Protein AF-0000000079010332 (afdb_homodimer)

Radius of gyration: 25.8 Å; Cα contacts (8 Å, |Δi|>4): 655; chains: 2; bounding box: 50×66×119 Å

pLDDT: mean 89.4, std 17.57, range [32.84, 98.88]

Organism: Lymnaea stagnalis (NCBI:txid6523)

Sequence (448 aa):
MRTSLFTALVALVIAVTNAQLSIPTGELGLVYKDGRPCASVKLAAYVDLTCPDSQQAFPTLLQVADSFTGFQVQLRLYIFSLPYHRNSHLISKATRYLSELPANAATNATIFDWIKLIYDNIDSLTTTATANKTEVEVFALLTTLAQRLFPVTADQFKQGAYNADIDAATRLEWKYGCTRGVYGTPLFTVNDVFVEADPSWPASKWIALIKTVLPTGNQMRVGCMRTSLFTALVALVIAVTNAQLSIPTGELGLVYKDGRPCASVKLAAYVDLTCPDSQQAFPTLLQVADSFTGFQVQLRLYIFSLPYHRNSHLISKATRYLSELPANAATNATIFDWIKLIYDNIDSLTTTATANKTEVEVFALLTTLAQRLFPVTADQFKQGAYNADIDAATRLEWKYGCTRGVYGTPLFTVNDVFVEADPSWPASKWIALIKTVLPTGNQMRVGC

Structure (mmCIF, N/CA/C/O backbone):
data_AF-0000000079010332-model_v1
#
loop_
_entity.id
_entity.type
_entity.pdbx_description
1 polymer 'Thioredoxin-like fold domain-containing protein'
#
loop_
_atom_site.group_PDB
_atom_site.id
_atom_site.type_symbol
_atom_site.label_atom_id
_atom_site.label_alt_id
_atom_site.label_comp_id
_atom_site.label_asym_id
_atom_site.label_entity_id
_atom_site.label_seq_id
_atom_site.pdbx_PDB_ins_code
_atom_site.Cartn_x
_atom_site.Cartn_y
_atom_site.Cartn_z
_atom_site.occupancy
_atom_site.B_iso_or_equiv
_atom_site.auth_seq_id
_atom_site.auth_comp_id
_atom_site.auth_asym_id
_atom_site.auth_atom_id
_atom_site.pdbx_PDB_model_num
ATOM 1 N N . MET A 1 1 ? 17.875 -26.25 60.594 1 32.84 1 MET A N 1
ATOM 2 C CA . MET A 1 1 ? 16.938 -26.234 59.469 1 32.84 1 MET A CA 1
ATOM 3 C C . MET A 1 1 ? 17.141 -24.984 58.594 1 32.84 1 MET A C 1
ATOM 5 O O . MET A 1 1 ? 16.828 -23.875 59.031 1 32.84 1 MET A O 1
ATOM 9 N N . ARG A 1 2 ? 18.297 -24.891 57.75 1 41.31 2 ARG A N 1
ATOM 10 C CA . ARG A 1 2 ? 18.734 -23.875 56.781 1 41.31 2 ARG A CA 1
ATOM 11 C C . ARG A 1 2 ? 17.672 -23.641 55.719 1 41.31 2 ARG A C 1
ATOM 13 O O . ARG A 1 2 ? 17.344 -24.547 54.938 1 41.31 2 ARG A O 1
ATOM 20 N N . THR A 1 3 ? 16.641 -22.859 56 1 43.84 3 THR A N 1
ATOM 21 C CA . THR A 1 3 ? 15.625 -22.422 55.031 1 43.84 3 THR A CA 1
ATOM 22 C C . THR A 1 3 ? 16.281 -21.688 53.875 1 43.84 3 THR A C 1
ATOM 24 O O . THR A 1 3 ? 16.906 -20.641 54.062 1 43.84 3 THR A O 1
ATOM 27 N N . SER A 1 4 ? 16.781 -22.422 52.875 1 48.38 4 SER A N 1
ATOM 28 C CA . SER A 1 4 ? 17.281 -21.844 51.625 1 48.38 4 SER A CA 1
ATOM 29 C C . SER A 1 4 ? 16.188 -21.078 50.906 1 48.38 4 SER A C 1
ATOM 31 O O . SER A 1 4 ? 15.141 -21.656 50.562 1 48.38 4 SER A O 1
ATOM 33 N N . LEU A 1 5 ? 16.094 -19.781 51.125 1 43.31 5 LEU A N 1
ATOM 34 C CA . LEU A 1 5 ? 15.25 -18.859 50.344 1 43.31 5 LEU A CA 1
ATOM 35 C C . LEU A 1 5 ? 15.602 -18.906 48.875 1 43.31 5 LEU A C 1
ATOM 37 O O . LEU A 1 5 ? 16.734 -18.609 48.5 1 43.31 5 LEU A O 1
ATOM 41 N N . PHE A 1 6 ? 14.906 -19.781 48.062 1 48.25 6 PHE A N 1
ATOM 42 C CA . PHE A 1 6 ? 15 -19.766 46.625 1 48.25 6 PHE A CA 1
ATOM 43 C C . PHE A 1 6 ? 14.461 -18.453 46.062 1 48.25 6 PHE A C 1
ATOM 45 O O . PHE A 1 6 ? 13.289 -18.125 46.25 1 48.25 6 PHE A O 1
ATOM 52 N N . THR A 1 7 ? 15.32 -17.422 45.844 1 46.97 7 THR A N 1
ATOM 53 C CA . THR A 1 7 ? 14.969 -16.203 45.156 1 46.97 7 THR A CA 1
ATOM 54 C C . THR A 1 7 ? 14.562 -16.484 43.719 1 46.97 7 THR A C 1
ATOM 56 O O . THR A 1 7 ? 15.367 -17 42.938 1 46.97 7 THR A O 1
ATOM 59 N N . ALA A 1 8 ? 13.227 -16.594 43.5 1 44.5 8 ALA A N 1
ATOM 60 C CA . ALA A 1 8 ? 12.688 -16.672 42.125 1 44.5 8 ALA A CA 1
ATOM 61 C C . ALA A 1 8 ? 13.047 -15.422 41.344 1 44.5 8 ALA A C 1
ATOM 63 O O . ALA A 1 8 ? 12.617 -14.312 41.656 1 44.5 8 ALA A O 1
ATOM 64 N N . LEU A 1 9 ? 14.18 -15.469 40.656 1 42.75 9 LEU A N 1
ATOM 65 C CA . LEU A 1 9 ? 14.469 -14.414 39.688 1 42.75 9 LEU A CA 1
ATOM 66 C C . LEU A 1 9 ? 13.453 -14.414 38.562 1 42.75 9 LEU A C 1
ATOM 68 O O . LEU A 1 9 ? 13.391 -15.359 37.75 1 42.75 9 LEU A O 1
ATOM 72 N N . VAL A 1 10 ? 12.336 -13.727 38.719 1 39.62 10 VAL A N 1
ATOM 73 C CA . VAL A 1 10 ? 11.406 -13.523 37.625 1 39.62 10 VAL A CA 1
ATOM 74 C C . VAL A 1 10 ? 12.07 -12.672 36.531 1 39.62 10 VAL A C 1
ATOM 76 O O . VAL A 1 10 ? 12.406 -11.508 36.781 1 39.62 10 VAL A O 1
ATOM 79 N N . ALA A 1 11 ? 12.703 -13.273 35.531 1 38 11 ALA A N 1
ATOM 80 C CA . ALA A 1 11 ? 13.18 -12.555 34.375 1 38 11 ALA A CA 1
ATOM 81 C C . ALA A 1 11 ? 12.031 -11.828 33.656 1 38 11 ALA A C 1
ATOM 83 O O . ALA A 1 11 ? 11.094 -12.461 33.188 1 38 11 ALA A O 1
ATOM 84 N N . LEU A 1 12 ? 11.805 -10.609 34.031 1 35.44 12 LEU A N 1
ATOM 85 C CA . LEU A 1 12 ? 10.898 -9.781 33.25 1 35.44 12 LEU A CA 1
ATOM 86 C C . LEU A 1 12 ? 11.32 -9.734 31.797 1 35.44 12 LEU A C 1
ATOM 88 O O . LEU A 1 12 ? 12.375 -9.188 31.469 1 35.44 12 LEU A O 1
ATOM 92 N N . VAL A 1 13 ? 10.953 -10.695 31.016 1 38.41 13 VAL A N 1
ATOM 93 C CA . VAL A 1 13 ? 11.086 -10.57 29.578 1 38.41 13 VAL A CA 1
ATOM 94 C C . VAL A 1 13 ? 10.477 -9.25 29.109 1 38.41 13 VAL A C 1
ATOM 96 O O . VAL A 1 13 ? 9.266 -9.039 29.25 1 38.41 13 VAL A O 1
ATOM 99 N N . ILE A 1 14 ? 11.188 -8.203 29.125 1 37.16 14 ILE A N 1
ATOM 100 C CA . ILE A 1 14 ? 10.773 -6.969 28.484 1 37.16 14 ILE A CA 1
ATOM 101 C C . ILE A 1 14 ? 10.328 -7.262 27.047 1 37.16 14 ILE A C 1
ATOM 103 O O . ILE A 1 14 ? 11.117 -7.715 26.219 1 37.16 14 ILE A O 1
ATOM 107 N N . ALA A 1 15 ? 9.102 -7.562 26.859 1 36.66 15 ALA A N 1
ATOM 108 C CA . ALA A 1 15 ? 8.555 -7.547 25.5 1 36.66 15 ALA A CA 1
ATOM 109 C C . ALA A 1 15 ? 8.914 -6.254 24.781 1 36.66 15 ALA A C 1
ATOM 111 O O . ALA A 1 15 ? 8.32 -5.203 25.031 1 36.66 15 ALA A O 1
ATOM 112 N N . VAL A 1 16 ? 10.133 -6.125 24.516 1 40.03 16 VAL A N 1
ATOM 113 C CA . VAL A 1 16 ? 10.375 -5.086 23.516 1 40.03 16 VAL A CA 1
ATOM 114 C C . VAL A 1 16 ? 9.484 -5.328 22.297 1 40.03 16 VAL A C 1
ATOM 116 O O . VAL A 1 16 ? 9.672 -6.301 21.562 1 40.03 16 VAL A O 1
ATOM 119 N N . THR A 1 17 ? 8.258 -5.191 22.391 1 44 17 THR A N 1
ATOM 120 C CA . THR A 1 17 ? 7.457 -5.207 21.172 1 44 17 THR A CA 1
ATOM 121 C C . THR A 1 17 ? 8.195 -4.508 20.031 1 44 17 THR A C 1
AT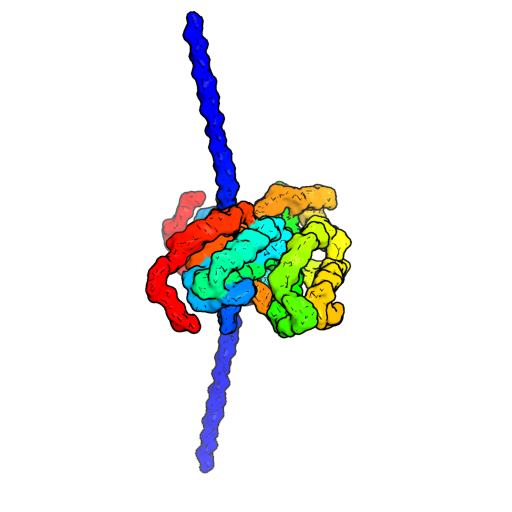OM 123 O O . THR A 1 17 ? 8.211 -3.277 19.953 1 44 17 THR A O 1
ATOM 126 N N . ASN A 1 18 ? 9.453 -4.879 19.859 1 48.22 18 ASN A N 1
ATOM 127 C CA . ASN A 1 18 ? 10.164 -4.379 18.688 1 48.22 18 ASN A CA 1
ATOM 128 C C . ASN A 1 18 ? 9.312 -4.473 17.422 1 48.22 18 ASN A C 1
ATOM 130 O O . ASN A 1 18 ? 8.758 -5.531 17.125 1 48.22 18 ASN A O 1
ATOM 134 N N . ALA A 1 19 ? 8.664 -3.377 17 1 60.03 19 ALA A N 1
ATOM 135 C CA . ALA A 1 19 ? 7.906 -3.066 15.789 1 60.03 19 ALA A CA 1
ATOM 136 C C . ALA A 1 19 ? 8.625 -3.578 14.539 1 60.03 19 ALA A C 1
ATOM 138 O O . ALA A 1 19 ? 8.391 -3.088 13.438 1 60.03 19 ALA A O 1
ATOM 139 N N . GLN A 1 20 ? 9.453 -4.57 14.758 1 71.12 20 GLN A N 1
ATOM 140 C CA . GLN A 1 20 ? 10.172 -5.09 13.602 1 71.12 20 GLN A CA 1
ATOM 141 C C . GLN A 1 20 ? 9.281 -5.984 12.75 1 71.12 20 GLN A C 1
ATOM 143 O O . GLN A 1 20 ? 8.406 -6.684 13.273 1 71.12 20 GLN A O 1
ATOM 148 N N . LEU A 1 21 ? 9.422 -5.828 11.484 1 81.69 21 LEU A N 1
ATOM 149 C CA . LEU A 1 21 ? 8.758 -6.707 10.531 1 81.69 21 LEU A CA 1
ATOM 150 C C . LEU A 1 21 ? 9.141 -8.164 10.773 1 81.69 21 LEU A C 1
ATOM 152 O O . LEU A 1 21 ? 10.312 -8.477 10.984 1 81.69 21 LEU A O 1
ATOM 156 N N . SER A 1 22 ? 8.172 -9.07 10.844 1 84.56 22 SER A N 1
ATOM 157 C CA . SER A 1 22 ? 8.406 -10.492 11.07 1 84.56 22 SER A CA 1
ATOM 158 C C . SER A 1 22 ? 9.156 -11.117 9.898 1 84.56 22 SER A C 1
ATOM 160 O O . SER A 1 22 ? 8.898 -10.781 8.742 1 84.56 22 SER A O 1
ATOM 162 N N . ILE A 1 23 ? 10.055 -12.008 10.227 1 85.56 23 ILE A N 1
ATOM 163 C CA . ILE A 1 23 ? 10.758 -12.781 9.203 1 85.56 23 ILE A CA 1
ATOM 164 C C . ILE A 1 23 ? 9.875 -13.945 8.75 1 85.56 23 ILE A C 1
ATOM 166 O O . ILE A 1 23 ? 9.43 -14.75 9.57 1 85.56 23 ILE A O 1
ATOM 170 N N . PRO A 1 24 ? 9.688 -14.008 7.445 1 87.5 24 PRO A N 1
ATOM 171 C CA . PRO A 1 24 ? 8.828 -15.102 6.984 1 87.5 24 PRO A CA 1
ATOM 172 C C . PRO A 1 24 ? 9.484 -16.469 7.164 1 87.5 24 PRO A C 1
ATOM 174 O O . PRO A 1 24 ? 10.711 -16.578 7.164 1 87.5 24 PRO A O 1
ATOM 177 N N . THR A 1 25 ? 8.672 -17.547 7.355 1 84.81 25 THR A N 1
ATOM 178 C CA . THR A 1 25 ? 9.172 -18.891 7.582 1 84.81 25 THR A CA 1
ATOM 179 C C . THR A 1 25 ? 9.648 -19.531 6.277 1 84.81 25 THR A C 1
ATOM 181 O O . THR A 1 25 ? 10.391 -20.516 6.289 1 84.81 25 THR A O 1
ATOM 184 N N . GLY A 1 26 ? 9.32 -19.047 5.148 1 86.62 26 GLY A N 1
ATOM 185 C CA . GLY A 1 26 ? 9.711 -19.531 3.838 1 86.62 26 GLY A CA 1
ATOM 186 C C . GLY A 1 26 ? 9.617 -18.484 2.75 1 86.62 26 GLY A C 1
ATOM 187 O O . GLY A 1 26 ? 9.258 -17.328 3.021 1 86.62 26 GLY A O 1
ATOM 188 N N . GLU A 1 27 ? 10.031 -18.969 1.592 1 89.06 27 GLU A N 1
ATOM 189 C CA . GLU A 1 27 ? 9.961 -18.062 0.462 1 89.06 27 GLU A CA 1
ATOM 190 C C . GLU A 1 27 ? 8.523 -17.609 0.2 1 89.06 27 GLU A C 1
ATOM 192 O O . GLU A 1 27 ? 7.598 -18.422 0.283 1 89.06 27 GLU A O 1
ATOM 197 N N . LEU A 1 28 ? 8.398 -16.391 0 1 94.75 28 LEU A N 1
ATOM 198 C CA . LEU A 1 28 ? 7.086 -15.828 -0.275 1 94.75 28 LEU A CA 1
ATOM 199 C C . LEU A 1 28 ? 6.77 -15.883 -1.767 1 94.75 28 LEU A C 1
ATOM 201 O O . LEU A 1 28 ? 7.629 -16.25 -2.572 1 94.75 28 LEU A O 1
ATOM 205 N N . GLY A 1 29 ? 5.512 -15.578 -2.09 1 97.06 29 GLY A N 1
ATOM 206 C CA . GLY A 1 29 ? 5.098 -15.508 -3.482 1 97.06 29 GLY A CA 1
ATOM 207 C C . GLY A 1 29 ? 4.523 -16.812 -4.004 1 97.06 29 GLY A C 1
ATOM 208 O O . GLY A 1 29 ? 4.535 -17.828 -3.303 1 97.06 29 GLY A O 1
ATOM 209 N N . LEU A 1 30 ? 3.965 -16.797 -5.172 1 97.5 30 LEU A N 1
ATOM 210 C CA . LEU A 1 30 ? 3.354 -17.922 -5.855 1 97.5 30 LEU A CA 1
ATOM 211 C C . LEU A 1 30 ? 4.219 -18.391 -7.023 1 97.5 30 LEU A C 1
ATOM 213 O O . LEU A 1 30 ? 4.566 -17.594 -7.898 1 97.5 30 LEU A O 1
ATOM 217 N N . VAL A 1 31 ? 4.566 -19.625 -7.035 1 97.69 31 VAL A N 1
ATOM 218 C CA . VAL A 1 31 ? 5.426 -20.172 -8.086 1 97.69 31 VAL A CA 1
ATOM 219 C C . VAL A 1 31 ? 4.57 -20.766 -9.195 1 97.69 31 VAL A C 1
ATOM 221 O O . VAL A 1 31 ? 3.602 -21.484 -8.93 1 97.69 31 VAL A O 1
ATOM 224 N N . TYR A 1 32 ? 4.949 -20.469 -10.391 1 97.94 32 TYR A N 1
ATOM 225 C CA . TYR A 1 32 ? 4.227 -20.953 -11.555 1 97.94 32 TYR A CA 1
ATOM 226 C C . TYR A 1 32 ? 4.723 -22.344 -11.969 1 97.94 32 TYR A C 1
ATOM 228 O O . TYR A 1 32 ? 5.922 -22.547 -12.164 1 97.94 32 TYR A O 1
ATOM 236 N N . LYS A 1 33 ? 3.805 -23.312 -12 1 95.62 33 LYS A N 1
ATOM 237 C CA . LYS A 1 33 ? 4.004 -24.672 -12.5 1 95.62 33 LYS A CA 1
ATOM 238 C C . LYS A 1 33 ? 5.215 -25.328 -11.844 1 95.62 33 LYS A C 1
ATOM 240 O O . LYS A 1 33 ? 5.266 -25.469 -10.617 1 95.62 33 LYS A O 1
ATOM 245 N N . ASP A 1 34 ? 6.203 -25.734 -12.578 1 94.69 34 ASP A N 1
ATOM 246 C CA . ASP A 1 34 ? 7.281 -26.562 -12.047 1 94.69 34 ASP A CA 1
ATOM 247 C C . ASP A 1 34 ? 8.562 -25.75 -11.859 1 94.69 34 ASP A C 1
ATOM 249 O O . ASP A 1 34 ? 9.664 -26.312 -11.883 1 94.69 34 ASP A O 1
ATOM 253 N N . GLY A 1 35 ? 8.398 -24.469 -11.695 1 96.38 35 GLY A N 1
ATOM 254 C CA . GLY A 1 35 ? 9.586 -23.703 -11.398 1 96.38 35 GLY A CA 1
ATOM 255 C C . GLY A 1 35 ? 10.328 -24.188 -10.164 1 96.38 35 GLY A C 1
ATOM 256 O O . GLY A 1 35 ? 9.781 -24.172 -9.062 1 96.38 35 GLY A O 1
ATOM 257 N N . ARG A 1 36 ? 11.547 -24.469 -10.297 1 95.31 36 ARG A N 1
ATOM 258 C CA . ARG A 1 36 ? 12.305 -25.062 -9.195 1 95.31 36 ARG A CA 1
ATOM 259 C C . ARG A 1 36 ? 12.938 -23.969 -8.32 1 95.31 36 ARG A C 1
ATOM 261 O O . ARG A 1 36 ? 13.328 -22.922 -8.82 1 95.31 36 ARG A O 1
ATOM 268 N N . PRO A 1 37 ? 13.109 -24.312 -7.059 1 93.94 37 PRO A N 1
ATOM 269 C CA . PRO A 1 37 ? 13.812 -23.359 -6.188 1 93.94 37 PRO A CA 1
ATOM 270 C C . PRO A 1 37 ? 15.25 -23.109 -6.625 1 93.94 37 PRO A C 1
ATOM 272 O O . PRO A 1 37 ? 15.789 -22.016 -6.395 1 93.94 37 PRO A O 1
ATOM 275 N N . CYS A 1 38 ? 15.867 -24.031 -7.305 1 93.12 38 CYS A N 1
ATOM 276 C CA . CYS A 1 38 ? 17.266 -23.906 -7.707 1 93.12 38 CYS A CA 1
ATOM 277 C C . CYS A 1 38 ? 17.375 -23.484 -9.164 1 93.12 38 CYS A C 1
ATOM 279 O O . CYS A 1 38 ? 18.453 -23.562 -9.75 1 93.12 38 CYS A O 1
ATOM 281 N N . ALA A 1 39 ? 16.266 -23.109 -9.695 1 96.25 39 ALA A N 1
ATOM 282 C CA . ALA A 1 39 ? 16.312 -22.641 -11.078 1 96.25 39 ALA A CA 1
ATOM 283 C C . ALA A 1 39 ? 17.453 -21.641 -11.273 1 96.25 39 ALA A C 1
ATOM 285 O O . ALA A 1 39 ? 17.734 -20.828 -10.391 1 96.25 39 ALA A O 1
ATOM 286 N N . SER A 1 40 ? 18.094 -21.578 -12.422 1 95.88 40 SER A N 1
ATOM 287 C CA . SER A 1 40 ? 19.234 -20.719 -12.734 1 95.88 40 SER A CA 1
ATOM 288 C C . SER A 1 40 ? 18.828 -19.25 -12.727 1 95.88 40 SER A C 1
ATOM 290 O O . SER A 1 40 ? 19.609 -18.391 -12.328 1 95.88 40 SER A O 1
ATOM 292 N N . VAL A 1 41 ? 17.641 -18.984 -13.227 1 97.5 41 VAL A N 1
ATOM 293 C CA . VAL A 1 41 ? 17.141 -17.609 -13.305 1 97.5 41 VAL A CA 1
ATOM 294 C C . VAL A 1 41 ? 15.828 -17.5 -12.531 1 97.5 41 VAL A C 1
ATOM 296 O O . VAL A 1 41 ? 14.914 -18.312 -12.727 1 97.5 41 VAL A O 1
ATOM 299 N N . LYS A 1 42 ? 15.742 -16.578 -11.633 1 98.19 42 LYS A N 1
ATOM 300 C CA . LYS A 1 42 ? 14.516 -16.25 -10.906 1 98.19 42 LYS A CA 1
ATOM 301 C C . LYS A 1 42 ? 13.836 -15.023 -11.508 1 98.19 42 LYS A C 1
ATOM 303 O O . LYS A 1 42 ? 14.336 -13.898 -11.398 1 98.19 42 LYS A O 1
ATOM 308 N N . LEU A 1 43 ? 12.82 -15.242 -12.219 1 98.56 43 LEU A N 1
ATOM 309 C CA . LEU A 1 43 ? 11.938 -14.172 -12.688 1 98.56 43 LEU A CA 1
ATOM 310 C C . LEU A 1 43 ? 10.82 -13.906 -11.688 1 98.56 43 LEU A C 1
ATOM 312 O O . LEU A 1 43 ? 10.086 -14.828 -11.32 1 98.56 43 LEU A O 1
ATOM 316 N N . ALA A 1 44 ? 10.719 -12.703 -11.203 1 98.5 44 ALA A N 1
ATOM 317 C CA . ALA A 1 44 ? 9.656 -12.359 -10.258 1 98.5 44 ALA A CA 1
ATOM 318 C C . ALA A 1 44 ? 8.867 -11.148 -10.734 1 98.5 44 ALA A C 1
ATOM 320 O O . ALA A 1 44 ? 9.414 -10.273 -11.414 1 98.5 44 ALA A O 1
ATOM 321 N N . ALA A 1 45 ? 7.648 -11.133 -10.453 1 98.75 45 ALA A N 1
ATOM 322 C CA . ALA A 1 45 ? 6.781 -9.992 -10.711 1 98.75 45 ALA A CA 1
ATOM 323 C C . ALA A 1 45 ? 5.941 -9.648 -9.484 1 98.75 45 ALA A C 1
ATOM 325 O O . ALA A 1 45 ? 5.402 -10.539 -8.828 1 98.75 45 ALA A O 1
ATOM 326 N N . TYR A 1 46 ? 5.945 -8.406 -9.102 1 98.69 46 TYR A N 1
ATOM 327 C CA . TYR A 1 46 ? 4.988 -7.859 -8.148 1 98.69 46 TYR A CA 1
ATOM 328 C C . TYR A 1 46 ? 3.734 -7.359 -8.867 1 98.69 46 TYR A C 1
ATOM 330 O O . TYR A 1 46 ? 3.811 -6.473 -9.719 1 98.69 46 TYR A O 1
ATOM 338 N N . VAL A 1 47 ? 2.578 -7.945 -8.523 1 98.88 47 VAL A N 1
ATOM 339 C CA . VAL A 1 47 ? 1.374 -7.648 -9.289 1 98.88 47 VAL A CA 1
ATOM 340 C C . VAL A 1 47 ? 0.224 -7.32 -8.336 1 98.88 47 VAL A C 1
ATOM 342 O O . VAL A 1 47 ? 0.213 -7.766 -7.188 1 98.88 47 VAL A O 1
ATOM 345 N N . ASP A 1 48 ? -0.655 -6.527 -8.734 1 98.88 48 ASP A N 1
ATOM 346 C CA . ASP A 1 48 ? -1.948 -6.25 -8.117 1 98.88 48 ASP A CA 1
ATOM 347 C C . ASP A 1 48 ? -3.09 -6.809 -8.961 1 98.88 48 ASP A C 1
ATOM 349 O O . ASP A 1 48 ? -3.156 -6.566 -10.164 1 98.88 48 ASP A O 1
ATOM 353 N N . LEU A 1 49 ? -3.973 -7.508 -8.375 1 98.75 49 LEU A N 1
ATOM 354 C CA . LEU A 1 49 ? -4.949 -8.312 -9.102 1 98.75 49 LEU A CA 1
ATOM 355 C C . LEU A 1 49 ? -6.09 -7.441 -9.625 1 98.75 49 LEU A C 1
ATOM 357 O O . LEU A 1 49 ? -6.938 -7.914 -10.383 1 98.75 49 LEU A O 1
ATOM 361 N N . THR A 1 50 ? -6.043 -6.16 -9.289 1 98.44 50 THR A N 1
ATOM 362 C CA . THR A 1 50 ? -7.016 -5.238 -9.867 1 98.44 50 THR A CA 1
ATOM 363 C C . THR A 1 50 ? -6.312 -4.137 -10.656 1 98.44 50 THR A C 1
ATOM 365 O O . THR A 1 50 ? -6.895 -3.078 -10.898 1 98.44 50 THR A O 1
ATOM 368 N N . CYS A 1 51 ? -5.094 -4.32 -11.008 1 98.62 51 CYS A N 1
ATOM 369 C CA . CYS A 1 51 ? -4.332 -3.35 -11.789 1 98.62 51 CYS A CA 1
ATOM 370 C C . CYS A 1 51 ? -4.316 -3.727 -13.266 1 98.62 51 CYS A C 1
ATOM 372 O O . CYS A 1 51 ? -3.838 -4.805 -13.633 1 98.62 51 CYS A O 1
ATOM 374 N N . PRO A 1 52 ? -4.758 -2.822 -14.102 1 98.12 52 PRO A N 1
ATOM 375 C CA . PRO A 1 52 ? -4.805 -3.127 -15.531 1 98.12 52 PRO A CA 1
ATOM 376 C C . PRO A 1 52 ? -3.424 -3.424 -16.109 1 98.12 52 PRO A C 1
ATOM 378 O O . PRO A 1 52 ? -3.295 -4.262 -17.016 1 98.12 52 PRO A O 1
ATOM 381 N N . ASP A 1 53 ? -2.41 -2.75 -15.656 1 98 53 ASP A N 1
ATOM 382 C CA . ASP A 1 53 ? -1.06 -3.006 -16.156 1 98 53 ASP A CA 1
ATOM 383 C C . ASP A 1 53 ? -0.581 -4.398 -15.75 1 98 53 ASP A C 1
ATOM 385 O O . ASP A 1 53 ? 0.089 -5.078 -16.531 1 98 53 ASP A O 1
ATOM 389 N N . SER A 1 54 ? -0.856 -4.82 -14.508 1 98.75 54 SER A N 1
ATOM 390 C CA . SER A 1 54 ? -0.558 -6.184 -14.078 1 98.75 54 SER A CA 1
ATOM 391 C C . SER A 1 54 ? -1.302 -7.203 -14.93 1 98.75 54 SER A C 1
ATOM 393 O O . SER A 1 54 ? -0.727 -8.211 -15.344 1 98.75 54 SER A O 1
ATOM 395 N N . GLN A 1 55 ? -2.572 -6.891 -15.195 1 98.81 55 GLN A N 1
ATOM 396 C CA . GLN A 1 55 ? -3.365 -7.746 -16.078 1 98.81 55 GLN A CA 1
ATOM 397 C C . GLN A 1 55 ? -2.703 -7.887 -17.438 1 98.81 55 GLN A C 1
ATOM 399 O O . GLN A 1 55 ? -2.633 -8.992 -17.984 1 98.81 55 GLN A O 1
ATOM 404 N N . GLN A 1 56 ? -2.268 -6.82 -17.953 1 98.5 56 GLN A N 1
ATOM 405 C CA . GLN A 1 56 ? -1.667 -6.809 -19.281 1 98.5 56 GLN A CA 1
ATOM 406 C C . GLN A 1 56 ? -0.411 -7.676 -19.328 1 98.5 56 GLN A C 1
ATOM 408 O O . GLN A 1 56 ? -0.181 -8.391 -20.312 1 98.5 56 GLN A O 1
ATOM 413 N N . ALA A 1 57 ? 0.412 -7.66 -18.297 1 98.75 57 ALA A N 1
ATOM 414 C CA . ALA A 1 57 ? 1.706 -8.336 -18.266 1 98.75 57 ALA A CA 1
ATOM 415 C C . ALA A 1 57 ? 1.539 -9.828 -18 1 98.75 57 ALA A C 1
ATOM 417 O O . ALA A 1 57 ? 2.393 -10.633 -18.391 1 98.75 57 ALA A O 1
ATOM 418 N N . PHE A 1 58 ? 0.444 -10.219 -17.406 1 98.81 58 PHE A N 1
ATOM 419 C CA . PHE A 1 58 ? 0.269 -11.531 -16.797 1 98.81 58 PHE A CA 1
ATOM 420 C C . PHE A 1 58 ? 0.401 -12.633 -17.828 1 98.81 58 PHE A C 1
ATOM 422 O O . PHE A 1 58 ? 1.227 -13.539 -17.688 1 98.81 58 PHE A O 1
ATOM 429 N N . PRO A 1 59 ? -0.338 -12.609 -18.984 1 98.81 59 PRO A N 1
ATOM 430 C CA . PRO A 1 59 ? -0.224 -13.703 -19.953 1 98.81 59 PRO A CA 1
ATOM 431 C C . PRO A 1 59 ? 1.177 -13.828 -20.547 1 98.81 59 PRO A C 1
ATOM 433 O O . PRO A 1 59 ? 1.643 -14.93 -20.828 1 98.81 59 PRO A O 1
ATOM 436 N N . THR A 1 60 ? 1.811 -12.727 -20.719 1 98.81 60 THR A N 1
ATOM 437 C CA . THR A 1 60 ? 3.158 -12.734 -21.281 1 98.81 60 THR A CA 1
ATOM 438 C C . THR A 1 60 ? 4.141 -13.391 -20.312 1 98.81 60 THR A C 1
ATOM 440 O O . THR A 1 60 ? 4.996 -14.172 -20.719 1 98.81 60 THR A O 1
ATOM 443 N N . LEU A 1 61 ? 4.062 -13.078 -19.016 1 98.75 61 LEU A N 1
ATOM 444 C CA . LEU A 1 61 ? 4.934 -13.672 -18 1 98.75 61 LEU A CA 1
ATOM 445 C C . LEU A 1 61 ? 4.797 -15.188 -18 1 98.75 61 LEU A C 1
ATOM 447 O O . LEU A 1 61 ? 5.797 -15.906 -17.891 1 98.75 61 LEU A O 1
ATOM 451 N N . LEU A 1 62 ? 3.547 -15.68 -18.141 1 98.75 62 LEU A N 1
ATOM 452 C CA . LEU A 1 62 ? 3.33 -17.125 -18.188 1 98.75 62 LEU A CA 1
ATOM 453 C C . LEU A 1 62 ? 3.959 -17.734 -19.438 1 98.75 62 LEU A C 1
ATOM 455 O O . LEU A 1 62 ? 4.59 -18.781 -19.375 1 98.75 62 LEU A O 1
ATOM 459 N N . GLN A 1 63 ? 3.758 -17.047 -20.547 1 98.75 63 GLN A N 1
ATOM 460 C CA . GLN A 1 63 ? 4.359 -17.484 -21.797 1 98.75 63 GLN A CA 1
ATOM 461 C C . GLN A 1 63 ? 5.879 -17.578 -21.688 1 98.75 63 GLN A C 1
ATOM 463 O O . GLN A 1 63 ? 6.496 -18.516 -22.172 1 98.75 63 GLN A O 1
ATOM 468 N N . VAL A 1 64 ? 6.48 -16.594 -21.047 1 98.75 64 VAL A N 1
ATOM 469 C CA . VAL A 1 64 ? 7.926 -16.562 -20.844 1 98.75 64 VAL A CA 1
ATOM 470 C C . VAL A 1 64 ? 8.367 -17.75 -20.016 1 98.75 64 VAL A C 1
ATOM 472 O O . VAL A 1 64 ? 9.289 -18.484 -20.391 1 98.75 64 VAL A O 1
ATOM 475 N N . ALA A 1 65 ? 7.746 -17.984 -18.906 1 98.62 65 ALA A N 1
ATOM 476 C CA . ALA A 1 65 ? 8.086 -19.109 -18.047 1 98.62 65 ALA A CA 1
ATOM 477 C C . ALA A 1 65 ? 7.949 -20.438 -18.812 1 98.62 65 ALA A C 1
ATOM 479 O O . ALA A 1 65 ? 8.797 -21.312 -18.672 1 98.62 65 ALA A O 1
ATOM 480 N N . ASP A 1 66 ? 6.934 -20.562 -19.641 1 98.5 66 ASP A N 1
ATOM 481 C CA . ASP A 1 66 ? 6.645 -21.781 -20.375 1 98.5 66 ASP A CA 1
ATOM 482 C C . ASP A 1 66 ? 7.695 -22.031 -21.469 1 98.5 66 ASP A C 1
ATOM 484 O O . ASP A 1 66 ? 7.785 -23.125 -22.016 1 98.5 66 ASP A O 1
ATOM 488 N N . SER A 1 67 ? 8.438 -21.031 -21.781 1 98.25 67 SER A N 1
ATOM 489 C CA . SER A 1 67 ? 9.445 -21.141 -22.828 1 98.25 67 SER A CA 1
ATOM 490 C C . SER A 1 67 ? 10.734 -21.75 -22.297 1 98.25 67 SER A C 1
ATOM 492 O O . SER A 1 67 ? 11.672 -22 -23.062 1 98.25 67 SER A O 1
ATOM 494 N N . PHE A 1 68 ? 10.797 -21.969 -21 1 97.5 68 PHE A N 1
ATOM 495 C CA . PHE A 1 68 ? 11.969 -22.547 -20.359 1 97.5 68 PHE A CA 1
ATOM 496 C C . PHE A 1 68 ? 11.578 -23.75 -19.5 1 97.5 68 PHE A C 1
ATOM 498 O O . PHE A 1 68 ? 10.398 -23.938 -19.203 1 97.5 68 PHE A O 1
ATOM 505 N N . THR A 1 69 ? 12.594 -24.578 -19.156 1 96.06 69 THR A N 1
ATOM 506 C CA . THR A 1 69 ? 12.344 -25.625 -18.172 1 96.06 69 THR A CA 1
ATOM 507 C C . THR A 1 69 ? 12.328 -25.047 -16.766 1 96.06 69 THR A C 1
ATOM 509 O O . THR A 1 69 ? 12.867 -23.969 -16.531 1 96.06 69 THR A O 1
ATOM 512 N N . GLY A 1 70 ? 11.734 -25.812 -15.867 1 96.31 70 GLY A N 1
ATOM 513 C CA . GLY A 1 70 ? 11.688 -25.391 -14.477 1 96.31 70 GLY A CA 1
ATOM 514 C C . GLY A 1 70 ? 13.062 -25.297 -13.844 1 96.31 70 GLY A C 1
ATOM 515 O O . GLY A 1 70 ? 13.227 -24.688 -12.789 1 96.31 70 GLY A O 1
ATOM 516 N N . PHE A 1 71 ? 14.062 -25.875 -14.453 1 95.56 71 PHE A N 1
ATOM 517 C CA . PHE A 1 71 ? 15.438 -25.797 -13.984 1 95.56 71 PHE A CA 1
ATOM 518 C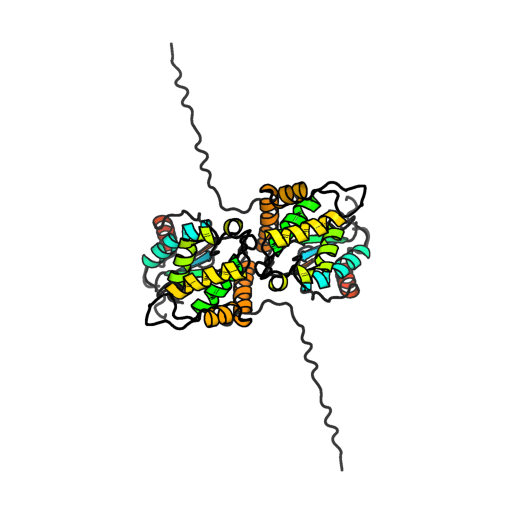 C . PHE A 1 71 ? 16.094 -24.516 -14.477 1 95.56 71 PHE A C 1
ATOM 520 O O . PHE A 1 71 ? 17.047 -24.016 -13.852 1 95.56 71 PHE A O 1
ATOM 527 N N . GLN A 1 72 ? 15.602 -24.016 -15.57 1 96.19 72 GLN A N 1
ATOM 528 C CA . GLN A 1 72 ? 16.188 -22.828 -16.156 1 96.19 72 GLN A CA 1
ATOM 529 C C . GLN A 1 72 ? 15.594 -21.562 -15.547 1 96.19 72 GLN A C 1
ATOM 531 O O . GLN A 1 72 ? 16.328 -20.641 -15.164 1 96.19 72 GLN A O 1
ATOM 536 N N . VAL A 1 73 ? 14.25 -21.516 -15.469 1 97.88 73 VAL A N 1
ATOM 537 C CA . VAL A 1 73 ? 13.586 -20.281 -15.039 1 97.88 73 VAL A CA 1
ATOM 538 C C . VAL A 1 73 ? 12.477 -20.625 -14.047 1 97.88 73 VAL A C 1
ATOM 540 O O . VAL A 1 73 ? 11.68 -21.531 -14.289 1 97.88 73 VAL A O 1
ATOM 543 N N . GLN A 1 74 ? 12.422 -20 -12.914 1 98.38 74 GLN A N 1
ATOM 544 C CA . GLN A 1 74 ? 11.281 -19.969 -12.008 1 98.38 74 GLN A CA 1
ATOM 545 C C . GLN A 1 74 ? 10.555 -18.641 -12.062 1 98.38 74 GLN A C 1
ATOM 547 O O . GLN A 1 74 ? 11.164 -17.578 -11.883 1 98.38 74 GLN A O 1
ATOM 552 N N . LEU A 1 75 ? 9.305 -18.656 -12.414 1 98.81 75 LEU A N 1
ATOM 553 C CA . LEU A 1 75 ? 8.461 -17.484 -12.297 1 98.81 75 LEU A CA 1
ATOM 554 C C . LEU A 1 75 ? 7.754 -17.453 -10.945 1 98.81 75 LEU A C 1
ATOM 556 O O . LEU A 1 75 ? 7.066 -18.406 -10.578 1 98.81 75 LEU A O 1
ATOM 560 N N . ARG A 1 76 ? 7.941 -16.469 -10.234 1 98.5 76 ARG A N 1
ATOM 561 C CA . ARG A 1 76 ? 7.297 -16.234 -8.945 1 98.5 76 ARG A CA 1
ATOM 562 C C . ARG A 1 76 ? 6.496 -14.938 -8.969 1 98.5 76 ARG A C 1
ATOM 564 O O . ARG A 1 76 ? 7.004 -13.898 -9.391 1 98.5 76 ARG A O 1
ATOM 571 N N . LEU A 1 77 ? 5.254 -14.969 -8.57 1 98.75 77 LEU A N 1
ATOM 572 C CA . LEU A 1 77 ? 4.422 -13.773 -8.445 1 98.75 77 LEU A CA 1
ATOM 573 C C . LEU A 1 77 ? 4.273 -13.367 -6.98 1 98.75 77 LEU A C 1
ATOM 575 O O . LEU A 1 77 ? 3.975 -14.211 -6.129 1 98.75 77 LEU A O 1
ATOM 579 N N . TYR A 1 78 ? 4.562 -12.188 -6.68 1 98.5 78 TYR A N 1
ATOM 580 C CA . TYR A 1 78 ? 4.23 -11.562 -5.406 1 98.5 78 TYR A CA 1
ATOM 581 C C . TYR A 1 78 ? 2.99 -10.688 -5.539 1 98.5 78 TYR A C 1
ATOM 583 O O . TYR A 1 78 ? 2.969 -9.742 -6.332 1 98.5 78 TYR A O 1
ATOM 591 N N . ILE A 1 79 ? 1.939 -11.008 -4.77 1 98.69 79 ILE A N 1
ATOM 592 C CA . ILE A 1 79 ? 0.75 -10.164 -4.789 1 98.69 79 ILE A CA 1
ATOM 593 C C . ILE A 1 79 ? 0.996 -8.906 -3.955 1 98.69 79 ILE A C 1
ATOM 595 O O . ILE A 1 79 ? 1.337 -9 -2.773 1 98.69 79 ILE A O 1
ATOM 599 N N . PHE A 1 80 ? 0.925 -7.758 -4.559 1 98.88 80 PHE A N 1
ATOM 600 C CA . PHE A 1 80 ? 1.226 -6.469 -3.949 1 98.88 80 PHE A CA 1
ATOM 601 C C . PHE A 1 80 ? 0.059 -5.5 -4.121 1 98.88 80 PHE A C 1
ATOM 603 O O . PHE A 1 80 ? -0.06 -4.84 -5.152 1 98.88 80 PHE A O 1
ATOM 610 N N . SER A 1 81 ? -0.696 -5.352 -3.082 1 98.88 81 SER A N 1
ATOM 611 C CA . SER A 1 81 ? -1.896 -4.523 -3.129 1 98.88 81 SER A CA 1
ATOM 612 C C . SER A 1 81 ? -1.54 -3.039 -3.193 1 98.88 81 SER A C 1
ATOM 614 O O . SER A 1 81 ? -0.754 -2.547 -2.383 1 98.88 81 SER A O 1
ATOM 616 N N . LEU A 1 82 ? -2.082 -2.383 -4.172 1 98.75 82 LEU A N 1
ATOM 617 C CA . LEU A 1 82 ? -1.982 -0.928 -4.23 1 98.75 82 LEU A CA 1
ATOM 618 C C . LEU A 1 82 ? -3.121 -0.274 -3.455 1 98.75 82 LEU A C 1
ATOM 620 O O . LEU A 1 82 ? -4.285 -0.64 -3.627 1 98.75 82 LEU A O 1
ATOM 624 N N . PRO A 1 83 ? -2.824 0.686 -2.604 1 98.56 83 PRO A N 1
ATOM 625 C CA . PRO A 1 83 ? -3.875 1.243 -1.749 1 98.56 83 PRO A CA 1
ATOM 626 C C . PRO A 1 83 ? -4.926 2.021 -2.537 1 98.56 83 PRO A C 1
ATOM 628 O O . PRO A 1 83 ? -6.016 2.291 -2.021 1 98.56 83 PRO A O 1
ATOM 631 N N . TYR A 1 84 ? -4.574 2.414 -3.783 1 98.44 84 TYR A N 1
ATOM 632 C CA . TYR A 1 84 ? -5.531 3.16 -4.594 1 98.44 84 TYR A CA 1
ATOM 633 C C . TYR A 1 84 ? -6.383 2.219 -5.434 1 98.44 84 TYR A C 1
ATOM 635 O O . TYR A 1 84 ? -7.223 2.666 -6.219 1 98.44 84 TYR A O 1
ATOM 643 N N . HIS A 1 85 ? -6.203 0.934 -5.355 1 98.56 85 HIS A N 1
ATOM 644 C CA . HIS A 1 85 ? -7.129 -0.097 -5.816 1 98.56 85 HIS A CA 1
ATOM 645 C C . HIS A 1 85 ? -7.934 -0.673 -4.652 1 98.56 85 HIS A C 1
ATOM 647 O O . HIS A 1 85 ? -7.469 -1.582 -3.961 1 98.56 85 HIS A O 1
ATOM 653 N N . ARG A 1 86 ? -9.125 -0.211 -4.559 1 98.06 86 ARG A N 1
ATOM 654 C CA . ARG A 1 86 ? -9.93 -0.323 -3.346 1 98.06 86 ARG A CA 1
ATOM 655 C C . ARG A 1 86 ? -10.109 -1.782 -2.939 1 98.06 86 ARG A C 1
ATOM 657 O O . ARG A 1 86 ? -10.148 -2.1 -1.75 1 98.06 86 ARG A O 1
ATOM 664 N N . ASN A 1 87 ? -10.156 -2.691 -3.914 1 98.56 87 ASN A N 1
ATOM 665 C CA . ASN A 1 87 ? -10.5 -4.078 -3.613 1 98.56 87 ASN A CA 1
ATOM 666 C C . ASN A 1 87 ? -9.258 -4.973 -3.611 1 98.56 87 ASN A C 1
ATOM 668 O O . ASN A 1 87 ? -9.367 -6.188 -3.453 1 98.56 87 ASN A O 1
ATOM 672 N N . SER A 1 88 ? -8.133 -4.336 -3.785 1 98.75 88 SER A N 1
ATOM 673 C CA . SER A 1 88 ? -6.906 -5.094 -4.008 1 98.75 88 SER A CA 1
ATOM 674 C C . SER A 1 88 ? -6.594 -6 -2.824 1 98.75 88 SER A C 1
ATOM 676 O O . SER A 1 88 ? -6.32 -7.191 -3 1 98.75 88 SER A O 1
ATOM 678 N N . HIS A 1 89 ? -6.637 -5.465 -1.567 1 98.75 89 HIS A N 1
ATOM 679 C CA . HIS A 1 89 ? -6.266 -6.27 -0.409 1 98.75 89 HIS A CA 1
ATOM 680 C C . HIS A 1 89 ? -7.27 -7.391 -0.174 1 98.75 89 HIS A C 1
ATOM 682 O O . HIS A 1 89 ? -6.887 -8.508 0.172 1 98.75 89 HIS A O 1
ATOM 688 N N . LEU A 1 90 ? -8.562 -7.078 -0.342 1 98.69 90 LEU A N 1
ATOM 689 C CA . LEU A 1 90 ? -9.602 -8.094 -0.209 1 98.69 90 LEU A CA 1
ATOM 690 C C . LEU A 1 90 ? -9.344 -9.258 -1.157 1 98.69 90 LEU A C 1
ATOM 692 O O . LEU A 1 90 ? -9.414 -10.422 -0.751 1 98.69 90 LEU A O 1
ATOM 696 N N . ILE A 1 91 ? -9.016 -8.969 -2.359 1 98.88 91 ILE A N 1
ATOM 697 C CA . ILE A 1 91 ? -8.758 -9.977 -3.383 1 98.88 91 ILE A CA 1
ATOM 698 C C . ILE A 1 91 ? -7.457 -10.703 -3.076 1 98.88 91 ILE A C 1
ATOM 700 O O . ILE A 1 91 ? -7.352 -11.914 -3.299 1 98.88 91 ILE A O 1
ATOM 704 N N . SER A 1 92 ? -6.477 -9.984 -2.547 1 98.88 92 SER A N 1
ATOM 705 C CA . SER A 1 92 ? -5.211 -10.594 -2.146 1 98.88 92 SER A CA 1
ATOM 706 C C . SER A 1 92 ? -5.418 -11.617 -1.035 1 98.88 92 SER A C 1
ATOM 708 O O . SER A 1 92 ? -4.809 -12.688 -1.046 1 98.88 92 SER A O 1
ATOM 710 N N . LYS A 1 93 ? -6.293 -11.305 -0.061 1 98.75 93 LYS A N 1
ATOM 711 C CA . LYS A 1 93 ? -6.605 -12.242 1.014 1 98.75 93 LYS A CA 1
ATOM 712 C C . LYS A 1 93 ? -7.27 -13.5 0.467 1 98.75 93 LYS A C 1
ATOM 714 O O . LYS A 1 93 ? -6.906 -14.617 0.845 1 98.75 93 LYS A O 1
ATOM 719 N N . ALA A 1 94 ? -8.242 -13.305 -0.414 1 98.75 94 ALA A N 1
ATOM 720 C CA . ALA A 1 94 ? -8.906 -14.438 -1.059 1 98.75 94 ALA A CA 1
ATOM 721 C C . ALA A 1 94 ? -7.895 -15.312 -1.799 1 98.75 94 ALA A C 1
ATOM 723 O O . ALA A 1 94 ? -7.941 -16.547 -1.701 1 98.75 94 ALA A O 1
ATOM 724 N N . THR A 1 95 ? -7.02 -14.68 -2.512 1 98.44 95 THR A N 1
ATOM 725 C CA . THR A 1 95 ? -5.992 -15.375 -3.275 1 98.44 95 THR A CA 1
ATOM 726 C C . THR A 1 95 ? -5.09 -16.188 -2.354 1 98.44 95 THR A C 1
ATOM 728 O O . THR A 1 95 ? -4.785 -17.359 -2.643 1 98.44 95 THR A O 1
ATOM 731 N N . ARG A 1 96 ? -4.652 -15.602 -1.248 1 97.69 96 ARG A N 1
ATOM 732 C CA . ARG A 1 96 ? -3.812 -16.297 -0.279 1 97.69 96 ARG A CA 1
ATOM 733 C C . ARG A 1 96 ? -4.523 -17.531 0.272 1 97.69 96 ARG A C 1
ATOM 735 O O . ARG A 1 96 ? -3.936 -18.609 0.336 1 97.69 96 ARG A O 1
ATOM 742 N N . TYR A 1 97 ? -5.773 -17.406 0.644 1 97.81 97 TYR A N 1
ATOM 743 C CA . TYR A 1 97 ? -6.547 -18.531 1.165 1 97.81 97 TYR A CA 1
ATOM 744 C C . TYR A 1 97 ? -6.621 -19.656 0.145 1 97.81 97 TYR A C 1
ATOM 746 O O . TYR A 1 97 ? -6.301 -20.812 0.457 1 97.81 97 TYR A O 1
ATOM 754 N N . LEU A 1 98 ? -6.973 -19.281 -1.062 1 96.5 98 LEU A N 1
ATOM 755 C CA . LEU A 1 98 ? -7.133 -20.297 -2.107 1 96.5 98 LEU A CA 1
ATOM 756 C C . LEU A 1 98 ? -5.801 -20.969 -2.416 1 96.5 98 LEU A C 1
ATOM 758 O O . LEU A 1 98 ? -5.766 -22.172 -2.734 1 96.5 98 LEU A O 1
ATOM 762 N N . SER A 1 99 ? -4.719 -20.219 -2.346 1 95.5 99 SER A N 1
ATOM 763 C CA . SER A 1 99 ? -3.4 -20.766 -2.646 1 95.5 99 SER A CA 1
ATOM 764 C C . SER A 1 99 ? -2.992 -21.812 -1.62 1 95.5 99 SER A C 1
ATOM 766 O O . SER A 1 99 ? -2.117 -22.641 -1.885 1 95.5 99 SER A O 1
ATOM 768 N N . GLU A 1 100 ? -3.574 -21.812 -0.453 1 92.5 100 GLU A N 1
ATOM 769 C CA . GLU A 1 100 ? -3.203 -22.719 0.631 1 92.5 100 GLU A CA 1
ATOM 770 C C . GLU A 1 100 ? -4.078 -23.969 0.629 1 92.5 100 GLU A C 1
ATOM 772 O O . GLU A 1 100 ? -3.838 -24.906 1.396 1 92.5 100 GLU A O 1
ATOM 777 N N . LEU A 1 101 ? -5.133 -23.922 -0.221 1 90.12 101 LEU A N 1
ATOM 778 C CA . LEU A 1 101 ? -5.977 -25.109 -0.338 1 90.12 101 LEU A CA 1
ATOM 779 C C . LEU A 1 101 ? -5.234 -26.234 -1.054 1 90.12 101 LEU A C 1
ATOM 781 O O . LEU A 1 101 ? -4.414 -25.969 -1.938 1 90.12 101 LEU A O 1
ATOM 785 N N . PRO A 1 102 ? -5.516 -27.391 -0.588 1 80.25 102 PRO A N 1
ATOM 786 C CA . PRO A 1 102 ? -4.918 -28.516 -1.294 1 80.25 102 PRO A CA 1
ATOM 787 C C . PRO A 1 102 ? -5.371 -28.625 -2.748 1 80.25 102 PRO A C 1
ATOM 789 O O . PRO A 1 102 ? -6.43 -28.094 -3.105 1 80.25 102 PRO A O 1
ATOM 792 N N . ALA A 1 103 ? -4.402 -29.109 -3.5 1 68.56 103 ALA A N 1
ATOM 793 C CA . ALA A 1 103 ? -4.75 -29.328 -4.902 1 68.56 103 ALA A CA 1
ATOM 794 C C . ALA A 1 103 ? -6.055 -30.125 -5.023 1 68.56 103 ALA A C 1
ATOM 796 O O . ALA A 1 103 ? -6.305 -31.047 -4.242 1 68.56 103 ALA A O 1
ATOM 797 N N . ASN A 1 104 ? -7.02 -29.344 -5.574 1 64.38 104 ASN A N 1
ATOM 798 C CA . ASN A 1 104 ? -8.289 -30.047 -5.762 1 64.38 104 ASN A CA 1
ATOM 799 C C . ASN A 1 104 ? -8.273 -30.906 -7.02 1 64.38 104 ASN A C 1
ATOM 801 O O . ASN A 1 104 ? -8.031 -30.406 -8.117 1 64.38 104 ASN A O 1
ATOM 805 N N . ALA A 1 105 ? -8.312 -32.125 -6.77 1 59.12 105 ALA A N 1
ATOM 806 C CA . ALA A 1 105 ? -8.258 -33.156 -7.809 1 59.12 105 ALA A CA 1
ATOM 807 C C . ALA A 1 105 ? -9.391 -32.969 -8.82 1 59.12 105 ALA A C 1
ATOM 809 O O . ALA A 1 105 ? -9.25 -33.312 -9.992 1 59.12 105 ALA A O 1
ATOM 810 N N . ALA A 1 106 ? -10.477 -32.469 -8.336 1 59.22 106 ALA A N 1
ATOM 811 C CA . ALA A 1 106 ? -11.617 -32.438 -9.25 1 59.22 106 ALA A CA 1
ATOM 812 C C . ALA A 1 106 ? -11.422 -31.391 -10.328 1 59.22 106 ALA A C 1
ATOM 814 O O . ALA A 1 106 ? -11.766 -31.609 -11.5 1 59.22 106 ALA A O 1
ATOM 815 N N . THR A 1 107 ? -10.82 -30.297 -10.062 1 67.94 107 THR A N 1
ATOM 816 C CA . THR A 1 107 ? -10.742 -29.219 -11.047 1 67.94 107 THR A CA 1
ATOM 817 C C . THR A 1 107 ? -9.289 -28.984 -11.469 1 67.94 107 THR A C 1
ATOM 819 O O . THR A 1 107 ? -9.031 -28.344 -12.492 1 67.94 107 THR A O 1
ATOM 822 N N . ASN A 1 108 ? -8.422 -29.578 -10.852 1 78.94 108 ASN A N 1
ATOM 823 C CA . ASN A 1 108 ? -7.008 -29.344 -11.102 1 78.94 108 ASN A CA 1
ATOM 824 C C . ASN A 1 108 ? -6.695 -27.859 -11.258 1 78.94 108 ASN A C 1
ATOM 826 O O . ASN A 1 108 ? -5.797 -27.484 -12.016 1 78.94 108 ASN A O 1
ATOM 830 N N . ALA A 1 109 ? -7.582 -27.047 -10.719 1 88.69 109 ALA A N 1
ATOM 831 C CA . ALA A 1 109 ? -7.355 -25.609 -10.852 1 88.69 109 ALA A CA 1
ATOM 832 C C . ALA A 1 109 ? -6.195 -25.156 -9.969 1 88.69 109 ALA A C 1
ATOM 834 O O . ALA A 1 109 ? -6.051 -25.625 -8.836 1 88.69 109 ALA A O 1
ATOM 835 N N . THR A 1 110 ? -5.367 -24.312 -10.547 1 92.81 110 THR A N 1
ATOM 836 C CA . THR A 1 110 ? -4.246 -23.734 -9.812 1 92.81 110 THR A CA 1
ATOM 837 C C . THR A 1 110 ? -4.566 -22.297 -9.375 1 92.81 110 THR A C 1
ATOM 839 O O . THR A 1 110 ? -5.578 -21.734 -9.797 1 92.81 110 THR A O 1
ATOM 842 N N . ILE A 1 111 ? -3.727 -21.781 -8.531 1 96.31 111 ILE A N 1
ATOM 843 C CA . ILE A 1 111 ? -3.904 -20.406 -8.086 1 96.31 111 ILE A CA 1
ATOM 844 C C . ILE A 1 111 ? -3.699 -19.453 -9.266 1 96.31 111 ILE A C 1
ATOM 846 O O . ILE A 1 111 ? -4.262 -18.359 -9.297 1 96.31 111 ILE A O 1
ATOM 850 N N . PHE A 1 112 ? -2.939 -19.859 -10.289 1 97.12 112 PHE A N 1
ATOM 851 C CA . PHE A 1 112 ? -2.738 -19.031 -11.469 1 97.12 112 PHE A CA 1
ATOM 852 C C . PHE A 1 112 ? -3.996 -19 -12.328 1 97.12 112 PHE A C 1
ATOM 854 O O . PHE A 1 112 ? -4.266 -18.016 -13.008 1 97.12 112 PHE A O 1
ATOM 861 N N . ASP A 1 113 ? -4.809 -20.062 -12.281 1 96.44 113 ASP A N 1
ATOM 862 C CA . ASP A 1 113 ? -6.125 -20.031 -12.914 1 96.44 113 ASP A CA 1
ATOM 863 C C . ASP A 1 113 ? -7.035 -19 -12.234 1 96.44 113 ASP A C 1
ATOM 865 O O . ASP A 1 113 ? -7.816 -18.328 -12.898 1 96.44 113 ASP A O 1
ATOM 869 N N . TRP A 1 114 ? -6.957 -18.969 -10.914 1 97.12 114 TRP A N 1
ATOM 870 C CA . TRP A 1 114 ? -7.699 -17.984 -10.148 1 97.12 114 TRP A CA 1
ATOM 871 C C . TRP A 1 114 ? -7.273 -16.562 -10.539 1 97.12 114 TRP A C 1
ATOM 873 O O . TRP A 1 114 ? -8.117 -15.703 -10.797 1 97.12 114 TRP A O 1
ATOM 883 N N . ILE A 1 115 ? -5.945 -16.328 -10.625 1 98.5 115 ILE A N 1
ATOM 884 C CA . ILE A 1 115 ? -5.426 -15.008 -10.992 1 98.5 115 ILE A CA 1
ATOM 885 C C . ILE A 1 115 ? -5.93 -14.625 -12.383 1 98.5 115 ILE A C 1
ATOM 887 O O . ILE A 1 115 ? -6.387 -13.5 -12.602 1 98.5 115 ILE A O 1
ATOM 891 N N . LYS A 1 116 ? -5.895 -15.562 -13.297 1 98.5 116 LYS A N 1
ATOM 892 C CA . LYS A 1 116 ? -6.418 -15.328 -14.633 1 98.5 116 LYS A CA 1
ATOM 893 C C . LYS A 1 116 ? -7.898 -14.969 -14.594 1 98.5 116 LYS A C 1
ATOM 895 O O . LYS A 1 116 ? -8.344 -14.047 -15.273 1 98.5 116 LYS A O 1
ATOM 900 N N . LEU A 1 117 ? -8.625 -15.719 -13.844 1 98.31 117 LEU A N 1
ATOM 901 C CA . LEU A 1 117 ? -10.062 -15.484 -13.742 1 98.31 117 LEU A CA 1
ATOM 902 C C . LEU A 1 117 ? -10.352 -14.094 -13.188 1 98.31 117 LEU A C 1
ATOM 904 O O . LEU A 1 117 ? -11.273 -13.414 -13.656 1 98.31 117 LEU A O 1
ATOM 908 N N . ILE A 1 118 ? -9.641 -13.648 -12.156 1 98.81 118 ILE A N 1
ATOM 909 C CA . ILE A 1 118 ? -9.797 -12.305 -11.602 1 98.81 118 ILE A CA 1
ATOM 910 C C . ILE A 1 118 ? -9.508 -11.258 -12.672 1 98.81 118 ILE A C 1
ATOM 912 O O . ILE A 1 118 ? -10.289 -10.336 -12.875 1 98.81 118 ILE A O 1
ATOM 916 N N . TYR A 1 119 ? -8.375 -11.453 -13.406 1 98.88 119 TYR A N 1
ATOM 917 C CA . TYR A 1 119 ? -8.023 -10.508 -14.461 1 98.88 119 TYR A CA 1
ATOM 918 C C . TYR A 1 119 ? -9.094 -10.492 -15.547 1 98.88 119 TYR A C 1
ATOM 920 O O . TYR A 1 119 ? -9.406 -9.43 -16.094 1 98.88 119 TYR A O 1
ATOM 928 N N . ASP A 1 120 ? -9.672 -11.656 -15.859 1 98.62 120 ASP A N 1
ATOM 929 C CA . ASP A 1 120 ? -10.727 -11.742 -16.859 1 98.62 120 ASP A CA 1
ATOM 930 C C . ASP A 1 120 ? -11.969 -10.977 -16.422 1 98.62 120 ASP A C 1
ATOM 932 O O . ASP A 1 120 ? -12.82 -10.641 -17.234 1 98.62 120 ASP A O 1
ATOM 936 N N . ASN A 1 121 ? -12.117 -10.719 -15.148 1 98.56 121 ASN A N 1
ATOM 937 C CA . ASN A 1 121 ? -13.297 -10.047 -14.609 1 98.56 121 ASN A CA 1
ATOM 938 C C . ASN A 1 121 ? -12.93 -8.719 -13.953 1 98.56 121 ASN A C 1
ATOM 940 O O . ASN A 1 121 ? -13.695 -8.188 -13.148 1 98.56 121 ASN A O 1
ATOM 944 N N . ILE A 1 122 ? -11.789 -8.164 -14.258 1 98.25 122 ILE A N 1
ATOM 945 C CA . ILE A 1 122 ? -11.227 -7.008 -13.562 1 98.25 122 ILE A CA 1
ATOM 946 C C . ILE A 1 122 ? -12.188 -5.828 -13.68 1 98.25 122 ILE A C 1
ATOM 948 O O . ILE A 1 122 ? -12.312 -5.027 -12.742 1 98.25 122 ILE A O 1
ATOM 952 N N . ASP A 1 123 ? -12.969 -5.707 -14.719 1 97.69 123 ASP A N 1
ATOM 953 C CA . ASP A 1 123 ? -13.852 -4.57 -14.984 1 97.69 123 ASP A CA 1
ATOM 954 C C . ASP A 1 123 ? -14.93 -4.461 -13.914 1 97.69 123 ASP A C 1
ATOM 956 O O . ASP A 1 123 ? -15.438 -3.365 -13.641 1 97.69 123 ASP A O 1
ATOM 960 N N . SER A 1 124 ? -15.273 -5.547 -13.328 1 97.94 124 SER A N 1
ATOM 961 C CA . SER A 1 124 ? -16.328 -5.555 -12.305 1 97.94 124 SER A CA 1
ATOM 962 C C . SER A 1 124 ? -15.734 -5.387 -10.906 1 97.94 124 SER A C 1
ATOM 964 O O . SER A 1 124 ? -16.469 -5.312 -9.922 1 97.94 124 SER A O 1
ATOM 966 N N . LEU A 1 125 ? -14.406 -5.301 -10.836 1 98.25 125 LEU A N 1
ATOM 967 C CA . LEU A 1 125 ? -13.766 -5.371 -9.523 1 98.25 125 LEU A CA 1
ATOM 968 C C . LEU A 1 125 ? -12.992 -4.086 -9.227 1 98.25 125 LEU A C 1
ATOM 970 O O . LEU A 1 125 ? -12.469 -3.914 -8.133 1 98.25 125 LEU A O 1
ATOM 974 N N . THR A 1 126 ? -12.969 -3.162 -10.188 1 97.44 126 THR A N 1
ATOM 975 C CA . THR A 1 126 ? -12.203 -1.929 -10.031 1 97.44 126 THR A CA 1
ATOM 976 C C . THR A 1 126 ? -12.852 -1.021 -8.992 1 97.44 126 THR A C 1
ATOM 978 O O . THR A 1 126 ? -14.016 -1.207 -8.633 1 97.44 126 THR A O 1
ATOM 981 N N . THR A 1 127 ? -12.078 -0.024 -8.547 1 96.88 127 THR A N 1
ATOM 982 C CA . THR A 1 127 ? -12.57 0.974 -7.602 1 96.88 127 THR A CA 1
ATOM 983 C C . THR A 1 127 ? -13.812 1.664 -8.148 1 96.88 127 THR A C 1
ATOM 985 O O . THR A 1 127 ? -14.836 1.749 -7.461 1 96.88 127 THR A O 1
ATOM 988 N N . THR A 1 128 ? -13.742 2.09 -9.406 1 95.75 128 THR A N 1
ATOM 989 C CA . THR A 1 128 ? -14.844 2.83 -10.016 1 95.75 128 THR A CA 1
ATOM 990 C C . THR A 1 128 ? -16.062 1.935 -10.188 1 95.75 128 THR A C 1
ATOM 992 O O . THR A 1 128 ? -17.188 2.328 -9.844 1 95.75 128 THR A O 1
ATOM 995 N N . ALA A 1 129 ? -15.891 0.725 -10.648 1 97.38 129 ALA A N 1
ATOM 996 C CA . ALA A 1 129 ? -17 -0.19 -10.922 1 97.38 129 ALA A CA 1
ATOM 997 C C . ALA A 1 129 ? -17.703 -0.601 -9.641 1 97.38 129 ALA A C 1
ATOM 999 O O . ALA A 1 129 ? -18.875 -0.974 -9.664 1 97.38 129 ALA A O 1
ATOM 1000 N N . THR A 1 130 ? -16.984 -0.479 -8.484 1 98.12 130 THR A N 1
ATOM 1001 C CA . THR A 1 130 ? -17.547 -0.975 -7.234 1 98.12 130 THR A CA 1
ATOM 1002 C C . THR A 1 130 ? -17.859 0.178 -6.281 1 98.12 130 THR A C 1
ATOM 1004 O O . THR A 1 130 ? -18.078 -0.038 -5.086 1 98.12 130 THR A O 1
ATOM 1007 N N . ALA A 1 131 ? -17.828 1.391 -6.746 1 96.44 131 ALA A N 1
ATOM 1008 C CA . ALA A 1 131 ? -18.016 2.568 -5.902 1 96.44 131 ALA A CA 1
ATOM 1009 C C . ALA A 1 131 ? -19.344 2.502 -5.145 1 96.44 131 ALA A C 1
ATOM 1011 O O . ALA A 1 131 ? -19.453 3.035 -4.039 1 96.44 131 ALA A O 1
ATOM 1012 N N . ASN A 1 132 ? -20.391 1.853 -5.746 1 97.81 132 ASN A N 1
ATOM 1013 C CA . ASN A 1 132 ? -21.703 1.741 -5.129 1 97.81 132 ASN A CA 1
ATOM 1014 C C . ASN A 1 132 ? -21.953 0.338 -4.582 1 97.81 132 ASN A C 1
ATOM 1016 O O . ASN A 1 132 ? -23.094 -0.053 -4.355 1 97.81 132 ASN A O 1
ATOM 1020 N N . LYS A 1 133 ? -20.906 -0.438 -4.434 1 98.38 133 LYS A N 1
ATOM 1021 C CA . LYS A 1 133 ? -20.984 -1.76 -3.82 1 98.38 133 LYS A CA 1
ATOM 1022 C C . LYS A 1 133 ? -20.281 -1.786 -2.467 1 98.38 133 LYS A C 1
ATOM 1024 O O . LYS A 1 133 ? -19.25 -1.136 -2.285 1 98.38 133 LYS A O 1
ATOM 1029 N N . THR A 1 134 ? -20.891 -2.488 -1.55 1 98.38 134 THR A N 1
ATOM 1030 C CA . THR A 1 134 ? -20.25 -2.723 -0.261 1 98.38 134 THR A CA 1
ATOM 1031 C C . THR A 1 134 ? -19.156 -3.779 -0.387 1 98.38 134 THR A C 1
ATOM 1033 O O . THR A 1 134 ? -19.078 -4.488 -1.393 1 98.38 134 THR A O 1
ATOM 1036 N N . GLU A 1 135 ? -18.266 -3.775 0.605 1 98.19 135 GLU A N 1
ATOM 1037 C CA . GLU A 1 135 ? -17.281 -4.844 0.626 1 98.19 135 GLU A CA 1
ATOM 1038 C C . GLU A 1 135 ? -17.938 -6.219 0.582 1 98.19 135 GLU A C 1
ATOM 1040 O O . GLU A 1 135 ? -17.453 -7.125 -0.102 1 98.19 135 GLU A O 1
ATOM 1045 N N . VAL A 1 136 ? -19.078 -6.375 1.284 1 97.75 136 VAL A N 1
ATOM 1046 C CA . VAL A 1 136 ? -19.812 -7.633 1.354 1 97.75 136 VAL A CA 1
ATOM 1047 C C . VAL A 1 136 ? -20.281 -8.031 -0.041 1 97.75 136 VAL A C 1
ATOM 1049 O O . VAL A 1 136 ? -20.172 -9.195 -0.432 1 97.75 136 VAL A O 1
ATOM 1052 N N . GLU A 1 137 ? -20.734 -7.074 -0.77 1 98.19 137 GLU A N 1
ATOM 1053 C CA . GLU A 1 137 ? -21.219 -7.348 -2.121 1 98.19 137 GLU A CA 1
ATOM 1054 C C . GLU A 1 137 ? -20.062 -7.719 -3.053 1 98.19 137 GLU A C 1
ATOM 1056 O O . GLU A 1 137 ? -20.203 -8.602 -3.904 1 98.19 137 GLU A O 1
ATOM 1061 N N . VAL A 1 138 ? -18.938 -7.035 -2.969 1 98.5 138 VAL A N 1
ATOM 1062 C CA . VAL A 1 138 ? -17.766 -7.367 -3.766 1 98.5 138 VAL A CA 1
ATOM 1063 C C . VAL A 1 138 ? -17.297 -8.781 -3.426 1 98.5 138 VAL A C 1
ATOM 1065 O O . VAL A 1 138 ? -16.969 -9.562 -4.316 1 98.5 138 VAL A O 1
ATOM 1068 N N . PHE A 1 139 ? -17.344 -9.102 -2.145 1 98.56 139 PHE A N 1
ATOM 1069 C CA . PHE A 1 139 ? -16.891 -10.422 -1.726 1 98.56 139 PHE A CA 1
ATOM 1070 C C . PHE A 1 139 ? -17.828 -11.5 -2.266 1 98.56 139 PHE A C 1
ATOM 1072 O O . PHE A 1 139 ? -17.391 -12.602 -2.604 1 98.56 139 PHE A O 1
ATOM 1079 N N . ALA A 1 140 ? -19.125 -11.219 -2.363 1 98.5 140 ALA A N 1
ATOM 1080 C CA . ALA A 1 140 ? -20.062 -12.164 -2.959 1 98.5 140 ALA A CA 1
ATOM 1081 C C . ALA A 1 140 ? -19.703 -12.469 -4.41 1 98.5 140 ALA A C 1
ATOM 1083 O O . ALA A 1 140 ? -19.812 -13.609 -4.859 1 98.5 140 ALA A O 1
ATOM 1084 N N . LEU A 1 141 ? -19.25 -11.445 -5.125 1 98.44 141 LEU A N 1
ATOM 1085 C CA . LEU A 1 141 ? -18.766 -11.648 -6.484 1 98.44 141 LEU A CA 1
ATOM 1086 C C . LEU A 1 141 ? -17.547 -12.562 -6.496 1 98.44 141 LEU A C 1
ATOM 1088 O O . LEU A 1 141 ? -17.453 -13.492 -7.309 1 98.44 141 LEU A O 1
ATOM 1092 N N . LEU A 1 142 ? -16.625 -12.336 -5.578 1 98.75 142 LEU A N 1
ATOM 1093 C CA . LEU A 1 142 ? -15.43 -13.172 -5.469 1 98.75 142 LEU A CA 1
ATOM 1094 C C . LEU A 1 142 ? -15.797 -14.609 -5.141 1 98.75 142 LEU A C 1
ATOM 1096 O O . LEU A 1 142 ? -15.172 -15.547 -5.637 1 98.75 142 LEU A O 1
ATOM 1100 N N . THR A 1 143 ? -16.844 -14.75 -4.316 1 98.62 143 THR A N 1
ATOM 1101 C CA . THR A 1 143 ? -17.312 -16.078 -3.938 1 98.62 143 THR A CA 1
ATOM 1102 C C . THR A 1 143 ? -17.812 -16.844 -5.16 1 98.62 143 THR A C 1
ATOM 1104 O O . THR A 1 143 ? -17.453 -18 -5.359 1 98.62 143 THR A O 1
ATOM 1107 N N . THR A 1 144 ? -18.578 -16.156 -5.938 1 98.31 144 THR A N 1
ATOM 1108 C CA . THR A 1 144 ? -19.078 -16.766 -7.164 1 98.31 144 THR A CA 1
ATOM 1109 C C . THR A 1 144 ? -17.938 -17.188 -8.078 1 98.31 144 THR A C 1
ATOM 1111 O O . THR A 1 144 ? -17.953 -18.281 -8.633 1 98.31 144 THR A O 1
ATOM 1114 N N . LEU A 1 145 ? -16.938 -16.359 -8.234 1 97.88 145 LEU A N 1
ATOM 1115 C CA . LEU A 1 145 ? -15.789 -16.656 -9.07 1 97.88 145 LEU A CA 1
ATOM 1116 C C . LEU A 1 145 ? -14.992 -17.828 -8.484 1 97.88 145 LEU A C 1
ATOM 1118 O O . LEU A 1 145 ? -14.578 -18.734 -9.219 1 97.88 145 LEU A O 1
ATOM 1122 N N . ALA A 1 146 ? -14.766 -17.828 -7.184 1 96.88 146 ALA A N 1
ATOM 1123 C CA . ALA A 1 146 ? -13.984 -18.875 -6.531 1 96.88 146 ALA A CA 1
ATOM 1124 C C . ALA A 1 146 ? -14.633 -20.25 -6.73 1 96.88 146 ALA A C 1
ATOM 1126 O O . ALA A 1 146 ? -13.938 -21.234 -6.965 1 96.88 146 ALA A O 1
ATOM 1127 N N . GLN A 1 147 ? -15.914 -20.266 -6.707 1 95.25 147 GLN A N 1
ATOM 1128 C CA . GLN A 1 147 ? -16.656 -21.516 -6.781 1 95.25 147 GLN A CA 1
ATOM 1129 C C . GLN A 1 147 ? -16.625 -22.094 -8.195 1 95.25 147 GLN A C 1
ATOM 1131 O O . GLN A 1 147 ? -16.953 -23.266 -8.398 1 95.25 147 GLN A O 1
ATOM 1136 N N . ARG A 1 148 ? -16.234 -21.344 -9.109 1 94.12 148 ARG A N 1
ATOM 1137 C CA . ARG A 1 148 ? -16.047 -21.844 -10.469 1 94.12 148 ARG A CA 1
ATOM 1138 C C . ARG A 1 148 ? -14.812 -22.734 -10.562 1 94.12 148 ARG A C 1
ATOM 1140 O O . ARG A 1 148 ? -14.719 -23.578 -11.445 1 94.12 148 ARG A O 1
ATOM 1147 N N . LEU A 1 149 ? -13.891 -22.531 -9.672 1 93.69 149 LEU A N 1
ATOM 1148 C CA . LEU A 1 149 ? -12.594 -23.172 -9.836 1 93.69 149 LEU A CA 1
ATOM 1149 C C . LEU A 1 149 ? -12.297 -24.109 -8.664 1 93.69 149 LEU A C 1
ATOM 1151 O O . LEU A 1 149 ? -11.594 -25.109 -8.828 1 93.69 149 LEU A O 1
ATOM 1155 N N . PHE A 1 150 ? -12.781 -23.734 -7.488 1 93.12 150 PHE A N 1
ATOM 1156 C CA . PHE A 1 150 ? -12.398 -24.453 -6.277 1 93.12 150 PHE A CA 1
ATOM 1157 C C . PHE A 1 150 ? -13.625 -25.031 -5.594 1 93.12 150 PHE A C 1
ATOM 1159 O O . PHE A 1 150 ? -14.711 -24.453 -5.629 1 93.12 150 PHE A O 1
ATOM 1166 N N . PRO A 1 151 ? -13.438 -26.188 -4.977 1 90.94 151 PRO A N 1
ATOM 1167 C CA . PRO A 1 151 ? -14.539 -26.797 -4.234 1 90.94 151 PRO A CA 1
ATOM 1168 C C . PRO A 1 151 ? -14.711 -26.203 -2.838 1 90.94 151 PRO A C 1
ATOM 1170 O O . PRO A 1 151 ? -14.539 -26.906 -1.838 1 90.94 151 PRO A O 1
ATOM 1173 N N . VAL A 1 152 ? -15.086 -25 -2.756 1 93.12 152 VAL A N 1
ATOM 1174 C CA . VAL A 1 152 ? -15.305 -24.312 -1.485 1 93.12 152 VAL A CA 1
ATOM 1175 C C . VAL A 1 152 ? -16.75 -23.828 -1.399 1 93.12 152 VAL A C 1
ATOM 1177 O O . VAL A 1 152 ? -17.312 -23.359 -2.391 1 93.12 152 VAL A O 1
ATOM 1180 N N . THR A 1 153 ? -17.312 -24.047 -0.255 1 95.88 153 THR A N 1
ATOM 1181 C CA . THR A 1 153 ? -18.609 -23.422 -0.021 1 95.88 153 THR A CA 1
ATOM 1182 C C . THR A 1 153 ? -18.453 -21.922 0.212 1 95.88 153 THR A C 1
ATOM 1184 O O . THR A 1 153 ? -17.359 -21.438 0.468 1 95.88 153 THR A O 1
ATOM 1187 N N . ALA A 1 154 ? -19.578 -21.234 0.094 1 97.75 154 ALA A N 1
ATOM 1188 C CA . ALA A 1 154 ? -19.562 -19.797 0.355 1 97.75 154 ALA A CA 1
ATOM 1189 C C . ALA A 1 154 ? -19.078 -19.516 1.771 1 97.75 154 ALA A C 1
ATOM 1191 O O . ALA A 1 154 ? -18.281 -18.594 1.982 1 97.75 154 ALA A O 1
ATOM 1192 N N . ASP A 1 155 ? -19.484 -20.312 2.727 1 98 155 ASP A N 1
ATOM 1193 C CA . ASP A 1 155 ? -19.109 -20.109 4.125 1 98 155 ASP A CA 1
ATOM 1194 C C . ASP A 1 155 ? -17.625 -20.391 4.344 1 98 155 ASP A C 1
ATOM 1196 O O . ASP A 1 155 ? -16.953 -19.656 5.055 1 98 155 ASP A O 1
ATOM 1200 N N . GLN A 1 156 ? -17.156 -21.438 3.734 1 96.38 156 GLN A N 1
ATOM 1201 C CA . GLN A 1 156 ? -15.75 -21.781 3.834 1 96.38 156 GLN A CA 1
ATOM 1202 C C . GLN A 1 156 ? -14.875 -20.672 3.248 1 96.38 156 GLN A C 1
ATOM 1204 O O . GLN A 1 156 ? -13.859 -20.297 3.84 1 96.38 156 GLN A O 1
ATOM 1209 N N . PHE A 1 157 ? -15.289 -20.234 2.109 1 98 157 PHE A N 1
ATOM 1210 C CA . PHE A 1 157 ? -14.539 -19.188 1.442 1 98 157 PHE A CA 1
ATOM 1211 C C . PHE A 1 157 ? -14.508 -17.922 2.295 1 98 157 PHE A C 1
ATOM 1213 O O . PHE A 1 157 ? -13.453 -17.297 2.463 1 98 157 PHE A O 1
ATOM 1220 N N . LYS A 1 158 ? -15.609 -17.531 2.803 1 98.06 158 LYS A N 1
ATOM 1221 C CA . LYS A 1 158 ? -15.703 -16.344 3.648 1 98.06 158 LYS A CA 1
ATOM 1222 C C . LYS A 1 158 ? -14.844 -16.484 4.902 1 98.06 158 LYS A C 1
ATOM 1224 O O . LYS A 1 158 ? -14.039 -15.609 5.219 1 98.06 158 LYS A O 1
ATOM 1229 N N . GLN A 1 159 ? -14.969 -17.609 5.605 1 97.88 159 GLN A N 1
ATOM 1230 C CA . GLN A 1 159 ? -14.195 -17.859 6.82 1 97.88 159 GLN A CA 1
ATOM 1231 C C . GLN A 1 159 ? -12.695 -17.859 6.523 1 97.88 159 GLN A C 1
ATOM 1233 O O . GLN A 1 159 ? -11.898 -17.344 7.309 1 97.88 159 GLN A O 1
ATOM 1238 N N . GLY A 1 160 ? -12.391 -18.469 5.434 1 97.62 160 GLY A N 1
ATOM 1239 C CA . GLY A 1 160 ? -10.984 -18.547 5.047 1 97.62 160 GLY A CA 1
ATOM 1240 C C . GLY A 1 160 ? -10.391 -17.188 4.699 1 97.62 160 GLY A C 1
ATOM 1241 O O . GLY A 1 160 ? -9.352 -16.812 5.238 1 97.62 160 GLY A O 1
ATOM 1242 N N . ALA A 1 161 ? -11.055 -16.469 3.854 1 97.62 161 ALA A N 1
ATOM 1243 C CA . ALA A 1 161 ? -10.531 -15.203 3.357 1 97.62 161 ALA A CA 1
ATOM 1244 C C . ALA A 1 161 ? -10.516 -14.148 4.461 1 97.62 161 ALA A C 1
ATOM 1246 O O . ALA A 1 161 ? -9.68 -13.242 4.453 1 97.62 161 ALA A O 1
ATOM 1247 N N . TYR A 1 162 ? -11.391 -14.266 5.426 1 97.44 162 TYR A N 1
ATOM 1248 C CA . TYR A 1 162 ? -11.469 -13.273 6.492 1 97.44 162 TYR A CA 1
ATOM 1249 C C . TYR A 1 162 ? -10.727 -13.742 7.73 1 97.44 162 TYR A C 1
ATOM 1251 O O . TYR A 1 162 ? -10.766 -13.086 8.773 1 97.44 162 TYR A O 1
ATOM 1259 N N . ASN A 1 163 ? -10.102 -14.93 7.594 1 97.94 163 ASN A N 1
ATOM 1260 C CA . ASN A 1 163 ? -9.289 -15.445 8.695 1 97.94 163 ASN A CA 1
ATOM 1261 C C . ASN A 1 163 ? -8.164 -14.484 9.055 1 97.94 163 ASN A C 1
ATOM 1263 O O . ASN A 1 163 ? -7.508 -13.93 8.172 1 97.94 163 ASN A O 1
ATOM 1267 N N . ALA A 1 164 ? -7.91 -14.328 10.336 1 97.25 164 ALA A N 1
ATOM 1268 C CA . ALA A 1 164 ? -6.906 -13.383 10.828 1 97.25 164 ALA A CA 1
ATOM 1269 C C . ALA A 1 164 ? -5.504 -13.797 10.383 1 97.25 164 ALA A C 1
ATOM 1271 O O . ALA A 1 164 ? -4.66 -12.945 10.102 1 97.25 164 ALA A O 1
ATOM 1272 N N . ASP A 1 165 ? -5.195 -15.047 10.375 1 96.38 165 ASP A N 1
ATOM 1273 C CA . ASP A 1 165 ? -3.885 -15.523 9.945 1 96.38 165 ASP A CA 1
ATOM 1274 C C . ASP A 1 165 ? -3.65 -15.234 8.461 1 96.38 165 ASP A C 1
ATOM 1276 O O . ASP A 1 165 ? -2.533 -14.914 8.055 1 96.38 165 ASP A O 1
ATOM 1280 N N . ILE A 1 166 ? -4.703 -15.375 7.664 1 97.88 166 ILE A N 1
ATOM 1281 C CA . ILE A 1 166 ? -4.621 -15.07 6.242 1 97.88 166 ILE A CA 1
ATOM 1282 C C . ILE A 1 166 ? -4.359 -13.578 6.055 1 97.88 166 ILE A C 1
ATOM 1284 O O . ILE A 1 166 ? -3.514 -13.18 5.246 1 97.88 166 ILE A O 1
ATOM 1288 N N . ASP A 1 167 ? -5.074 -12.781 6.797 1 97.94 167 ASP A N 1
ATOM 1289 C CA . ASP A 1 167 ? -4.844 -11.344 6.738 1 97.94 167 ASP A CA 1
ATOM 1290 C C . ASP A 1 167 ? -3.402 -11 7.113 1 97.94 167 ASP A C 1
ATOM 1292 O O . ASP A 1 167 ? -2.732 -10.242 6.41 1 97.94 167 ASP A O 1
ATOM 1296 N N . ALA A 1 168 ? -2.908 -11.578 8.18 1 96.38 168 ALA A N 1
ATOM 1297 C CA . ALA A 1 168 ? -1.55 -11.32 8.648 1 96.38 168 ALA A CA 1
ATOM 1298 C C . ALA A 1 168 ? -0.521 -11.734 7.598 1 96.38 168 ALA A C 1
ATOM 1300 O O . ALA A 1 168 ? 0.433 -11 7.332 1 96.38 168 ALA A O 1
ATOM 1301 N N . ALA A 1 169 ? -0.694 -12.891 7.039 1 96.12 169 ALA A N 1
ATOM 1302 C CA . ALA A 1 169 ? 0.228 -13.383 6.02 1 96.12 169 ALA A CA 1
ATOM 1303 C C . ALA A 1 169 ? 0.207 -12.484 4.781 1 96.12 169 ALA A C 1
ATOM 1305 O O . ALA A 1 169 ? 1.252 -12.211 4.188 1 96.12 169 ALA A O 1
ATOM 1306 N N . THR A 1 170 ? -0.998 -12.062 4.395 1 97.88 170 THR A N 1
ATOM 1307 C CA . THR A 1 170 ? -1.146 -11.188 3.24 1 97.88 170 THR A CA 1
ATOM 1308 C C . THR A 1 170 ? -0.462 -9.844 3.49 1 97.88 170 THR A C 1
ATOM 1310 O O . THR A 1 170 ? 0.25 -9.336 2.623 1 97.88 170 THR A O 1
ATOM 1313 N N . ARG A 1 171 ? -0.647 -9.305 4.656 1 97.69 171 ARG A N 1
ATOM 1314 C CA . ARG A 1 171 ? 0.011 -8.055 5.031 1 97.69 171 ARG A CA 1
ATOM 1315 C C . ARG A 1 171 ? 1.528 -8.211 5.016 1 97.69 171 ARG A C 1
ATOM 1317 O O . ARG A 1 171 ? 2.242 -7.332 4.535 1 97.69 171 ARG A O 1
ATOM 1324 N N . LEU A 1 172 ? 1.99 -9.305 5.547 1 96.31 172 LEU A N 1
ATOM 1325 C CA . LEU A 1 172 ? 3.428 -9.555 5.613 1 96.31 172 LEU A CA 1
ATOM 1326 C C . LEU A 1 172 ? 4.043 -9.562 4.219 1 96.31 172 LEU A C 1
ATOM 1328 O O . LEU A 1 172 ? 5.098 -8.961 3.998 1 96.31 172 LEU A O 1
ATOM 1332 N N . GLU A 1 173 ? 3.391 -10.234 3.354 1 96.31 173 GLU A N 1
ATOM 1333 C CA . GLU A 1 173 ? 3.9 -10.281 1.986 1 96.31 173 GLU A CA 1
ATOM 1334 C C . GLU A 1 173 ? 3.959 -8.891 1.368 1 96.31 173 GLU A C 1
ATOM 1336 O O . GLU A 1 173 ? 4.926 -8.547 0.685 1 96.31 173 GLU A O 1
ATOM 1341 N N . TRP A 1 174 ? 2.959 -8.141 1.569 1 98.06 174 TRP A N 1
ATOM 1342 C CA . TRP A 1 174 ? 2.943 -6.766 1.068 1 98.06 174 TRP A CA 1
ATOM 1343 C C . TRP A 1 174 ? 4.078 -5.949 1.678 1 98.06 174 TRP A C 1
ATOM 1345 O O . TRP A 1 174 ? 4.793 -5.246 0.965 1 98.06 174 TRP A O 1
ATOM 1355 N N . LYS A 1 175 ? 4.238 -6.047 2.979 1 97.12 175 LYS A N 1
ATOM 1356 C CA . LYS A 1 175 ? 5.289 -5.32 3.688 1 97.12 175 LYS A CA 1
ATOM 1357 C C . LYS A 1 175 ? 6.668 -5.684 3.152 1 97.12 175 LYS A C 1
ATOM 1359 O O . LYS A 1 175 ? 7.531 -4.816 3.008 1 97.12 175 LYS A O 1
ATOM 1364 N N . TYR A 1 176 ? 6.812 -6.93 2.893 1 94.06 176 TYR A N 1
ATOM 1365 C CA . TYR A 1 176 ? 8.078 -7.383 2.33 1 94.06 176 TYR A CA 1
ATOM 1366 C C . TYR A 1 176 ? 8.359 -6.695 1.001 1 94.06 176 TYR A C 1
ATOM 1368 O O . TYR A 1 176 ? 9.484 -6.254 0.752 1 94.06 176 TYR A O 1
ATOM 1376 N N . GLY A 1 177 ? 7.336 -6.621 0.154 1 96.31 177 GLY A N 1
ATOM 1377 C CA . GLY A 1 177 ? 7.5 -5.875 -1.084 1 96.31 177 GLY A CA 1
ATOM 1378 C C . GLY A 1 177 ? 7.941 -4.441 -0.863 1 96.31 177 GLY A C 1
ATOM 1379 O O . GLY A 1 177 ? 8.82 -3.941 -1.567 1 96.31 177 GLY A O 1
ATOM 1380 N N . CYS A 1 178 ? 7.363 -3.826 0.096 1 96.38 178 CYS A N 1
ATOM 1381 C CA . CYS A 1 178 ? 7.711 -2.445 0.411 1 96.38 178 CYS A CA 1
ATOM 1382 C C . CYS A 1 178 ? 9.18 -2.328 0.802 1 96.38 178 CYS A C 1
ATOM 1384 O O . CYS A 1 178 ? 9.875 -1.413 0.356 1 96.38 178 CYS A O 1
ATOM 1386 N N . THR A 1 179 ? 9.68 -3.209 1.628 1 93.12 179 THR A N 1
ATOM 1387 C CA . THR A 1 179 ? 11.062 -3.146 2.096 1 93.12 179 THR A CA 1
ATOM 1388 C C . THR A 1 179 ? 12.039 -3.32 0.934 1 93.12 179 THR A C 1
ATOM 1390 O O . THR A 1 179 ? 13.211 -2.977 1.047 1 93.12 179 THR A O 1
ATOM 1393 N N . ARG A 1 180 ? 11.547 -3.818 -0.172 1 93.12 180 ARG A N 1
ATOM 1394 C CA . ARG A 1 180 ? 12.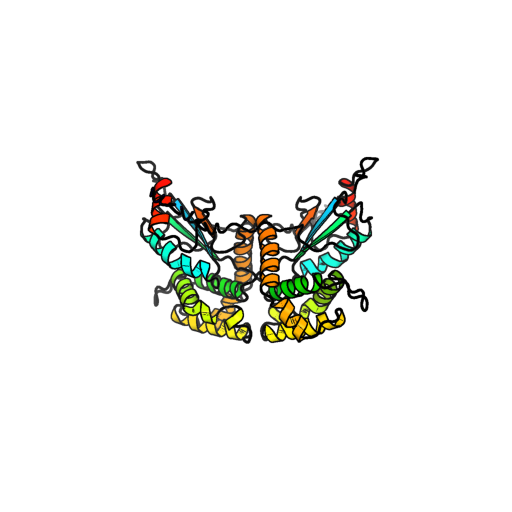383 -4.012 -1.354 1 93.12 180 ARG A CA 1
ATOM 1395 C C . ARG A 1 180 ? 12.266 -2.826 -2.305 1 93.12 180 ARG A C 1
ATOM 1397 O O . ARG A 1 180 ? 12.859 -2.834 -3.389 1 93.12 180 ARG A O 1
ATOM 1404 N N . GLY A 1 181 ? 11.469 -1.91 -1.921 1 93.56 181 GLY A N 1
ATOM 1405 C CA . GLY A 1 181 ? 11.352 -0.705 -2.727 1 93.56 181 GLY A CA 1
ATOM 1406 C C . GLY A 1 181 ? 10.242 -0.781 -3.754 1 93.56 181 GLY A C 1
ATOM 1407 O O . GLY A 1 181 ? 10.172 0.051 -4.66 1 93.56 181 GLY A O 1
ATOM 1408 N N . VAL A 1 182 ? 9.414 -1.789 -3.709 1 97.44 182 VAL A N 1
ATOM 1409 C CA . VAL A 1 182 ? 8.273 -1.891 -4.609 1 97.44 182 VAL A CA 1
ATOM 1410 C C . VAL A 1 182 ? 7.293 -0.75 -4.336 1 97.44 182 VAL A C 1
ATOM 1412 O O . VAL A 1 182 ? 6.875 -0.544 -3.195 1 97.44 182 VAL A O 1
ATOM 1415 N N . TYR A 1 183 ? 6.902 -0.015 -5.371 1 96.75 183 TYR A N 1
ATOM 1416 C CA . TYR A 1 183 ? 6.07 1.166 -5.176 1 96.75 183 TYR A CA 1
ATOM 1417 C C . TYR A 1 183 ? 4.914 1.185 -6.168 1 96.75 183 TYR A C 1
ATOM 1419 O O . TYR A 1 183 ? 4.109 2.123 -6.18 1 96.75 183 TYR A O 1
ATOM 1427 N N . GLY A 1 184 ? 4.828 0.199 -6.945 1 97.06 184 GLY A N 1
ATOM 1428 C CA . GLY A 1 184 ? 3.82 0.081 -7.988 1 97.06 184 GLY A CA 1
ATOM 1429 C C . GLY A 1 184 ? 3.756 -1.304 -8.602 1 97.06 184 GLY A C 1
ATOM 1430 O O . GLY A 1 184 ? 4.523 -2.191 -8.227 1 97.06 184 GLY A O 1
ATOM 1431 N N . THR A 1 185 ? 2.771 -1.514 -9.461 1 98.12 185 THR A N 1
ATOM 1432 C CA . THR A 1 185 ? 2.637 -2.799 -10.141 1 98.12 185 THR A CA 1
ATOM 1433 C C . THR A 1 185 ? 2.305 -2.602 -11.617 1 98.12 185 THR A C 1
ATOM 1435 O O . THR A 1 185 ? 1.688 -1.603 -11.992 1 98.12 185 THR A O 1
ATOM 1438 N N . PRO A 1 186 ? 2.756 -3.457 -12.453 1 98.31 186 PRO A N 1
ATOM 1439 C CA . PRO A 1 186 ? 3.711 -4.52 -12.133 1 98.31 186 PRO A CA 1
ATOM 1440 C C . PRO A 1 186 ? 5.148 -4.012 -12.047 1 98.31 186 PRO A C 1
ATOM 1442 O O . PRO A 1 186 ? 5.512 -3.053 -12.734 1 98.31 186 PRO A O 1
ATOM 1445 N N . LEU A 1 187 ? 5.875 -4.496 -11.141 1 97.94 187 LEU A N 1
ATOM 1446 C CA . LEU A 1 187 ? 7.328 -4.383 -11.133 1 97.94 187 LEU A CA 1
ATOM 1447 C C . LEU A 1 187 ? 7.984 -5.75 -11.266 1 97.94 187 LEU A C 1
ATOM 1449 O O . LEU A 1 187 ? 7.406 -6.766 -10.867 1 97.94 187 LEU A O 1
ATOM 1453 N N . PHE A 1 188 ? 9.156 -5.797 -11.852 1 98.38 188 PHE A N 1
ATOM 1454 C CA . PHE A 1 188 ? 9.781 -7.066 -12.211 1 98.38 188 PHE A CA 1
ATOM 1455 C C . PHE A 1 188 ? 11.219 -7.117 -11.703 1 98.38 188 PHE A C 1
ATOM 1457 O O . PHE A 1 188 ? 11.938 -6.113 -11.75 1 98.38 188 PHE A O 1
ATOM 1464 N N . THR A 1 189 ? 11.617 -8.273 -11.266 1 98 189 THR A N 1
ATOM 1465 C CA . THR A 1 189 ? 13.031 -8.508 -11.008 1 98 189 THR A CA 1
ATOM 1466 C C . THR A 1 189 ? 13.516 -9.766 -11.727 1 98 189 THR A C 1
ATOM 1468 O O . THR A 1 189 ? 12.742 -10.703 -11.93 1 98 189 THR A O 1
ATOM 1471 N N . VAL A 1 190 ? 14.672 -9.734 -12.18 1 98.06 190 VAL A N 1
ATOM 1472 C CA . VAL A 1 190 ? 15.422 -10.906 -12.633 1 98.06 190 VAL A CA 1
ATOM 1473 C C . VAL A 1 190 ? 16.641 -11.109 -11.734 1 98.06 190 VAL A C 1
ATOM 1475 O O . VAL A 1 190 ? 17.5 -10.234 -11.617 1 98.06 190 VAL A O 1
ATOM 1478 N N . ASN A 1 191 ? 16.609 -12.297 -11.109 1 96.88 191 ASN A N 1
ATOM 1479 C CA . ASN A 1 191 ? 17.656 -12.57 -10.125 1 96.88 191 ASN A CA 1
ATOM 1480 C C . ASN A 1 191 ? 17.797 -11.422 -9.125 1 96.88 191 ASN A C 1
ATOM 1482 O O . ASN A 1 191 ? 18.906 -10.945 -8.875 1 96.88 191 ASN A O 1
ATOM 1486 N N . ASP A 1 192 ? 16.688 -10.836 -8.734 1 94.94 192 ASP A N 1
ATOM 1487 C CA . ASP A 1 192 ? 16.547 -9.891 -7.633 1 94.94 192 ASP A CA 1
ATOM 1488 C C . ASP A 1 192 ? 16.953 -8.484 -8.07 1 94.94 192 ASP A C 1
ATOM 1490 O O . ASP A 1 192 ? 17.031 -7.57 -7.238 1 94.94 192 ASP A O 1
ATOM 1494 N N . VAL A 1 193 ? 17.25 -8.297 -9.328 1 95.88 193 VAL A N 1
ATOM 1495 C CA . VAL A 1 193 ? 17.531 -6.965 -9.852 1 95.88 193 VAL A CA 1
ATOM 1496 C C . VAL A 1 193 ? 16.312 -6.418 -10.578 1 95.88 193 VAL A C 1
ATOM 1498 O O . VAL A 1 193 ? 15.758 -7.082 -11.461 1 95.88 193 VAL A O 1
ATOM 1501 N N . PHE A 1 194 ? 15.914 -5.273 -10.219 1 96.25 194 PHE A N 1
ATOM 1502 C CA . PHE A 1 194 ? 14.75 -4.676 -10.859 1 96.25 194 PHE A CA 1
ATOM 1503 C C . PHE A 1 194 ? 15.016 -4.418 -12.344 1 96.25 194 PHE A C 1
ATOM 1505 O O . PHE A 1 194 ? 16.094 -3.938 -12.703 1 96.25 194 PHE A O 1
ATOM 1512 N N . VAL A 1 195 ? 14.055 -4.805 -13.125 1 95.81 195 VAL A N 1
ATOM 1513 C CA . VAL A 1 195 ? 14.062 -4.562 -14.562 1 95.81 195 VAL A CA 1
ATOM 1514 C C . VAL A 1 195 ? 13.023 -3.5 -14.914 1 95.81 195 VAL A C 1
ATOM 1516 O O . VAL A 1 195 ? 11.852 -3.623 -14.547 1 95.81 195 VAL A O 1
ATOM 1519 N N . GLU A 1 196 ? 13.477 -2.492 -15.555 1 91.75 196 GLU A N 1
ATOM 1520 C CA . GLU A 1 196 ? 12.547 -1.461 -16 1 91.75 196 GLU A CA 1
ATOM 1521 C C . GLU A 1 196 ? 11.781 -1.913 -17.234 1 91.75 196 GLU A C 1
ATOM 1523 O O . GLU A 1 196 ? 11.93 -1.336 -18.312 1 91.75 196 GLU A O 1
ATOM 1528 N N . ALA A 1 197 ? 10.898 -2.795 -17.031 1 94.25 197 ALA A N 1
ATOM 1529 C CA . ALA A 1 197 ? 10.109 -3.354 -18.141 1 94.25 197 ALA A CA 1
ATOM 1530 C C . ALA A 1 197 ? 8.734 -2.701 -18.203 1 94.25 197 ALA A C 1
ATOM 1532 O O . ALA A 1 197 ? 8.109 -2.426 -17.172 1 94.25 197 ALA A O 1
ATOM 1533 N N . ASP A 1 198 ? 8.312 -2.484 -19.406 1 93.38 198 ASP A N 1
ATOM 1534 C CA . ASP A 1 198 ? 6.938 -2.074 -19.656 1 93.38 198 ASP A CA 1
ATOM 1535 C C . ASP A 1 198 ? 5.988 -3.266 -19.578 1 93.38 198 ASP A C 1
ATOM 1537 O O . ASP A 1 198 ? 6.332 -4.371 -20 1 93.38 198 ASP A O 1
ATOM 1541 N N . PRO A 1 199 ? 4.777 -3.01 -19.062 1 96 199 PRO A N 1
ATOM 1542 C CA . PRO A 1 199 ? 3.822 -4.117 -18.969 1 96 199 PRO A CA 1
ATOM 1543 C C . PRO A 1 199 ? 3.521 -4.742 -20.328 1 96 199 PRO A C 1
ATOM 1545 O O . PRO A 1 199 ? 3.059 -5.883 -20.406 1 96 199 PRO A O 1
ATOM 1548 N N . SER A 1 200 ? 3.836 -4.051 -21.391 1 97 200 SER A N 1
ATOM 1549 C CA . SER A 1 200 ? 3.494 -4.508 -22.734 1 97 200 SER A CA 1
ATOM 1550 C C . SER A 1 200 ? 4.668 -5.223 -23.391 1 97 200 SER A C 1
ATOM 1552 O O . SER A 1 200 ? 4.598 -5.594 -24.562 1 97 200 SER A O 1
ATOM 1554 N N . TRP A 1 201 ? 5.805 -5.352 -22.641 1 97.56 201 TRP A N 1
ATOM 1555 C CA . TRP A 1 201 ? 6.918 -6.086 -23.234 1 97.56 201 TRP A CA 1
ATOM 1556 C C . TRP A 1 201 ? 6.445 -7.426 -23.797 1 97.56 201 TRP A C 1
ATOM 1558 O O . TRP A 1 201 ? 5.707 -8.156 -23.141 1 97.56 201 TRP A O 1
ATOM 1568 N N . PRO A 1 202 ? 6.832 -7.699 -25.078 1 98.19 202 PRO A N 1
ATOM 1569 C CA . PRO A 1 202 ? 6.512 -9.023 -25.609 1 98.19 202 PRO A CA 1
ATOM 1570 C C . PRO A 1 202 ? 7.383 -10.125 -25.016 1 98.19 202 PRO A C 1
ATOM 1572 O O . PRO A 1 202 ? 8.438 -9.844 -24.453 1 98.19 202 PRO A O 1
ATOM 1575 N N . ALA A 1 203 ? 6.938 -11.383 -25.172 1 98.5 203 ALA A N 1
ATOM 1576 C CA . ALA A 1 203 ? 7.668 -12.531 -24.641 1 98.5 203 ALA A CA 1
ATOM 1577 C C . ALA A 1 203 ? 9.078 -12.594 -25.219 1 98.5 203 ALA A C 1
ATOM 1579 O O . ALA A 1 203 ? 10.023 -12.969 -24.516 1 98.5 203 ALA A O 1
ATOM 1580 N N . SER A 1 204 ? 9.227 -12.211 -26.438 1 98.56 204 SER A N 1
ATOM 1581 C CA . SER A 1 204 ? 10.531 -12.297 -27.094 1 98.56 204 SER A CA 1
ATOM 1582 C C . SER A 1 204 ? 11.562 -11.414 -26.406 1 98.56 204 SER A C 1
ATOM 1584 O O . SER A 1 204 ? 12.727 -11.781 -26.297 1 98.56 204 SER A O 1
ATOM 1586 N N . LYS A 1 205 ? 11.109 -10.25 -25.953 1 98.25 205 LYS A N 1
ATOM 1587 C CA . LYS A 1 205 ? 12.023 -9.344 -25.266 1 98.25 205 LYS A CA 1
ATOM 1588 C C . LYS A 1 205 ? 12.453 -9.914 -23.922 1 98.25 205 LYS A C 1
ATOM 1590 O O . LYS A 1 205 ? 13.633 -9.852 -23.562 1 98.25 205 LYS A O 1
ATOM 1595 N N . TRP A 1 206 ? 11.602 -10.523 -23.156 1 98.31 206 TRP A N 1
ATOM 1596 C CA . TRP A 1 206 ? 11.914 -11.188 -21.891 1 98.31 206 TRP A CA 1
ATOM 1597 C C . TRP A 1 206 ? 12.867 -12.359 -22.109 1 98.31 206 TRP A C 1
ATOM 1599 O O . TRP A 1 206 ? 13.852 -12.508 -21.375 1 98.31 206 TRP A O 1
ATOM 1609 N N . ILE A 1 207 ? 12.516 -13.156 -23.078 1 98.25 207 ILE A N 1
ATOM 1610 C CA . ILE A 1 207 ? 13.305 -14.352 -23.359 1 98.25 207 ILE A CA 1
ATOM 1611 C C . ILE A 1 207 ? 14.734 -13.953 -23.734 1 98.25 207 ILE A C 1
ATOM 1613 O O . ILE A 1 207 ? 15.695 -14.562 -23.25 1 98.25 207 ILE A O 1
ATOM 1617 N N . ALA A 1 208 ? 14.836 -12.922 -24.547 1 98 208 ALA A N 1
ATOM 1618 C CA . ALA A 1 208 ? 16.172 -12.422 -24.906 1 98 208 ALA A CA 1
ATOM 1619 C C . ALA A 1 208 ? 16.938 -11.977 -23.672 1 98 208 ALA A C 1
ATOM 1621 O O . ALA A 1 208 ? 18.109 -12.305 -23.516 1 98 208 ALA A O 1
ATOM 1622 N N . LEU A 1 209 ? 16.312 -11.258 -22.812 1 97.69 209 LEU A N 1
ATOM 1623 C CA . LEU A 1 209 ? 16.938 -10.789 -21.594 1 97.69 209 LEU A CA 1
ATOM 1624 C C . LEU A 1 209 ? 17.375 -11.961 -20.719 1 97.69 209 LEU A C 1
ATOM 1626 O O . LEU A 1 209 ? 18.516 -12 -20.234 1 97.69 209 LEU A O 1
ATOM 1630 N N . ILE A 1 210 ? 16.516 -12.938 -20.531 1 97.69 210 ILE A N 1
ATOM 1631 C CA . ILE A 1 210 ? 16.766 -14.078 -19.656 1 97.69 210 ILE A CA 1
ATOM 1632 C C . ILE A 1 210 ? 17.938 -14.891 -20.219 1 97.69 210 ILE A C 1
ATOM 1634 O O . ILE A 1 210 ? 18.797 -15.344 -19.453 1 97.69 210 ILE A O 1
ATOM 1638 N N . LYS A 1 211 ? 18 -15.055 -21.484 1 96.38 211 LYS A N 1
ATOM 1639 C CA . LYS A 1 211 ? 19.062 -15.82 -22.125 1 96.38 211 LYS A CA 1
ATOM 1640 C C . LYS A 1 211 ? 20.422 -15.172 -21.891 1 96.38 211 LYS A C 1
ATOM 1642 O O . LYS A 1 211 ? 21.453 -15.859 -21.875 1 96.38 211 LYS A O 1
ATOM 1647 N N . THR A 1 212 ? 20.438 -13.875 -21.656 1 96.25 212 THR A N 1
ATOM 1648 C CA . THR A 1 212 ? 21.703 -13.195 -21.406 1 96.25 212 THR A CA 1
ATOM 1649 C C . THR A 1 212 ? 22.25 -13.562 -20.031 1 96.25 212 THR A C 1
ATOM 1651 O O . THR A 1 212 ? 23.453 -13.414 -19.781 1 96.25 212 THR A O 1
ATOM 1654 N N . VAL A 1 213 ? 21.406 -14.039 -19.125 1 95.75 213 VAL A N 1
ATOM 1655 C CA . VAL A 1 213 ? 21.875 -14.312 -17.766 1 95.75 213 VAL A CA 1
ATOM 1656 C C . VAL A 1 213 ? 21.781 -15.805 -17.484 1 95.75 213 VAL A C 1
ATOM 1658 O O . VAL A 1 213 ? 22.109 -16.25 -16.375 1 95.75 213 VAL A O 1
ATOM 1661 N N . LEU A 1 214 ? 21.297 -16.594 -18.453 1 93.88 214 LEU A N 1
ATOM 1662 C CA . LEU A 1 214 ? 21.281 -18.047 -18.312 1 93.88 214 LEU A CA 1
ATOM 1663 C C . LEU A 1 214 ? 22.688 -18.625 -18.453 1 93.88 214 LEU A C 1
ATOM 1665 O O . LEU A 1 214 ? 23.422 -18.25 -19.359 1 93.88 214 LEU A O 1
ATOM 1669 N N . PRO A 1 215 ? 23.016 -19.344 -17.516 1 86 215 PRO A N 1
ATOM 1670 C CA . PRO A 1 215 ? 24.359 -19.953 -17.672 1 86 215 PRO A CA 1
ATOM 1671 C C . PRO A 1 215 ? 24.484 -20.781 -18.938 1 86 215 PRO A C 1
ATOM 1673 O O . PRO A 1 215 ? 23.531 -21.438 -19.344 1 86 215 PRO A O 1
ATOM 1676 N N . THR A 1 216 ? 25.266 -20.547 -19.844 1 72.38 216 THR A N 1
ATOM 1677 C CA . THR A 1 216 ? 25.5 -21.312 -21.062 1 72.38 216 THR A CA 1
ATOM 1678 C C . THR A 1 216 ? 25.859 -22.766 -20.719 1 72.38 216 THR A C 1
ATOM 1680 O O . THR A 1 216 ? 25.297 -23.703 -21.297 1 72.38 216 THR A O 1
ATOM 1683 N N . GLY A 1 217 ? 26.969 -23.266 -20.531 1 57.44 217 GLY A N 1
ATOM 1684 C CA . GLY A 1 217 ? 27.609 -24.562 -20.469 1 57.44 217 GLY A CA 1
ATOM 1685 C C . GLY A 1 217 ? 27.219 -25.359 -19.234 1 57.44 217 GLY A C 1
ATOM 1686 O O . GLY A 1 217 ? 26.219 -25.031 -18.562 1 57.44 217 GLY A O 1
ATOM 1687 N N . ASN A 1 218 ? 28.172 -26.344 -18.594 1 51.72 218 ASN A N 1
ATOM 1688 C CA . ASN A 1 218 ? 28.266 -27.328 -17.531 1 51.72 218 ASN A CA 1
ATOM 1689 C C . ASN A 1 218 ? 27.891 -26.734 -16.172 1 51.72 218 ASN A C 1
ATOM 1691 O O . ASN A 1 218 ? 28.078 -27.375 -15.141 1 51.72 218 ASN A O 1
ATOM 1695 N N . GLN A 1 219 ? 27.688 -25.484 -16.156 1 53 219 GLN A N 1
ATOM 1696 C CA . GLN A 1 219 ? 27.547 -24.938 -14.812 1 53 219 GLN A CA 1
ATOM 1697 C C . GLN A 1 219 ? 26.094 -25.031 -14.336 1 53 219 GLN A C 1
ATOM 1699 O O . GLN A 1 219 ? 25.672 -24.266 -13.469 1 53 219 GLN A O 1
ATOM 1704 N N . MET A 1 220 ? 25.328 -25.641 -15.109 1 53.88 220 MET A N 1
ATOM 1705 C CA . MET A 1 220 ? 24 -25.844 -14.547 1 53.88 220 MET A CA 1
ATOM 1706 C C . MET A 1 220 ? 24.078 -26.469 -13.164 1 53.88 220 MET A C 1
ATOM 1708 O O . MET A 1 220 ? 24.859 -27.391 -12.945 1 53.88 220 MET A O 1
ATOM 1712 N N . ARG A 1 221 ? 23.766 -25.734 -12.125 1 52.03 221 ARG A N 1
ATOM 1713 C CA . ARG A 1 221 ? 23.781 -26.281 -10.773 1 52.03 221 ARG A CA 1
ATOM 1714 C C . ARG A 1 221 ? 23.031 -27.594 -10.695 1 52.03 221 ARG A C 1
ATOM 1716 O O . ARG A 1 221 ? 21.844 -27.672 -11.039 1 52.03 221 ARG A O 1
ATOM 1723 N N . VAL A 1 222 ? 23.734 -28.703 -11.047 1 50.56 222 VAL A N 1
ATOM 1724 C CA . VAL A 1 222 ? 23.188 -30.062 -10.945 1 50.56 222 VAL A CA 1
ATOM 1725 C C . VAL A 1 222 ? 22.266 -30.156 -9.742 1 50.56 222 VAL A C 1
ATOM 1727 O O . VAL A 1 222 ? 21.328 -30.953 -9.734 1 50.56 222 VAL A O 1
ATOM 1730 N N . GLY A 1 223 ? 22.812 -29.797 -8.508 1 48.53 223 GLY A N 1
ATOM 1731 C CA . GLY A 1 223 ? 22.219 -30.328 -7.285 1 48.53 223 GLY A CA 1
ATOM 1732 C C . GLY A 1 223 ? 20.906 -29.672 -6.922 1 48.53 223 GLY A C 1
ATOM 1733 O O . GLY A 1 223 ? 20.766 -29.078 -5.848 1 48.53 223 GLY A O 1
ATOM 1734 N N . CYS A 1 224 ? 20.172 -29.344 -7.879 1 52.41 224 CYS A N 1
ATOM 1735 C CA . CYS A 1 224 ? 18.875 -29.156 -7.25 1 52.41 224 CYS A CA 1
ATOM 1736 C C . CYS A 1 224 ? 18.297 -30.484 -6.785 1 52.41 224 CYS A C 1
ATOM 1738 O O . CYS A 1 224 ? 18.297 -31.453 -7.535 1 52.41 224 CYS A O 1
ATOM 1740 N N . MET B 1 1 ? 15.984 27.594 -60.625 1 33.78 1 MET B N 1
ATOM 1741 C CA . MET B 1 1 ? 15.047 27.516 -59.5 1 33.78 1 MET B CA 1
ATOM 1742 C C . MET B 1 1 ? 15.297 26.266 -58.656 1 33.78 1 MET B C 1
ATOM 1744 O O . MET B 1 1 ? 15.016 25.156 -59.094 1 33.78 1 MET B O 1
ATOM 1748 N N . ARG B 1 2 ? 16.469 26.219 -57.812 1 41.16 2 ARG B N 1
ATOM 1749 C CA . ARG B 1 2 ? 16.938 25.219 -56.875 1 41.16 2 ARG B CA 1
ATOM 1750 C C . ARG B 1 2 ? 15.891 24.953 -55.781 1 41.16 2 ARG B C 1
ATOM 1752 O O . ARG B 1 2 ? 15.531 25.844 -55.031 1 41.16 2 ARG B O 1
ATOM 1759 N N . THR B 1 3 ? 14.891 24.109 -56.062 1 44.44 3 THR B N 1
ATOM 1760 C CA . THR B 1 3 ? 13.914 23.594 -55.094 1 44.44 3 THR B CA 1
ATOM 1761 C C . THR B 1 3 ? 14.617 22.938 -53.906 1 44.44 3 THR B C 1
ATOM 1763 O O . THR B 1 3 ? 15.305 21.922 -54.094 1 44.44 3 THR B O 1
ATOM 1766 N N . SER B 1 4 ? 15.07 23.719 -52.906 1 48.66 4 SER B N 1
ATOM 1767 C CA . SER B 1 4 ? 15.609 23.188 -51.656 1 48.66 4 SER B CA 1
ATOM 1768 C C . SER B 1 4 ? 14.562 22.359 -50.938 1 48.66 4 SER B C 1
ATOM 1770 O O . SER B 1 4 ? 13.484 22.844 -50.594 1 48.66 4 SER B O 1
ATOM 1772 N N . LEU B 1 5 ? 14.562 21.031 -51.156 1 43.38 5 LEU B N 1
ATOM 1773 C CA . LEU B 1 5 ? 13.781 20.062 -50.406 1 43.38 5 LEU B CA 1
ATOM 1774 C C . LEU B 1 5 ? 14.148 20.109 -48.906 1 43.38 5 LEU B C 1
ATOM 1776 O O . LEU B 1 5 ? 15.305 19.859 -48.562 1 43.38 5 LEU B O 1
ATOM 1780 N N . PHE B 1 6 ? 13.438 20.953 -48.125 1 49.5 6 PHE B N 1
ATOM 1781 C CA . PHE B 1 6 ? 13.547 20.922 -46.656 1 49.5 6 PHE B CA 1
ATOM 1782 C C . PHE B 1 6 ? 13.062 19.594 -46.125 1 49.5 6 PHE B C 1
ATOM 1784 O O . PHE B 1 6 ? 11.906 19.219 -46.281 1 49.5 6 PHE B O 1
ATOM 1791 N N . THR B 1 7 ? 13.969 18.609 -45.969 1 46 7 THR B N 1
ATOM 1792 C CA . THR B 1 7 ? 13.664 17.359 -45.281 1 46 7 THR B CA 1
ATOM 1793 C C . THR B 1 7 ? 13.32 17.625 -43.812 1 46 7 THR B C 1
ATOM 1795 O O . THR B 1 7 ? 14.141 18.141 -43.062 1 46 7 THR B O 1
ATOM 1798 N N . ALA B 1 8 ? 12 17.703 -43.469 1 44.16 8 ALA B N 1
ATOM 1799 C CA . ALA B 1 8 ? 11.508 17.766 -42.094 1 44.16 8 ALA B CA 1
ATOM 1800 C C . ALA B 1 8 ? 11.93 16.516 -41.312 1 44.16 8 ALA B C 1
ATOM 1802 O O . ALA B 1 8 ? 11.531 15.406 -41.656 1 44.16 8 ALA B O 1
ATOM 1803 N N . LEU B 1 9 ? 13.031 16.578 -40.688 1 42.72 9 LEU B N 1
ATOM 1804 C CA . LEU B 1 9 ? 13.391 15.523 -39.75 1 42.72 9 LEU B CA 1
ATOM 1805 C C . LEU B 1 9 ? 12.391 15.477 -38.594 1 42.72 9 LEU B C 1
ATOM 1807 O O . LEU B 1 9 ? 12.328 16.406 -37.781 1 42.72 9 LEU B O 1
ATOM 1811 N N . VAL B 1 10 ? 11.289 14.75 -38.719 1 37.56 10 VAL B N 1
ATOM 1812 C CA . VAL B 1 10 ? 10.398 14.5 -37.562 1 37.56 10 VAL B CA 1
ATOM 1813 C C . VAL B 1 10 ? 11.109 13.625 -36.531 1 37.56 10 VAL B C 1
ATOM 1815 O O . VAL B 1 10 ? 11.438 12.469 -36.812 1 37.56 10 VAL B O 1
ATOM 1818 N N . ALA B 1 11 ? 11.727 14.211 -35.531 1 38.38 11 ALA B N 1
ATOM 1819 C CA . ALA B 1 11 ? 12.242 13.461 -34.375 1 38.38 11 ALA B CA 1
ATOM 1820 C C . ALA B 1 11 ? 11.125 12.695 -33.688 1 38.38 11 ALA B C 1
ATOM 1822 O O . ALA B 1 11 ? 10.195 13.305 -33.125 1 38.38 11 ALA B O 1
ATOM 1823 N N . LEU B 1 12 ? 10.93 11.508 -34.094 1 35.19 12 LEU B N 1
ATOM 1824 C CA . LEU B 1 12 ? 10.055 10.648 -33.281 1 35.19 12 LEU B CA 1
ATOM 1825 C C . LEU B 1 12 ? 10.523 10.57 -31.844 1 35.19 12 LEU B C 1
ATOM 1827 O O . LEU B 1 12 ? 11.594 10.031 -31.562 1 35.19 12 LEU B O 1
ATOM 1831 N N . VAL B 1 13 ? 10.188 11.531 -31.062 1 39.12 13 VAL B N 1
ATOM 1832 C CA . VAL B 1 13 ? 10.367 11.383 -29.625 1 39.12 13 VAL B CA 1
ATOM 1833 C C . VAL B 1 13 ? 9.781 10.039 -29.172 1 39.12 13 VAL B C 1
ATOM 1835 O O . VAL B 1 13 ? 8.578 9.812 -29.281 1 39.12 13 VAL B O 1
ATOM 1838 N N . ILE B 1 14 ? 10.523 8.992 -29.234 1 36.84 14 ILE B N 1
ATOM 1839 C CA . ILE B 1 14 ? 10.148 7.73 -28.625 1 36.84 14 ILE B CA 1
ATOM 1840 C C . ILE B 1 14 ? 9.742 7.973 -27.172 1 36.84 14 ILE B C 1
ATOM 1842 O O . ILE B 1 14 ? 10.555 8.43 -26.359 1 36.84 14 ILE B O 1
ATOM 1846 N N . ALA B 1 15 ? 8.484 8.203 -26.938 1 36.84 15 ALA B N 1
ATOM 1847 C CA . ALA B 1 15 ? 7.973 8.141 -25.562 1 36.84 15 ALA B CA 1
ATOM 1848 C C . ALA B 1 15 ? 8.422 6.863 -24.875 1 36.84 15 ALA B C 1
ATOM 1850 O O . ALA B 1 15 ? 7.879 5.785 -25.125 1 36.84 15 ALA B O 1
ATOM 1851 N N . VAL B 1 16 ? 9.641 6.809 -24.625 1 40.31 16 VAL B N 1
ATOM 1852 C CA . VAL B 1 16 ? 9.945 5.77 -23.656 1 40.31 16 VAL B CA 1
ATOM 1853 C C . VAL B 1 16 ? 9.07 5.949 -22.406 1 40.31 16 VAL B C 1
ATOM 1855 O O . VAL B 1 16 ? 9.234 6.914 -21.656 1 40.31 16 VAL B O 1
ATOM 1858 N N . THR B 1 17 ? 7.848 5.773 -22.453 1 44.22 17 THR B N 1
ATOM 1859 C CA . THR B 1 17 ? 7.066 5.742 -21.219 1 44.22 17 THR B CA 1
ATOM 1860 C C . THR B 1 17 ? 7.852 5.074 -20.094 1 44.22 17 THR B C 1
ATOM 1862 O O . THR B 1 17 ? 7.91 3.846 -20.031 1 44.22 17 THR B O 1
ATOM 1865 N N . ASN B 1 18 ? 9.102 5.48 -19.953 1 48.12 18 ASN B N 1
ATOM 1866 C CA . ASN B 1 18 ? 9.867 5.008 -18.797 1 48.12 18 ASN B CA 1
ATOM 1867 C C . ASN B 1 18 ? 9.039 5.078 -17.516 1 48.12 18 ASN B C 1
ATOM 1869 O O . ASN B 1 18 ? 8.438 6.109 -17.219 1 48.12 18 ASN B O 1
ATOM 1873 N N . ALA B 1 19 ? 8.461 3.951 -17.062 1 59.16 19 ALA B N 1
ATOM 1874 C CA . ALA B 1 19 ? 7.75 3.609 -15.836 1 59.16 19 ALA B CA 1
ATOM 1875 C C . ALA B 1 19 ? 8.461 4.18 -14.609 1 59.16 19 ALA B C 1
ATOM 1877 O O . ALA B 1 19 ? 8.273 3.691 -13.492 1 59.16 19 ALA B O 1
ATOM 1878 N N . GLN B 1 20 ? 9.25 5.211 -14.852 1 70.56 20 GLN B N 1
ATOM 1879 C CA . GLN B 1 20 ? 9.953 5.777 -13.711 1 70.56 20 GLN B CA 1
ATOM 1880 C C . GLN B 1 20 ? 9.023 6.637 -12.859 1 70.56 20 GLN B C 1
ATOM 1882 O O . GLN B 1 20 ? 8.125 7.293 -13.383 1 70.56 20 GLN B O 1
ATOM 1887 N N . LEU B 1 21 ? 9.188 6.496 -11.594 1 81.62 21 LEU B N 1
ATOM 1888 C CA . LEU B 1 21 ? 8.484 7.344 -10.641 1 81.62 21 LEU B CA 1
ATOM 1889 C C . LEU B 1 21 ? 8.789 8.82 -10.891 1 81.62 21 LEU B C 1
ATOM 1891 O O . LEU B 1 21 ? 9.945 9.188 -11.086 1 81.62 21 LEU B O 1
ATOM 1895 N N . SER B 1 22 ? 7.785 9.68 -10.969 1 84.25 22 SER B N 1
ATOM 1896 C CA . SER B 1 22 ? 7.953 11.109 -11.195 1 84.25 22 SER B CA 1
ATOM 1897 C C . SER B 1 22 ? 8.648 11.781 -10.016 1 84.25 22 SER B C 1
ATOM 1899 O O . SER B 1 22 ? 8.398 11.422 -8.859 1 84.25 22 SER B O 1
ATOM 1901 N N . ILE B 1 23 ? 9.5 12.719 -10.312 1 85.25 23 ILE B N 1
ATOM 1902 C CA . ILE B 1 23 ? 10.141 13.531 -9.289 1 85.25 23 ILE B CA 1
ATOM 1903 C C . ILE B 1 23 ? 9.195 14.648 -8.844 1 85.25 23 ILE B C 1
ATOM 1905 O O . ILE B 1 23 ? 8.711 15.422 -9.664 1 85.25 23 ILE B O 1
ATOM 1909 N N . PRO B 1 24 ? 8.984 14.703 -7.551 1 87.25 24 PRO B N 1
ATOM 1910 C CA . PRO B 1 24 ? 8.062 15.75 -7.102 1 87.25 24 PRO B CA 1
ATOM 1911 C C . PRO B 1 24 ? 8.641 17.156 -7.277 1 87.25 24 PRO B C 1
ATOM 1913 O O . PRO B 1 24 ? 9.859 17.328 -7.262 1 87.25 24 PRO B O 1
ATOM 1916 N N . THR B 1 25 ? 7.785 18.172 -7.477 1 84.5 25 THR B N 1
ATOM 1917 C CA . THR B 1 25 ? 8.211 19.547 -7.699 1 84.5 25 THR B CA 1
ATOM 1918 C C . THR B 1 25 ? 8.633 20.203 -6.387 1 84.5 25 THR B C 1
ATOM 1920 O O . THR B 1 25 ? 9.328 21.219 -6.387 1 84.5 25 THR B O 1
ATOM 1923 N N . GLY B 1 26 ? 8.32 19.688 -5.262 1 86.5 26 GLY B N 1
ATOM 1924 C CA . GLY B 1 26 ? 8.672 20.203 -3.947 1 86.5 26 GLY B CA 1
ATOM 1925 C C . GLY B 1 26 ? 8.633 19.141 -2.865 1 86.5 26 GLY B C 1
ATOM 1926 O O . GLY B 1 26 ? 8.344 17.969 -3.143 1 86.5 26 GLY B O 1
ATOM 1927 N N . GLU B 1 27 ? 9.016 19.656 -1.698 1 89 27 GLU B N 1
ATOM 1928 C CA . GLU B 1 27 ? 8.984 18.734 -0.572 1 89 27 GLU B CA 1
ATOM 1929 C C . GLU B 1 27 ? 7.574 18.203 -0.318 1 89 27 GLU B C 1
ATOM 1931 O O . GLU B 1 27 ? 6.605 18.969 -0.403 1 89 27 GLU B O 1
ATOM 1936 N N . LEU B 1 28 ? 7.523 16.984 -0.131 1 94.69 28 LEU B N 1
ATOM 1937 C CA . LEU B 1 28 ? 6.238 16.344 0.136 1 94.69 28 LEU B CA 1
ATOM 1938 C C . LEU B 1 28 ? 5.91 16.391 1.624 1 94.69 28 LEU B C 1
ATOM 1940 O O . LEU B 1 28 ? 6.742 16.797 2.438 1 94.69 28 LEU B O 1
ATOM 1944 N N . GLY B 1 29 ? 4.664 16.016 1.94 1 96.94 29 GLY B N 1
ATOM 1945 C CA . GLY B 1 29 ? 4.246 15.922 3.328 1 96.94 29 GLY B CA 1
ATOM 1946 C C . GLY B 1 29 ? 3.602 17.188 3.848 1 96.94 29 GLY B C 1
ATOM 1947 O O . GLY B 1 29 ? 3.576 18.203 3.152 1 96.94 29 GLY B O 1
ATOM 1948 N N . LEU B 1 30 ? 3.035 17.141 5.016 1 97.44 30 LEU B N 1
ATOM 1949 C CA . LEU B 1 30 ? 2.361 18.25 5.695 1 97.44 30 LEU B CA 1
ATOM 1950 C C . LEU B 1 30 ? 3.193 18.75 6.867 1 97.44 30 LEU B C 1
ATOM 1952 O O . LEU B 1 30 ? 3.57 17.984 7.75 1 97.44 30 LEU B O 1
ATOM 1956 N N . VAL B 1 31 ? 3.475 20.016 6.879 1 97.62 31 VAL B N 1
ATOM 1957 C C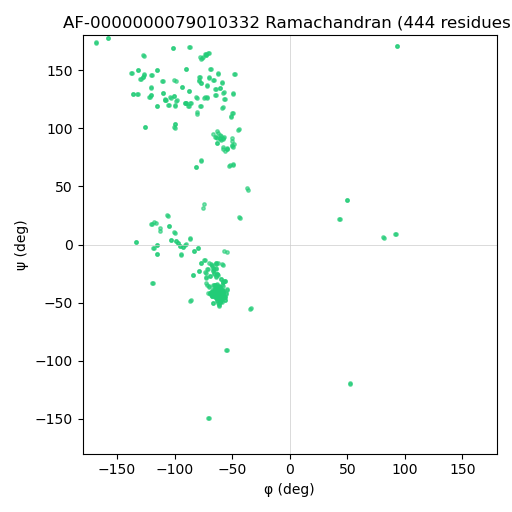A . VAL B 1 31 ? 4.297 20.594 7.934 1 97.62 31 VAL B CA 1
ATOM 1958 C C . VAL B 1 31 ? 3.404 21.141 9.039 1 97.62 31 VAL B C 1
ATOM 1960 O O . VAL B 1 31 ? 2.4 21.812 8.758 1 97.62 31 VAL B O 1
ATOM 1963 N N . TYR B 1 32 ? 3.791 20.859 10.219 1 97.94 32 TYR B N 1
ATOM 1964 C CA . TYR B 1 32 ? 3.033 21.312 11.383 1 97.94 32 TYR B CA 1
ATOM 1965 C C . TYR B 1 32 ? 3.451 22.719 11.797 1 97.94 32 TYR B C 1
ATOM 1967 O O . TYR B 1 32 ? 4.637 22.984 12.008 1 97.94 32 TYR B O 1
ATOM 1975 N N . LYS B 1 33 ? 2.482 23.641 11.82 1 95.69 33 LYS B N 1
ATOM 1976 C CA . LYS B 1 33 ? 2.611 25.016 12.32 1 95.69 33 LYS B CA 1
ATOM 1977 C C . LYS B 1 33 ? 3.791 25.734 11.672 1 95.69 33 LYS B C 1
ATOM 1979 O O . LYS B 1 33 ? 3.842 25.859 10.453 1 95.69 33 LYS B O 1
ATOM 1984 N N . ASP B 1 34 ? 4.762 26.172 12.422 1 94.75 34 ASP B N 1
ATOM 1985 C CA . ASP B 1 34 ? 5.797 27.062 11.898 1 94.75 34 ASP B CA 1
ATOM 1986 C C . ASP B 1 34 ? 7.121 26.328 11.727 1 94.75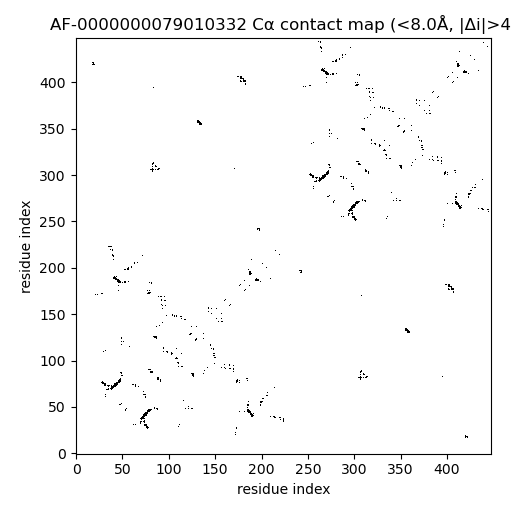 34 ASP B C 1
ATOM 1988 O O . ASP B 1 34 ? 8.188 26.938 11.766 1 94.75 34 ASP B O 1
ATOM 1992 N N . GLY B 1 35 ? 7.016 25.031 11.562 1 96.31 35 GLY B N 1
ATOM 1993 C CA . GLY B 1 35 ? 8.25 24.312 11.273 1 96.31 35 GLY B CA 1
ATOM 1994 C C . GLY B 1 35 ? 8.977 24.844 10.055 1 96.31 35 GLY B C 1
ATOM 1995 O O . GLY B 1 35 ? 8.438 24.797 8.938 1 96.31 35 GLY B O 1
ATOM 1996 N N . ARG B 1 36 ? 10.172 25.188 10.188 1 95.38 36 ARG B N 1
ATOM 1997 C CA . ARG B 1 36 ? 10.906 25.812 9.094 1 95.38 36 ARG B CA 1
ATOM 1998 C C . ARG B 1 36 ? 11.602 24.766 8.227 1 95.38 36 ARG B C 1
ATOM 2000 O O . ARG B 1 36 ? 12.039 23.734 8.734 1 95.38 36 ARG B O 1
ATOM 2007 N N . PRO B 1 37 ? 11.773 25.109 6.965 1 93.88 37 PRO B N 1
ATOM 2008 C CA . PRO B 1 37 ? 12.523 24.188 6.102 1 93.88 37 PRO B CA 1
ATOM 2009 C C . PRO B 1 37 ? 13.969 24.016 6.551 1 93.88 37 PRO B C 1
ATOM 2011 O O . PRO B 1 37 ? 14.57 22.969 6.316 1 93.88 37 PRO B O 1
ATOM 2014 N N . CYS B 1 38 ? 14.531 24.984 7.242 1 93.06 38 CYS B N 1
ATOM 2015 C CA . CYS B 1 38 ? 15.93 24.938 7.656 1 93.06 38 CYS B CA 1
ATOM 2016 C C . CYS B 1 38 ? 16.047 24.5 9.109 1 93.06 38 CYS B C 1
ATOM 2018 O O . CYS B 1 38 ? 17.125 24.641 9.719 1 93.06 38 CYS B O 1
ATOM 2020 N N . ALA B 1 39 ? 14.953 24.062 9.641 1 96.25 39 ALA B N 1
ATOM 2021 C CA . ALA B 1 39 ? 15.016 23.609 11.023 1 96.25 39 ALA B CA 1
ATOM 2022 C C . ALA B 1 39 ? 16.203 22.656 11.227 1 96.25 39 ALA B C 1
ATOM 2024 O O . ALA B 1 39 ? 16.531 21.859 10.344 1 96.25 39 ALA B O 1
ATOM 2025 N N . SER B 1 40 ? 16.844 22.641 12.383 1 95.88 40 SER B N 1
ATOM 2026 C CA . SER B 1 40 ? 18.016 21.844 12.703 1 95.88 40 SER B CA 1
ATOM 2027 C C . SER B 1 40 ? 17.688 20.344 12.688 1 95.88 40 SER B C 1
ATOM 2029 O O . SER B 1 40 ? 18.516 19.531 12.305 1 95.88 40 SER B O 1
ATOM 2031 N N . VAL B 1 41 ? 16.5 20.016 13.18 1 97.5 41 VAL B N 1
ATOM 2032 C CA . VAL B 1 41 ? 16.078 18.625 13.258 1 97.5 41 VAL B CA 1
ATOM 2033 C C . VAL B 1 41 ? 14.773 18.453 12.477 1 97.5 41 VAL B C 1
ATOM 2035 O O . VAL B 1 41 ? 13.82 19.203 12.656 1 97.5 41 VAL B O 1
ATOM 2038 N N . LYS B 1 42 ? 14.75 17.516 11.57 1 98.19 42 LYS B N 1
ATOM 2039 C CA . LYS B 1 42 ? 13.555 17.125 10.836 1 98.19 42 LYS B CA 1
ATOM 2040 C C . LYS B 1 42 ? 12.93 15.867 11.43 1 98.19 42 LYS B C 1
ATOM 2042 O O . LYS B 1 42 ? 13.492 14.773 11.328 1 98.19 42 LYS B O 1
ATOM 2047 N N . LEU B 1 43 ? 11.891 16.031 12.133 1 98.56 43 LEU B N 1
ATOM 2048 C CA . LEU B 1 43 ? 11.062 14.922 12.586 1 98.56 43 LEU B CA 1
ATOM 2049 C C . LEU B 1 43 ? 9.969 14.602 11.578 1 98.56 43 LEU B C 1
ATOM 2051 O O . LEU B 1 43 ? 9.188 15.484 11.203 1 98.56 43 LEU B O 1
ATOM 2055 N N . ALA B 1 44 ? 9.93 13.406 11.094 1 98.5 44 ALA B N 1
ATOM 2056 C CA . ALA B 1 44 ? 8.898 13 10.133 1 98.5 44 ALA B CA 1
ATOM 2057 C C . ALA B 1 44 ? 8.172 11.75 10.609 1 98.5 44 ALA B C 1
ATOM 2059 O O . ALA B 1 44 ? 8.758 10.906 11.297 1 98.5 44 ALA B O 1
ATOM 2060 N N . ALA B 1 45 ? 6.961 11.68 10.312 1 98.75 45 ALA B N 1
ATOM 2061 C CA . ALA B 1 45 ? 6.152 10.484 10.562 1 98.75 45 ALA B CA 1
ATOM 2062 C C . ALA B 1 45 ? 5.34 10.102 9.336 1 98.75 45 ALA B C 1
ATOM 2064 O O . ALA B 1 45 ? 4.754 10.961 8.672 1 98.75 45 ALA B O 1
ATOM 2065 N N . TYR B 1 46 ? 5.418 8.867 8.945 1 98.69 46 TYR B N 1
ATOM 2066 C CA . TYR B 1 46 ? 4.496 8.273 7.988 1 98.69 46 TYR B CA 1
ATOM 2067 C C . TYR B 1 46 ? 3.264 7.711 8.688 1 98.69 46 TYR B C 1
ATOM 2069 O O . TYR B 1 46 ? 3.379 6.828 9.547 1 98.69 46 TYR B O 1
ATOM 2077 N N . VAL B 1 47 ? 2.082 8.234 8.336 1 98.88 47 VAL B N 1
ATOM 2078 C CA . VAL B 1 47 ? 0.887 7.879 9.094 1 98.88 47 VAL B CA 1
ATOM 2079 C C . VAL B 1 47 ? -0.235 7.488 8.133 1 98.88 47 VAL B C 1
ATOM 2081 O O . VAL B 1 47 ? -0.259 7.938 6.988 1 98.88 47 VAL B O 1
ATOM 2084 N N . ASP B 1 48 ? -1.075 6.652 8.523 1 98.88 48 ASP B N 1
ATOM 2085 C CA . ASP B 1 48 ? -2.348 6.305 7.895 1 98.88 48 ASP B CA 1
ATOM 2086 C C . ASP B 1 48 ? -3.525 6.809 8.727 1 98.88 48 ASP B C 1
ATOM 2088 O O . ASP B 1 48 ? -3.584 6.566 9.938 1 98.88 48 ASP B O 1
ATOM 2092 N N . LEU B 1 49 ? -4.438 7.457 8.141 1 98.75 49 LEU B N 1
ATOM 2093 C CA . LEU B 1 49 ? -5.465 8.211 8.859 1 98.75 49 LEU B CA 1
ATOM 2094 C C . LEU B 1 49 ? -6.562 7.281 9.367 1 98.75 49 LEU B C 1
ATOM 2096 O O . LEU B 1 49 ? -7.445 7.707 10.109 1 98.75 49 LEU B O 1
ATOM 2100 N N . THR B 1 50 ? -6.438 5.992 9.023 1 98.44 50 THR B N 1
ATOM 2101 C CA . THR B 1 50 ? -7.367 5.02 9.594 1 98.44 50 THR B CA 1
ATOM 2102 C C . THR B 1 50 ? -6.613 3.959 10.391 1 98.44 50 THR B C 1
ATOM 2104 O O . THR B 1 50 ? -7.141 2.873 10.641 1 98.44 50 THR B O 1
ATOM 2107 N N . CYS B 1 51 ? -5.414 4.207 10.75 1 98.62 51 CYS B N 1
ATOM 2108 C CA . CYS B 1 51 ? -4.605 3.281 11.539 1 98.62 51 CYS B CA 1
ATOM 2109 C C . CYS B 1 51 ? -4.629 3.654 13.016 1 98.62 51 CYS B C 1
ATOM 2111 O O . CYS B 1 51 ? -4.215 4.754 13.391 1 98.62 51 CYS B O 1
ATOM 2113 N N . PRO B 1 52 ? -5.02 2.734 13.844 1 98.19 52 PRO B N 1
ATOM 2114 C CA . PRO B 1 52 ? -5.098 3.033 15.273 1 98.19 52 PRO B CA 1
ATOM 2115 C C . PRO B 1 52 ? -3.742 3.404 15.875 1 98.19 52 PRO B C 1
ATOM 2117 O O . PRO B 1 52 ? -3.672 4.25 16.766 1 98.19 52 PRO B O 1
ATOM 2120 N N . ASP B 1 53 ? -2.691 2.793 15.43 1 98 53 ASP B N 1
ATOM 2121 C CA . ASP B 1 53 ? -1.362 3.117 15.938 1 98 53 ASP B CA 1
ATOM 2122 C C . ASP B 1 53 ? -0.953 4.535 15.539 1 98 53 ASP B C 1
ATOM 2124 O O . ASP B 1 53 ? -0.329 5.25 16.328 1 98 53 ASP B O 1
ATOM 2128 N N . SER B 1 54 ? -1.237 4.934 14.297 1 98.75 54 SER B N 1
ATOM 2129 C CA . SER B 1 54 ? -1.009 6.309 13.875 1 98.75 54 SER B CA 1
ATOM 2130 C C . SER B 1 54 ? -1.813 7.289 14.719 1 98.75 54 SER B C 1
ATOM 2132 O O . SER B 1 54 ? -1.298 8.328 15.133 1 98.75 54 SER B O 1
ATOM 2134 N N . GLN B 1 55 ? -3.07 6.91 14.969 1 98.81 55 GLN B N 1
ATOM 2135 C CA . GLN B 1 55 ? -3.914 7.719 15.844 1 98.81 55 GLN B CA 1
ATOM 2136 C C . GLN B 1 55 ? -3.275 7.898 17.219 1 98.81 55 GLN B C 1
ATOM 2138 O O . GLN B 1 55 ? -3.268 9 17.766 1 98.81 55 GLN B O 1
ATOM 2143 N N . GLN B 1 56 ? -2.785 6.863 17.734 1 98.5 56 GLN B N 1
ATOM 2144 C CA . GLN B 1 56 ? -2.197 6.883 19.062 1 98.5 56 GLN B CA 1
ATOM 2145 C C . GLN B 1 56 ? -0.987 7.809 19.125 1 98.5 56 GLN B C 1
ATOM 2147 O O . GLN B 1 56 ? -0.803 8.539 20.094 1 98.5 56 GLN B O 1
ATOM 2152 N N . ALA B 1 57 ? -0.155 7.832 18.094 1 98.75 57 ALA B N 1
ATOM 2153 C CA . ALA B 1 57 ? 1.104 8.578 18.078 1 98.75 57 ALA B CA 1
ATOM 2154 C C . ALA B 1 57 ? 0.862 10.055 17.812 1 98.75 57 ALA B C 1
ATOM 2156 O O . ALA B 1 57 ? 1.67 10.906 18.203 1 98.75 57 ALA B O 1
ATOM 2157 N N . PHE B 1 58 ? -0.251 10.398 17.203 1 98.81 58 PHE B N 1
ATOM 2158 C CA . PHE B 1 58 ? -0.49 11.695 16.594 1 98.81 58 PHE B CA 1
ATOM 2159 C C . PHE B 1 58 ? -0.426 12.805 17.641 1 98.81 58 PHE B C 1
ATOM 2161 O O . PHE B 1 58 ? 0.353 13.75 17.5 1 98.81 58 PHE B O 1
ATOM 2168 N N . PRO B 1 59 ? -1.174 12.742 18.781 1 98.81 59 PRO B N 1
ATOM 2169 C CA . PRO B 1 59 ? -1.124 13.844 19.75 1 98.81 59 PRO B CA 1
ATOM 2170 C C . PRO B 1 59 ? 0.264 14.031 20.359 1 98.81 59 PRO B C 1
ATOM 2172 O O . PRO B 1 59 ? 0.67 15.164 20.641 1 98.81 59 PRO B O 1
ATOM 2175 N N . THR B 1 60 ? 0.956 12.969 20.531 1 98.81 60 THR B N 1
ATOM 2176 C CA . THR B 1 60 ? 2.295 13.047 21.094 1 98.81 60 THR B CA 1
ATOM 2177 C C . THR B 1 60 ? 3.252 13.75 20.141 1 98.81 60 THR B C 1
ATOM 2179 O O . THR B 1 60 ? 4.062 14.578 20.562 1 98.81 60 THR B O 1
ATOM 2182 N N . LEU B 1 61 ? 3.203 13.43 18.859 1 98.75 61 LEU B N 1
ATOM 2183 C CA . LEU B 1 61 ? 4.055 14.07 17.859 1 98.75 61 LEU B CA 1
ATOM 2184 C C . LEU B 1 61 ? 3.838 15.578 17.844 1 98.75 61 LEU B C 1
ATOM 2186 O O . LEU B 1 61 ? 4.797 16.344 17.734 1 98.75 61 LEU B O 1
ATOM 2190 N N . LEU B 1 62 ? 2.564 16.016 17.984 1 98.75 62 LEU B N 1
ATOM 2191 C CA . LEU B 1 62 ? 2.271 17.438 18.016 1 98.75 62 LEU B CA 1
ATOM 2192 C C . LEU B 1 62 ? 2.857 18.078 19.281 1 98.75 62 LEU B C 1
ATOM 2194 O O . LEU B 1 62 ? 3.434 19.172 19.219 1 98.75 62 LEU B O 1
ATOM 2198 N N . GLN B 1 63 ? 2.678 17.375 20.375 1 98.75 63 GLN B N 1
ATOM 2199 C CA . GLN B 1 63 ? 3.242 17.859 21.641 1 98.75 63 GLN B CA 1
ATOM 2200 C C . GLN B 1 63 ? 4.758 18.016 21.531 1 98.75 63 GLN B C 1
ATOM 2202 O O . GLN B 1 63 ? 5.316 19 22.031 1 98.75 63 GLN B O 1
ATOM 2207 N N . VAL B 1 64 ? 5.418 17.062 20.906 1 98.75 64 VAL B N 1
ATOM 2208 C CA . VAL B 1 64 ? 6.867 17.094 20.719 1 98.75 64 VAL B CA 1
ATOM 2209 C C . VAL B 1 64 ? 7.25 18.328 19.875 1 98.75 64 VAL B C 1
ATOM 2211 O O . VAL B 1 64 ? 8.133 19.094 20.266 1 98.75 64 VAL B O 1
ATOM 2214 N N . ALA B 1 65 ? 6.633 18.516 18.781 1 98.62 65 ALA B N 1
ATOM 2215 C CA . ALA B 1 65 ? 6.926 19.656 17.922 1 98.62 65 ALA B CA 1
ATOM 2216 C C . ALA B 1 65 ? 6.715 20.969 18.672 1 98.62 65 ALA B C 1
ATOM 2218 O O . ALA B 1 65 ? 7.516 21.906 18.547 1 98.62 65 ALA B O 1
ATOM 2219 N N . ASP B 1 66 ? 5.684 21.047 19.484 1 98.5 66 ASP B N 1
ATOM 2220 C CA . ASP B 1 66 ? 5.324 22.25 20.234 1 98.5 66 ASP B CA 1
ATOM 2221 C C . ASP B 1 66 ? 6.352 22.547 21.312 1 98.5 66 ASP B C 1
ATOM 2223 O O . ASP B 1 66 ? 6.379 23.656 21.859 1 98.5 66 ASP B O 1
ATOM 2227 N N . SER B 1 67 ? 7.141 21.609 21.641 1 98.25 67 SER B N 1
ATOM 2228 C CA . SER B 1 67 ? 8.125 21.766 22.703 1 98.25 67 SER B CA 1
ATOM 2229 C C . SER B 1 67 ? 9.391 22.438 22.188 1 98.25 67 SER B C 1
ATOM 2231 O O . SER B 1 67 ? 10.305 22.734 22.953 1 98.25 67 SER B O 1
ATOM 2233 N N . PHE B 1 68 ? 9.453 22.656 20.891 1 97.5 68 PHE B N 1
ATOM 2234 C CA . PHE B 1 68 ? 10.602 23.281 20.25 1 97.5 68 PHE B CA 1
ATOM 2235 C C . PHE B 1 68 ? 10.156 24.469 19.406 1 97.5 68 PHE B C 1
ATOM 2237 O O . PHE B 1 68 ? 8.977 24.609 19.078 1 97.5 68 PHE B O 1
ATOM 2244 N N . THR B 1 69 ? 11.133 25.359 19.062 1 96.06 69 THR B N 1
ATOM 2245 C CA . THR B 1 69 ? 10.844 26.391 18.078 1 96.06 69 THR B CA 1
ATOM 2246 C C . THR B 1 69 ? 10.859 25.812 16.672 1 96.06 69 THR B C 1
ATOM 2248 O O . THR B 1 69 ? 11.461 24.75 16.438 1 96.06 69 THR B O 1
ATOM 2251 N N . GLY B 1 70 ? 10.219 26.531 15.773 1 96.38 70 GLY B N 1
ATOM 2252 C CA . GLY B 1 70 ? 10.211 26.125 14.375 1 96.38 70 GLY B CA 1
ATOM 2253 C C . GLY B 1 70 ? 11.594 26.109 13.75 1 96.38 70 GLY B C 1
ATOM 2254 O O . GLY B 1 70 ? 11.789 25.5 12.695 1 96.38 70 GLY B O 1
ATOM 2255 N N . PHE B 1 71 ? 12.547 26.734 14.383 1 95.62 71 PHE B N 1
ATOM 2256 C CA . PHE B 1 71 ? 13.938 26.719 13.922 1 95.62 71 PHE B CA 1
ATOM 2257 C C . PHE B 1 71 ? 14.656 25.469 14.414 1 95.62 71 PHE B C 1
ATOM 2259 O O . PHE B 1 71 ? 15.625 25.031 13.797 1 95.62 71 PHE B O 1
ATOM 2266 N N . GLN B 1 72 ? 14.188 24.953 15.508 1 96.19 72 GLN B N 1
ATOM 2267 C CA . GLN B 1 72 ? 14.836 23.797 16.094 1 96.19 72 GLN B CA 1
ATOM 2268 C C . GLN B 1 72 ? 14.32 22.5 15.484 1 96.19 72 GLN B C 1
ATOM 2270 O O . GLN B 1 72 ? 15.102 21.625 15.102 1 96.19 72 GLN B O 1
ATOM 2275 N N . VAL B 1 73 ? 12.969 22.375 15.391 1 97.94 73 VAL B N 1
ATOM 2276 C CA . VAL B 1 73 ? 12.375 21.125 14.953 1 97.94 73 VAL B CA 1
ATOM 2277 C C . VAL B 1 73 ? 11.258 21.406 13.953 1 97.94 73 VAL B C 1
ATOM 2279 O O . VAL B 1 73 ? 10.406 22.266 14.188 1 97.94 73 VAL B O 1
ATOM 2282 N N . GLN B 1 74 ? 11.25 20.766 12.82 1 98.38 74 GLN B N 1
ATOM 2283 C CA . GLN B 1 74 ? 10.125 20.688 11.898 1 98.38 74 GLN B CA 1
ATOM 2284 C C . GLN B 1 74 ? 9.461 19.312 11.953 1 98.38 74 GLN B C 1
ATOM 2286 O O . GLN B 1 74 ? 10.133 18.297 11.773 1 98.38 74 GLN B O 1
ATOM 2291 N N . LEU B 1 75 ? 8.211 19.266 12.297 1 98.81 75 LEU B N 1
ATOM 2292 C CA . LEU B 1 75 ? 7.426 18.047 12.172 1 98.81 75 LEU B CA 1
ATOM 2293 C C . LEU B 1 75 ? 6.738 17.984 10.812 1 98.81 75 LEU B C 1
ATOM 2295 O O . LEU B 1 75 ? 6.004 18.891 10.438 1 98.81 75 LEU B O 1
ATOM 2299 N N . ARG B 1 76 ? 6.98 17.016 10.102 1 98.5 76 ARG B N 1
ATOM 2300 C CA . ARG B 1 76 ? 6.359 16.75 8.812 1 98.5 76 ARG B CA 1
ATOM 2301 C C . ARG B 1 76 ? 5.625 15.414 8.828 1 98.5 76 ARG B C 1
ATOM 2303 O O . ARG B 1 76 ? 6.18 14.398 9.25 1 98.5 76 ARG B O 1
ATOM 2310 N N . LEU B 1 77 ? 4.383 15.375 8.422 1 98.75 77 LEU B N 1
ATOM 2311 C CA . LEU B 1 77 ? 3.613 14.141 8.289 1 98.75 77 LEU B CA 1
ATOM 2312 C C . LEU B 1 77 ? 3.502 13.727 6.824 1 98.75 77 LEU B C 1
ATOM 2314 O O . LEU B 1 77 ? 3.166 14.555 5.965 1 98.75 77 LEU B O 1
ATOM 2318 N N . TYR B 1 78 ? 3.859 12.57 6.52 1 98.5 78 TYR B N 1
ATOM 2319 C CA . TYR B 1 78 ? 3.572 11.93 5.238 1 98.5 78 TYR B CA 1
ATOM 2320 C C . TYR B 1 78 ? 2.379 10.992 5.355 1 98.5 78 TYR B C 1
ATOM 2322 O O . TYR B 1 78 ? 2.4 10.047 6.148 1 98.5 78 TYR B O 1
ATOM 2330 N N . ILE B 1 79 ? 1.322 11.266 4.582 1 98.69 79 ILE B N 1
ATOM 2331 C CA . ILE B 1 79 ? 0.176 10.359 4.59 1 98.69 79 ILE B CA 1
ATOM 2332 C C . ILE B 1 79 ? 0.49 9.117 3.76 1 98.69 79 ILE B C 1
ATOM 2334 O O . ILE B 1 79 ? 0.837 9.227 2.582 1 98.69 79 ILE B O 1
ATOM 2338 N N . PHE B 1 80 ? 0.471 7.965 4.367 1 98.88 80 PHE B N 1
ATOM 2339 C CA . PHE B 1 80 ? 0.843 6.691 3.76 1 98.88 80 PHE B CA 1
ATOM 2340 C C . PHE B 1 80 ? -0.274 5.668 3.92 1 98.88 80 PHE B C 1
ATOM 2342 O O . PHE B 1 80 ? -0.366 4.996 4.953 1 98.88 80 PHE B O 1
ATOM 2349 N N . SER B 1 81 ? -1.015 5.48 2.875 1 98.88 81 SER B N 1
ATOM 2350 C CA . SER B 1 81 ? -2.168 4.586 2.91 1 98.88 81 SER B CA 1
ATOM 2351 C C . SER B 1 81 ? -1.735 3.127 2.979 1 98.88 81 SER B C 1
ATOM 2353 O O . SER B 1 81 ? -0.917 2.678 2.172 1 98.88 81 SER B O 1
ATOM 2355 N N . LEU B 1 82 ? -2.25 2.438 3.951 1 98.75 82 LEU B N 1
ATOM 2356 C CA . LEU B 1 82 ? -2.074 0.991 4.008 1 98.75 82 LEU B CA 1
ATOM 2357 C C . LEU B 1 82 ? -3.168 0.278 3.223 1 98.75 82 LEU B C 1
ATOM 2359 O O . LEU B 1 82 ? -4.352 0.583 3.383 1 98.75 82 LEU B O 1
ATOM 2363 N N . PRO B 1 83 ? -2.812 -0.669 2.371 1 98.56 83 PRO B N 1
ATOM 2364 C CA . PRO B 1 83 ? -3.822 -1.282 1.506 1 98.56 83 PRO B CA 1
ATOM 2365 C C . PRO B 1 83 ? -4.84 -2.113 2.283 1 98.56 83 PRO B C 1
ATOM 2367 O O . PRO B 1 83 ? -5.906 -2.443 1.757 1 98.56 83 PRO B O 1
ATOM 2370 N N . TYR B 1 84 ? -4.484 -2.482 3.535 1 98.44 84 TYR B N 1
ATOM 2371 C CA . TYR B 1 84 ? -5.41 -3.279 4.336 1 98.44 84 TYR B CA 1
ATOM 2372 C C . TYR B 1 84 ? -6.32 -2.383 5.164 1 98.44 84 TYR B C 1
ATOM 2374 O O . TYR B 1 84 ? -7.145 -2.875 5.945 1 98.44 84 TYR B O 1
ATOM 2382 N N . HIS B 1 85 ? -6.203 -1.091 5.094 1 98.56 85 HIS B N 1
ATOM 2383 C CA . HIS B 1 85 ? -7.184 -0.11 5.543 1 98.56 85 HIS B CA 1
ATOM 2384 C C . HIS B 1 85 ? -8 0.426 4.375 1 98.56 85 HIS B C 1
ATOM 2386 O O . HIS B 1 85 ? -7.582 1.363 3.693 1 98.56 85 HIS B O 1
ATOM 2392 N N . ARG B 1 86 ? -9.164 -0.104 4.258 1 98 86 ARG B N 1
ATOM 2393 C CA . ARG B 1 86 ? -9.961 -0.029 3.037 1 98 86 ARG B CA 1
ATOM 2394 C C . ARG B 1 86 ? -10.211 1.421 2.635 1 98 86 ARG B C 1
ATOM 2396 O O . ARG B 1 86 ? -10.258 1.742 1.445 1 98 86 ARG B O 1
ATOM 2403 N N . ASN B 1 87 ? -10.312 2.326 3.613 1 98.56 87 ASN B N 1
ATOM 2404 C CA . ASN B 1 87 ? -10.719 3.693 3.314 1 98.56 87 ASN B CA 1
ATOM 2405 C C . ASN B 1 87 ? -9.531 4.652 3.322 1 98.56 87 ASN B C 1
ATOM 2407 O O . ASN B 1 87 ? -9.703 5.859 3.164 1 98.56 87 ASN B O 1
ATOM 2411 N N . SER B 1 88 ? -8.375 4.078 3.502 1 98.75 88 SER B N 1
ATOM 2412 C CA . SER B 1 88 ? -7.195 4.898 3.738 1 98.75 88 SER B CA 1
ATOM 2413 C C . SER B 1 88 ? -6.918 5.82 2.559 1 98.75 88 SER B C 1
ATOM 2415 O O . SER B 1 88 ? -6.707 7.023 2.738 1 98.75 88 SER B O 1
ATOM 2417 N N . HIS B 1 89 ? -6.93 5.281 1.3 1 98.75 89 HIS B N 1
ATOM 2418 C CA . HIS B 1 89 ? -6.594 6.105 0.145 1 98.75 89 HIS B CA 1
ATOM 2419 C C . HIS B 1 89 ? -7.652 7.176 -0.096 1 98.75 89 HIS B C 1
ATOM 2421 O O . HIS B 1 89 ? -7.324 8.312 -0.439 1 98.75 89 HIS B O 1
ATOM 2427 N N . LEU B 1 90 ? -8.922 6.797 0.07 1 98.69 90 LEU B N 1
ATOM 2428 C CA . LEU B 1 90 ? -10.016 7.758 -0.071 1 98.69 90 LEU B CA 1
ATOM 2429 C C . LEU B 1 90 ? -9.828 8.938 0.879 1 98.69 90 LEU B C 1
ATOM 2431 O O . LEU B 1 90 ? -9.953 10.094 0.472 1 98.69 90 LEU B O 1
ATOM 2435 N N . ILE B 1 91 ? -9.492 8.656 2.08 1 98.88 91 ILE B N 1
ATOM 2436 C CA . ILE B 1 91 ? -9.297 9.672 3.105 1 98.88 91 ILE B CA 1
ATOM 2437 C C . ILE B 1 91 ? -8.031 10.477 2.807 1 98.88 91 ILE B C 1
ATOM 2439 O O . ILE B 1 91 ? -7.992 11.688 3.031 1 98.88 91 ILE B O 1
ATOM 2443 N N . SER B 1 92 ? -7.012 9.797 2.283 1 98.88 92 SER B N 1
ATOM 2444 C CA . SER B 1 92 ? -5.777 10.477 1.893 1 98.88 92 SER B CA 1
ATOM 2445 C C . SER B 1 92 ? -6.031 11.484 0.778 1 98.88 92 SER B C 1
ATOM 2447 O O . SER B 1 92 ? -5.473 12.586 0.794 1 98.88 92 SER B O 1
ATOM 2449 N N . LYS B 1 93 ? -6.875 11.133 -0.194 1 98.69 93 LYS B N 1
ATOM 2450 C CA . LYS B 1 93 ? -7.227 12.055 -1.272 1 98.69 93 LYS B CA 1
ATOM 2451 C C . LYS B 1 93 ? -7.961 13.273 -0.733 1 98.69 93 LYS B C 1
ATOM 2453 O O . LYS B 1 93 ? -7.652 14.406 -1.111 1 98.69 93 LYS B O 1
ATOM 2458 N N . ALA B 1 94 ? -8.93 13.031 0.139 1 98.69 94 ALA B N 1
ATOM 2459 C CA . ALA B 1 94 ? -9.656 14.125 0.777 1 98.69 94 ALA B CA 1
ATOM 2460 C C . ALA B 1 94 ? -8.703 15.047 1.528 1 98.69 94 ALA B C 1
ATOM 2462 O O . ALA B 1 94 ? -8.812 16.281 1.431 1 98.69 94 ALA B O 1
ATOM 2463 N N . THR B 1 95 ? -7.805 14.461 2.244 1 98.44 95 THR B N 1
ATOM 2464 C CA . THR B 1 95 ? -6.82 15.211 3.02 1 98.44 95 THR B CA 1
ATOM 2465 C C . THR B 1 95 ? -5.953 16.078 2.107 1 98.44 95 THR B C 1
ATOM 2467 O O . THR B 1 95 ? -5.711 17.25 2.398 1 98.44 95 THR B O 1
ATOM 2470 N N . ARG B 1 96 ? -5.477 15.508 1.005 1 97.62 96 ARG B N 1
ATOM 2471 C CA . ARG B 1 96 ? -4.668 16.25 0.044 1 97.62 96 ARG B CA 1
ATOM 2472 C C . ARG B 1 96 ? -5.434 17.438 -0.512 1 97.62 96 ARG B C 1
ATOM 2474 O O . ARG B 1 96 ? -4.906 18.562 -0.574 1 97.62 96 ARG B O 1
ATOM 2481 N N . TYR B 1 97 ? -6.672 17.25 -0.893 1 97.81 97 TYR B N 1
ATOM 2482 C CA . TYR B 1 97 ? -7.5 18.328 -1.421 1 97.81 97 TYR B CA 1
ATOM 2483 C C . TYR B 1 97 ? -7.645 19.453 -0.401 1 97.81 97 TYR B C 1
ATOM 2485 O O . TYR B 1 97 ? -7.387 20.625 -0.71 1 97.81 97 TYR B O 1
ATOM 2493 N N . LEU B 1 98 ? -7.98 19.062 0.802 1 96.5 98 LEU B N 1
ATOM 2494 C CA . LEU B 1 98 ? -8.203 20.062 1.845 1 96.5 98 LEU B CA 1
ATOM 2495 C C . LEU B 1 98 ? -6.914 20.812 2.168 1 96.5 98 LEU B C 1
ATOM 2497 O O . LEU B 1 98 ? -6.945 22 2.488 1 96.5 98 LEU B O 1
ATOM 2501 N N . SER B 1 99 ? -5.789 20.109 2.104 1 95.44 99 SER B N 1
ATOM 2502 C CA . SER B 1 99 ? -4.504 20.734 2.418 1 95.44 99 SER B CA 1
ATOM 2503 C C . SER B 1 99 ? -4.141 21.797 1.396 1 95.44 99 SER B C 1
ATOM 2505 O O . SER B 1 99 ? -3.312 22.672 1.669 1 95.44 99 SER B O 1
ATOM 2507 N N . GLU B 1 100 ? -4.711 21.766 0.224 1 92.44 100 GLU B N 1
ATOM 2508 C CA . GLU B 1 100 ? -4.379 22.703 -0.855 1 92.44 100 GLU B CA 1
ATOM 2509 C C . GLU B 1 100 ? -5.32 23.891 -0.861 1 92.44 100 GLU B C 1
ATOM 2511 O O . GLU B 1 100 ? -5.121 24.844 -1.623 1 92.44 100 GLU B O 1
ATOM 2516 N N . LEU B 1 101 ? -6.379 23.797 -0.018 1 90.12 101 LEU B N 1
ATOM 2517 C CA . LEU B 1 101 ? -7.285 24.938 0.092 1 90.12 101 LEU B CA 1
ATOM 2518 C C . LEU B 1 101 ? -6.609 26.094 0.813 1 90.12 101 LEU B C 1
ATOM 2520 O O . LEU B 1 101 ? -5.781 25.875 1.7 1 90.12 101 LEU B O 1
ATOM 2524 N N . PRO B 1 102 ? -6.949 27.234 0.339 1 80.06 102 PRO B N 1
ATOM 2525 C CA . PRO B 1 102 ? -6.418 28.391 1.052 1 80.06 102 PRO B CA 1
ATOM 2526 C C . PRO B 1 102 ? -6.891 28.469 2.502 1 80.06 102 PRO B C 1
ATOM 2528 O O . PRO B 1 102 ? -7.918 27.891 2.85 1 80.06 102 PRO B O 1
ATOM 2531 N N . ALA B 1 103 ? -5.961 29 3.279 1 68.12 103 ALA B N 1
ATOM 2532 C CA . ALA B 1 103 ? -6.336 29.203 4.676 1 68.12 103 ALA B CA 1
ATOM 2533 C C . ALA B 1 103 ? -7.684 29.906 4.789 1 68.12 103 ALA B C 1
ATOM 2535 O O . ALA B 1 103 ? -7.98 30.812 4.016 1 68.12 103 ALA B O 1
ATOM 2536 N N . ASN B 1 104 ? -8.602 29.094 5.324 1 64 104 ASN B N 1
ATOM 2537 C CA . ASN B 1 104 ? -9.906 29.719 5.492 1 64 104 ASN B CA 1
ATOM 2538 C C . ASN B 1 104 ? -9.953 30.578 6.75 1 64 104 ASN B C 1
ATOM 2540 O O . ASN B 1 104 ? -9.656 30.109 7.848 1 64 104 ASN B O 1
ATOM 2544 N N . ALA B 1 105 ? -10.086 31.781 6.473 1 58.22 105 ALA B N 1
ATOM 2545 C CA . ALA B 1 105 ? -10.102 32.812 7.508 1 58.22 105 ALA B CA 1
ATOM 2546 C C . ALA B 1 105 ? -11.219 32.562 8.516 1 58.22 105 ALA B C 1
ATOM 2548 O O . ALA B 1 105 ? -11.109 32.938 9.688 1 58.22 105 ALA B O 1
ATOM 2549 N N . ALA B 1 106 ? -12.281 32 8.031 1 58.72 106 ALA B N 1
ATOM 2550 C CA . ALA B 1 106 ? -13.414 31.922 8.945 1 58.72 106 ALA B CA 1
ATOM 2551 C C . ALA B 1 106 ? -13.172 30.875 10.031 1 58.72 106 ALA B C 1
ATOM 2553 O O . ALA B 1 106 ? -13.523 31.078 11.195 1 58.72 106 ALA B O 1
ATOM 2554 N N . THR B 1 107 ? -12.5 29.828 9.758 1 67.69 107 THR B N 1
ATOM 2555 C CA . THR B 1 107 ? -12.359 28.766 10.75 1 67.69 107 THR B CA 1
ATOM 2556 C C . THR B 1 107 ? -10.906 28.609 11.18 1 67.69 107 THR B C 1
ATOM 2558 O O . THR B 1 107 ? -10.617 28 12.211 1 67.69 107 THR B O 1
ATOM 2561 N N . ASN B 1 108 ? -10.078 29.234 10.57 1 78.88 108 ASN B N 1
ATOM 2562 C CA . ASN B 1 108 ? -8.648 29.094 10.828 1 78.88 108 ASN B CA 1
ATOM 2563 C C . ASN B 1 108 ? -8.25 27.625 10.992 1 78.88 108 ASN B C 1
ATOM 2565 O O . ASN B 1 108 ? -7.352 27.297 11.766 1 78.88 108 ASN B O 1
ATOM 2569 N N . ALA B 1 109 ? -9.094 26.766 10.438 1 88.56 109 ALA B N 1
ATOM 2570 C CA . ALA B 1 109 ? -8.789 25.344 10.57 1 88.56 109 ALA B CA 1
ATOM 2571 C C . ALA B 1 109 ? -7.598 24.953 9.703 1 88.56 109 ALA B C 1
ATOM 2573 O O . ALA B 1 109 ? -7.469 25.422 8.57 1 88.56 109 ALA B O 1
ATOM 2574 N N . THR B 1 110 ? -6.73 24.156 10.289 1 92.75 110 THR B N 1
ATOM 2575 C CA . THR B 1 110 ? -5.574 23.641 9.57 1 92.75 110 THR B CA 1
ATOM 2576 C C . THR B 1 110 ? -5.816 22.188 9.133 1 92.75 110 THR B C 1
ATOM 2578 O O . THR B 1 110 ? -6.797 21.578 9.547 1 92.75 110 THR B O 1
ATOM 2581 N N . ILE B 1 111 ? -4.941 21.734 8.297 1 96.25 111 ILE B N 1
ATOM 2582 C CA . ILE B 1 111 ? -5.047 20.344 7.855 1 96.25 111 ILE B CA 1
ATOM 2583 C C . ILE B 1 111 ? -4.801 19.406 9.031 1 96.25 111 ILE B C 1
ATOM 2585 O O . ILE B 1 111 ? -5.305 18.281 9.055 1 96.25 111 ILE B O 1
ATOM 2589 N N . PHE B 1 112 ? -4.074 19.844 10.062 1 97.12 112 PHE B N 1
ATOM 2590 C CA . PHE B 1 112 ? -3.84 19.031 11.242 1 97.12 112 PHE B CA 1
ATOM 2591 C C . PHE B 1 112 ? -5.102 18.922 12.094 1 97.12 112 PHE B C 1
ATOM 2593 O O . PHE B 1 112 ? -5.324 17.922 12.773 1 97.12 112 PHE B O 1
ATOM 2600 N N . ASP B 1 113 ? -5.965 19.953 12.039 1 96.44 113 ASP B N 1
ATOM 2601 C CA . ASP B 1 113 ? -7.281 19.844 12.656 1 96.44 113 ASP B CA 1
ATOM 2602 C C . ASP B 1 113 ? -8.133 18.781 11.969 1 96.44 113 ASP B C 1
ATOM 2604 O O . ASP B 1 113 ? -8.875 18.047 12.625 1 96.44 113 ASP B O 1
ATOM 2608 N N . TRP B 1 114 ? -8.039 18.75 10.648 1 97.06 114 TRP B N 1
ATOM 2609 C CA . TRP B 1 114 ? -8.727 17.719 9.875 1 97.06 114 TRP B CA 1
ATOM 2610 C C . TRP B 1 114 ? -8.227 16.328 10.273 1 97.06 114 TRP B C 1
ATOM 2612 O O . TRP B 1 114 ? -9.031 15.422 10.523 1 97.06 114 TRP B O 1
ATOM 2622 N N . ILE B 1 115 ? -6.891 16.156 10.367 1 98.5 115 ILE B N 1
ATOM 2623 C CA . ILE B 1 115 ? -6.309 14.867 10.742 1 98.5 115 ILE B CA 1
ATOM 2624 C C . ILE B 1 115 ? -6.805 14.461 12.133 1 98.5 115 ILE B C 1
ATOM 2626 O O . ILE B 1 115 ? -7.203 13.312 12.344 1 98.5 115 ILE B O 1
ATOM 2630 N N . LYS B 1 116 ? -6.82 15.406 13.047 1 98.44 116 LYS B N 1
ATOM 2631 C CA . LYS B 1 116 ? -7.344 15.133 14.383 1 98.44 116 LYS B CA 1
ATOM 2632 C C . LYS B 1 116 ? -8.805 14.703 14.328 1 98.44 116 LYS B C 1
ATOM 2634 O O . LYS B 1 116 ? -9.203 13.75 15.008 1 98.44 116 LYS B O 1
ATOM 2639 N N . LEU B 1 117 ? -9.57 15.406 13.57 1 98.31 117 LEU B N 1
ATOM 2640 C CA . LEU B 1 117 ? -10.992 15.102 13.461 1 98.31 117 LEU B CA 1
ATOM 2641 C C . LEU B 1 117 ? -11.203 13.695 12.906 1 98.31 117 LEU B C 1
ATOM 2643 O O . LEU B 1 117 ? -12.086 12.969 13.359 1 98.31 117 LEU B O 1
ATOM 2647 N N . ILE B 1 118 ? -10.445 13.281 11.875 1 98.81 118 ILE B N 1
ATOM 2648 C CA . ILE B 1 118 ? -10.531 11.938 11.312 1 98.81 118 ILE B CA 1
ATOM 2649 C C . ILE B 1 118 ? -10.195 10.906 12.391 1 98.81 118 ILE B C 1
ATOM 2651 O O . ILE B 1 118 ? -10.93 9.938 12.578 1 98.81 118 ILE B O 1
ATOM 2655 N N . TYR B 1 119 ? -9.086 11.164 13.125 1 98.88 119 TYR B N 1
ATOM 2656 C CA . TYR B 1 119 ? -8.695 10.234 14.188 1 98.88 119 TYR B CA 1
ATOM 2657 C C . TYR B 1 119 ? -9.773 10.156 15.266 1 98.88 119 TYR B C 1
ATOM 2659 O O . TYR B 1 119 ? -10.031 9.086 15.812 1 98.88 119 TYR B O 1
ATOM 2667 N N . ASP B 1 120 ? -10.406 11.297 15.578 1 98.62 120 ASP B N 1
ATOM 2668 C CA . ASP B 1 120 ? -11.469 11.32 16.578 1 98.62 120 ASP B CA 1
ATOM 2669 C C . ASP B 1 120 ? -12.664 10.484 16.109 1 98.62 120 ASP B C 1
ATOM 2671 O O . ASP B 1 120 ? -13.508 10.102 16.938 1 98.62 120 ASP B O 1
ATOM 2675 N N . ASN B 1 121 ? -12.805 10.234 14.852 1 98.56 121 ASN B N 1
ATOM 2676 C CA . ASN B 1 121 ? -13.938 9.5 14.297 1 98.56 121 ASN B CA 1
ATOM 2677 C C . ASN B 1 121 ? -13.492 8.188 13.648 1 98.56 121 ASN B C 1
ATOM 2679 O O . ASN B 1 121 ? -14.227 7.613 12.844 1 98.56 121 ASN B O 1
ATOM 2683 N N . ILE B 1 122 ? -12.328 7.695 13.961 1 98.25 122 ILE B N 1
ATOM 2684 C CA . ILE B 1 122 ? -11.695 6.574 13.273 1 98.25 122 ILE B CA 1
ATOM 2685 C C . ILE B 1 122 ? -12.594 5.34 13.375 1 98.25 122 ILE B C 1
ATOM 2687 O O . ILE B 1 122 ? -12.664 4.539 12.438 1 98.25 122 ILE B O 1
ATOM 2691 N N . ASP B 1 123 ? -13.375 5.172 14.406 1 97.69 123 ASP B N 1
ATOM 2692 C CA . ASP B 1 123 ? -14.195 3.988 14.656 1 97.69 123 ASP B CA 1
ATOM 2693 C C . ASP B 1 123 ? -15.258 3.82 13.578 1 97.69 123 ASP B C 1
ATOM 2695 O O . ASP B 1 123 ? -15.695 2.701 13.289 1 97.69 123 ASP B O 1
ATOM 2699 N N . SER B 1 124 ? -15.656 4.891 12.992 1 97.88 124 SER B N 1
ATOM 2700 C CA . SER B 1 124 ? -16.688 4.84 11.961 1 97.88 124 SER B CA 1
ATOM 2701 C C . SER B 1 124 ? -16.078 4.711 10.57 1 97.88 124 SER B C 1
ATOM 2703 O O . SER B 1 124 ? -16.797 4.59 9.578 1 97.88 124 SER B O 1
ATOM 2705 N N . LEU B 1 125 ? -14.758 4.703 10.5 1 98.25 125 LEU B N 1
ATOM 2706 C CA . LEU B 1 125 ? -14.109 4.809 9.203 1 98.25 125 LEU B CA 1
ATOM 2707 C C . LEU B 1 125 ? -13.273 3.568 8.906 1 98.25 125 LEU B C 1
ATOM 2709 O O . LEU B 1 125 ? -12.727 3.43 7.812 1 98.25 125 LEU B O 1
ATOM 2713 N N . THR B 1 126 ? -13.211 2.639 9.852 1 97.44 126 THR B N 1
ATOM 2714 C CA . THR B 1 126 ? -12.383 1.446 9.703 1 97.44 126 THR B CA 1
ATOM 2715 C C . THR B 1 126 ? -12.969 0.507 8.656 1 97.44 126 THR B C 1
ATOM 2717 O O . THR B 1 126 ? -14.141 0.626 8.297 1 97.44 126 THR B O 1
ATOM 2720 N N . THR B 1 127 ? -12.141 -0.446 8.211 1 96.81 127 THR B N 1
ATOM 2721 C CA . THR B 1 127 ? -12.57 -1.468 7.266 1 96.81 127 THR B CA 1
ATOM 2722 C C . THR B 1 127 ? -13.781 -2.229 7.801 1 96.81 127 THR B C 1
ATOM 2724 O O . THR B 1 127 ? -14.789 -2.371 7.105 1 96.81 127 THR B O 1
ATOM 2727 N N . THR B 1 128 ? -13.695 -2.645 9.062 1 95.62 128 THR B N 1
ATOM 2728 C CA . THR B 1 128 ? -14.766 -3.443 9.664 1 95.62 128 THR B CA 1
ATOM 2729 C C . THR B 1 128 ? -16.031 -2.615 9.828 1 95.62 128 THR B C 1
ATOM 2731 O O . THR B 1 128 ? -17.125 -3.066 9.477 1 95.62 128 THR B O 1
ATOM 2734 N N . ALA B 1 129 ? -15.922 -1.402 10.289 1 97.31 129 ALA B N 1
ATOM 2735 C CA . ALA B 1 129 ? -17.078 -0.548 10.562 1 97.31 129 ALA B CA 1
ATOM 2736 C C . ALA B 1 129 ? -17.797 -0.174 9.273 1 97.31 129 ALA B C 1
ATOM 2738 O O . ALA B 1 129 ? -19 0.131 9.289 1 97.31 129 ALA B O 1
ATOM 2739 N N . THR B 1 130 ? -17.062 -0.247 8.125 1 98.12 130 THR B N 1
ATOM 2740 C CA . THR B 1 130 ? -17.656 0.217 6.875 1 98.12 130 THR B CA 1
ATOM 2741 C C . THR B 1 130 ? -17.875 -0.95 5.918 1 98.12 130 THR B C 1
ATOM 2743 O O . THR B 1 130 ? -18.094 -0.746 4.723 1 98.12 130 THR B O 1
ATOM 2746 N N . ALA B 1 131 ? -17.797 -2.158 6.383 1 96.31 131 ALA B N 1
ATOM 2747 C CA . ALA B 1 131 ? -17.922 -3.346 5.535 1 96.31 131 ALA B CA 1
ATOM 2748 C C . ALA B 1 131 ? -19.234 -3.348 4.766 1 96.31 131 ALA B C 1
ATOM 2750 O O . ALA B 1 131 ? -19.312 -3.887 3.66 1 96.31 131 ALA B O 1
ATOM 2751 N N . ASN B 1 132 ? -20.312 -2.752 5.355 1 97.75 132 ASN B N 1
ATOM 2752 C CA . ASN B 1 132 ? -21.625 -2.707 4.727 1 97.75 132 ASN B CA 1
ATOM 2753 C C . ASN B 1 132 ? -21.938 -1.318 4.18 1 97.75 132 ASN B C 1
ATOM 2755 O O . ASN B 1 132 ? -23.109 -0.986 3.941 1 97.75 132 ASN B O 1
ATOM 2759 N N . LYS B 1 133 ? -20.953 -0.496 4.047 1 98.38 133 LYS B N 1
ATOM 2760 C CA . LYS B 1 133 ? -21.094 0.82 3.432 1 98.38 133 LYS B CA 1
ATOM 2761 C C . LYS B 1 133 ? -20.391 0.884 2.084 1 98.38 133 LYS B C 1
ATOM 2763 O O . LYS B 1 133 ? -19.328 0.286 1.911 1 98.38 133 LYS B O 1
ATOM 2768 N N . THR B 1 134 ? -21.016 1.556 1.156 1 98.44 134 THR B N 1
ATOM 2769 C CA . THR B 1 134 ? -20.375 1.824 -0.127 1 98.44 134 THR B CA 1
ATOM 2770 C C . THR B 1 134 ? -19.328 2.936 0.009 1 98.44 134 THR B C 1
ATOM 2772 O O . THR B 1 134 ? -19.312 3.645 1.017 1 98.44 134 THR B O 1
ATOM 2775 N N . GLU B 1 135 ? -18.453 2.979 -0.979 1 98.19 135 GLU B N 1
ATOM 2776 C CA . GLU B 1 135 ? -17.516 4.098 -0.992 1 98.19 135 GLU B CA 1
ATOM 2777 C C . GLU B 1 135 ? -18.25 5.434 -0.951 1 98.19 135 GLU B C 1
ATOM 2779 O O . GLU B 1 135 ? -17.812 6.363 -0.262 1 98.19 135 GLU B O 1
ATOM 2784 N N . VAL B 1 136 ? -19.375 5.531 -1.661 1 97.81 136 VAL B N 1
ATOM 2785 C CA . VAL B 1 136 ? -20.172 6.75 -1.738 1 97.81 136 VAL B CA 1
ATOM 2786 C C . VAL B 1 136 ? -20.688 7.125 -0.348 1 97.81 136 VAL B C 1
ATOM 2788 O O . VAL B 1 136 ? -20.641 8.289 0.044 1 97.81 136 VAL B O 1
ATOM 2791 N N . GLU B 1 137 ? -21.078 6.148 0.377 1 98.25 137 GLU B N 1
ATOM 2792 C CA . GLU B 1 137 ? -21.594 6.391 1.723 1 98.25 137 GLU B CA 1
ATOM 2793 C C . GLU B 1 137 ? -20.469 6.82 2.668 1 98.25 137 GLU B C 1
ATOM 2795 O O . GLU B 1 137 ? -20.672 7.691 3.52 1 98.25 137 GLU B O 1
ATOM 2800 N N . VAL B 1 138 ? -19.312 6.195 2.596 1 98.5 138 VAL B N 1
ATOM 2801 C CA . VAL B 1 138 ? -18.172 6.59 3.404 1 98.5 138 VAL B CA 1
ATOM 2802 C C . VAL B 1 138 ? -17.766 8.023 3.068 1 98.5 138 VAL B C 1
ATOM 2804 O O . VAL B 1 138 ? -17.484 8.82 3.965 1 98.5 138 VAL B O 1
ATOM 2807 N N . PHE B 1 139 ? -17.812 8.344 1.781 1 98.56 139 PHE B N 1
ATOM 2808 C CA . PHE B 1 139 ? -17.438 9.695 1.366 1 98.56 139 PHE B CA 1
ATOM 2809 C C . PHE B 1 139 ? -18.422 10.719 1.899 1 98.56 139 PHE B C 1
ATOM 2811 O O . PHE B 1 139 ? -18.047 11.836 2.242 1 98.56 139 PHE B O 1
ATOM 2818 N N . ALA B 1 140 ? -19.703 10.367 1.99 1 98.5 140 ALA B N 1
ATOM 2819 C CA . ALA B 1 140 ? -20.703 11.258 2.58 1 98.5 140 ALA B CA 1
ATOM 2820 C C . ALA B 1 140 ? -20.359 11.578 4.031 1 98.5 140 ALA B C 1
ATOM 2822 O O . ALA B 1 140 ? -20.547 12.711 4.484 1 98.5 140 ALA B O 1
ATOM 2823 N N . LEU B 1 141 ? -19.875 10.578 4.75 1 98.44 141 LEU B N 1
ATOM 2824 C CA . LEU B 1 141 ? -19.406 10.812 6.113 1 98.44 141 LEU B CA 1
ATOM 2825 C C . LEU B 1 141 ? -18.234 11.789 6.137 1 98.44 141 LEU B C 1
ATOM 2827 O O . LEU B 1 141 ? -18.219 12.711 6.953 1 98.44 141 LEU B O 1
ATOM 2831 N N . LEU B 1 142 ? -17.297 11.609 5.227 1 98.75 142 LEU B N 1
ATOM 2832 C CA . LEU B 1 142 ? -16.141 12.5 5.129 1 98.75 142 LEU B CA 1
ATOM 2833 C C . LEU B 1 142 ? -16.594 13.922 4.801 1 98.75 142 LEU B C 1
ATOM 2835 O O . LEU B 1 142 ? -16.016 14.891 5.301 1 98.75 142 LEU B O 1
ATOM 2839 N N . THR B 1 143 ? -17.625 14.008 3.963 1 98.62 143 THR B N 1
ATOM 2840 C CA . THR B 1 143 ? -18.156 15.312 3.584 1 98.62 143 THR B CA 1
ATOM 2841 C C . THR B 1 143 ? -18.703 16.047 4.805 1 98.62 143 THR B C 1
ATOM 2843 O O . THR B 1 143 ? -18.406 17.234 5.004 1 98.62 143 THR B O 1
ATOM 2846 N N . THR B 1 144 ? -19.438 15.328 5.57 1 98.31 144 THR B N 1
ATOM 2847 C CA . THR B 1 144 ? -20 15.898 6.793 1 98.31 144 THR B CA 1
ATOM 2848 C C . THR B 1 144 ? -18.875 16.375 7.715 1 98.31 144 THR B C 1
ATOM 2850 O O . THR B 1 144 ? -18.953 17.484 8.273 1 98.31 144 THR B O 1
ATOM 2853 N N . LEU B 1 145 ? -17.844 15.602 7.883 1 97.88 145 LEU B N 1
ATOM 2854 C CA . LEU B 1 145 ? -16.719 15.969 8.727 1 97.88 145 LEU B CA 1
ATOM 2855 C C . LEU B 1 145 ? -15.977 17.172 8.156 1 97.88 145 LEU B C 1
ATOM 2857 O O . LEU B 1 145 ? -15.617 18.094 8.891 1 97.88 145 LEU B O 1
ATOM 2861 N N . ALA B 1 146 ? -15.75 17.188 6.852 1 96.88 146 ALA B N 1
ATOM 2862 C CA . ALA B 1 146 ? -15.016 18.281 6.207 1 96.88 146 ALA B CA 1
ATOM 2863 C C . ALA B 1 146 ? -15.734 19.609 6.402 1 96.88 146 ALA B C 1
ATOM 2865 O O . ALA B 1 146 ? -15.086 20.641 6.645 1 96.88 146 ALA B O 1
ATOM 2866 N N . GLN B 1 147 ? -17.016 19.562 6.375 1 95.25 147 GLN B N 1
ATOM 2867 C CA . GLN B 1 147 ? -17.812 20.781 6.441 1 95.25 147 GLN B CA 1
ATOM 2868 C C . GLN B 1 147 ? -17.828 21.359 7.855 1 95.25 147 GLN B C 1
ATOM 2870 O O . GLN B 1 147 ? -18.219 22.5 8.062 1 95.25 147 GLN B O 1
ATOM 2875 N N . ARG B 1 148 ? -17.406 20.625 8.773 1 94.12 148 ARG B N 1
ATOM 2876 C CA . ARG B 1 148 ? -17.266 21.141 10.125 1 94.12 148 ARG B CA 1
ATOM 2877 C C . ARG B 1 148 ? -16.062 22.094 10.234 1 94.12 148 ARG B C 1
ATOM 2879 O O . ARG B 1 148 ? -16.031 22.953 11.109 1 94.12 148 ARG B O 1
ATOM 2886 N N . LEU B 1 149 ? -15.133 21.938 9.344 1 93.69 149 LEU B N 1
ATOM 2887 C CA . LEU B 1 149 ? -13.875 22.656 9.516 1 93.69 149 LEU B CA 1
ATOM 2888 C C . LEU B 1 149 ? -13.617 23.594 8.352 1 93.69 149 LEU B C 1
ATOM 2890 O O . LEU B 1 149 ? -12.969 24.625 8.516 1 93.69 149 LEU B O 1
ATOM 2894 N N . PHE B 1 150 ? -14.07 23.188 7.176 1 93.06 150 PHE B N 1
ATOM 2895 C CA . PHE B 1 150 ? -13.711 23.922 5.965 1 93.06 150 PHE B CA 1
ATOM 2896 C C . PHE B 1 150 ? -14.961 24.453 5.266 1 93.06 150 PHE B C 1
ATOM 2898 O O . PHE B 1 150 ? -16.016 23.797 5.297 1 93.06 150 PHE B O 1
ATOM 2905 N N . PRO B 1 151 ? -14.828 25.609 4.652 1 90.88 151 PRO B N 1
ATOM 2906 C CA . PRO B 1 151 ? -15.953 26.172 3.896 1 90.88 151 PRO B CA 1
ATOM 2907 C C . PRO B 1 151 ? -16.078 25.562 2.5 1 90.88 151 PRO B C 1
ATOM 2909 O O . PRO B 1 151 ? -15.938 26.266 1.5 1 90.88 151 PRO B O 1
ATOM 2912 N N . VAL B 1 152 ? -16.391 24.328 2.422 1 93 152 VAL B N 1
ATOM 2913 C CA . VAL B 1 152 ? -16.562 23.625 1.15 1 93 152 VAL B CA 1
ATOM 2914 C C . VAL B 1 152 ? -17.984 23.062 1.052 1 93 152 VAL B C 1
ATOM 2916 O O . VAL B 1 152 ? -18.531 22.578 2.039 1 93 152 VAL B O 1
ATOM 2919 N N . THR B 1 153 ? -18.547 23.266 -0.097 1 95.81 153 THR B N 1
ATOM 2920 C CA . THR B 1 153 ? -19.812 22.578 -0.342 1 95.81 153 THR B CA 1
ATOM 2921 C C . THR B 1 153 ? -19.578 21.094 -0.573 1 95.81 153 THR B C 1
ATOM 2923 O O . THR B 1 153 ? -18.438 20.672 -0.818 1 95.81 153 THR B O 1
ATOM 2926 N N . ALA B 1 154 ? -20.656 20.344 -0.473 1 97.75 154 ALA B N 1
ATOM 2927 C CA . ALA B 1 154 ? -20.562 18.906 -0.733 1 97.75 154 ALA B CA 1
ATOM 2928 C C . ALA B 1 154 ? -20.047 18.641 -2.145 1 97.75 154 ALA B C 1
ATOM 2930 O O . ALA B 1 154 ? -19.203 17.766 -2.35 1 97.75 154 ALA B O 1
ATOM 2931 N N . ASP B 1 155 ? -20.484 19.422 -3.109 1 98 155 ASP B N 1
ATOM 2932 C CA . ASP B 1 155 ? -20.094 19.25 -4.504 1 98 155 ASP B CA 1
ATOM 2933 C C . ASP B 1 155 ? -18.625 19.609 -4.703 1 98 155 ASP B C 1
ATOM 2935 O O . ASP B 1 155 ? -17.906 18.906 -5.414 1 98 155 ASP B O 1
ATOM 2939 N N . GLN B 1 156 ? -18.219 20.672 -4.086 1 96.31 156 GLN B N 1
ATOM 2940 C CA . GLN B 1 156 ? -16.812 21.078 -4.172 1 96.31 156 GLN B CA 1
ATOM 2941 C C . GLN B 1 156 ? -15.891 20.031 -3.576 1 96.31 156 GLN B C 1
ATOM 2943 O O . GLN B 1 156 ? -14.859 19.703 -4.156 1 96.31 156 GL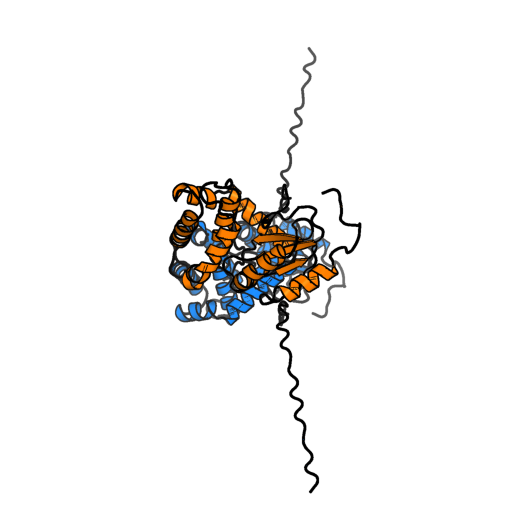N B O 1
ATOM 2948 N N . PHE B 1 157 ? -16.297 19.578 -2.443 1 97.94 157 PHE B N 1
ATOM 2949 C CA . PHE B 1 157 ? -15.508 18.562 -1.769 1 97.94 157 PHE B CA 1
ATOM 2950 C C . PHE B 1 157 ? -15.398 17.297 -2.621 1 97.94 157 PHE B C 1
ATOM 2952 O O . PHE B 1 157 ? -14.312 16.734 -2.779 1 97.94 157 PHE B O 1
ATOM 2959 N N . LYS B 1 158 ? -16.469 16.844 -3.143 1 98.06 158 LYS B N 1
ATOM 2960 C CA . LYS B 1 158 ? -16.5 15.656 -3.988 1 98.06 158 LYS B CA 1
ATOM 2961 C C . LYS B 1 158 ? -15.633 15.852 -5.234 1 98.06 158 LYS B C 1
ATOM 2963 O O . LYS B 1 158 ? -14.781 15.016 -5.543 1 98.06 158 LYS B O 1
ATOM 2968 N N . GLN B 1 159 ? -15.812 16.969 -5.945 1 97.81 159 GLN B N 1
ATOM 2969 C CA . GLN B 1 159 ? -15.039 17.25 -7.152 1 97.81 159 GLN B CA 1
ATOM 2970 C C . GLN B 1 159 ? -13.547 17.344 -6.844 1 97.81 159 GLN B C 1
ATOM 2972 O O . GLN B 1 159 ? -12.719 16.875 -7.621 1 97.81 159 GLN B O 1
ATOM 2977 N N . GLY B 1 160 ? -13.281 17.953 -5.75 1 97.56 160 GLY B N 1
ATOM 2978 C CA . GLY B 1 160 ? -11.891 18.094 -5.348 1 97.56 160 GLY B CA 1
ATOM 2979 C C . GLY B 1 160 ? -11.227 16.781 -4.996 1 97.56 160 GLY B C 1
ATOM 2980 O O . GLY B 1 160 ? -10.164 16.453 -5.527 1 97.56 160 GLY B O 1
ATOM 2981 N N . ALA B 1 161 ? -11.859 16.031 -4.16 1 97.62 161 ALA B N 1
ATOM 2982 C CA . ALA B 1 161 ? -11.273 14.797 -3.66 1 97.62 161 ALA B CA 1
ATOM 2983 C C . ALA B 1 161 ? -11.195 13.742 -4.766 1 97.62 161 ALA B C 1
ATOM 2985 O O . ALA B 1 161 ? -10.32 12.883 -4.746 1 97.62 161 ALA B O 1
ATOM 2986 N N . TYR B 1 162 ? -12.07 13.82 -5.738 1 97.44 162 TYR B N 1
ATOM 2987 C CA . TYR B 1 162 ? -12.086 12.828 -6.805 1 97.44 162 TYR B CA 1
ATOM 2988 C C . TYR B 1 162 ? -11.359 13.336 -8.039 1 97.44 162 TYR B C 1
ATOM 2990 O O . TYR B 1 162 ? -11.352 12.68 -9.086 1 97.44 162 TYR B O 1
ATOM 2998 N N . ASN B 1 163 ? -10.797 14.562 -7.898 1 97.94 163 ASN B N 1
ATOM 2999 C CA . ASN B 1 163 ? -10 15.117 -8.984 1 97.94 163 ASN B CA 1
ATOM 3000 C C . ASN B 1 163 ? -8.82 14.219 -9.336 1 97.94 163 ASN B C 1
ATOM 3002 O O . ASN B 1 163 ? -8.148 13.695 -8.453 1 97.94 163 ASN B O 1
ATOM 3006 N N . ALA B 1 164 ? -8.555 14.062 -10.617 1 97.19 164 ALA B N 1
ATOM 3007 C CA . ALA B 1 164 ? -7.492 13.172 -11.094 1 97.19 164 ALA B CA 1
ATOM 3008 C C . ALA B 1 164 ? -6.121 13.656 -10.641 1 97.19 164 ALA B C 1
ATOM 3010 O O . ALA B 1 164 ? -5.238 12.852 -10.344 1 97.19 164 ALA B O 1
ATOM 3011 N N . ASP B 1 165 ? -5.883 14.93 -10.625 1 96.31 165 ASP B N 1
ATOM 3012 C CA . ASP B 1 165 ? -4.605 15.477 -10.188 1 96.31 165 ASP B CA 1
ATOM 3013 C C . ASP B 1 165 ? -4.367 15.195 -8.703 1 96.31 165 ASP B C 1
ATOM 3015 O O . ASP B 1 165 ? -3.238 14.93 -8.289 1 96.31 165 ASP B O 1
ATOM 3019 N N . ILE B 1 166 ? -5.426 15.281 -7.91 1 97.81 166 ILE B N 1
ATOM 3020 C CA . ILE B 1 166 ? -5.34 14.977 -6.488 1 97.81 166 ILE B CA 1
ATOM 3021 C C . ILE B 1 166 ? -5.004 13.5 -6.297 1 97.81 166 ILE B C 1
ATOM 3023 O O . ILE B 1 166 ? -4.145 13.148 -5.484 1 97.81 166 ILE B O 1
ATOM 3027 N N . ASP B 1 167 ? -5.676 12.664 -7.047 1 97.88 167 ASP B N 1
ATOM 3028 C CA . ASP B 1 167 ? -5.367 11.242 -6.984 1 97.88 167 ASP B CA 1
ATOM 3029 C C . ASP B 1 167 ? -3.91 10.977 -7.348 1 97.88 167 ASP B C 1
ATOM 3031 O O . ASP B 1 167 ? -3.209 10.25 -6.637 1 97.88 167 ASP B O 1
ATOM 3035 N N . ALA B 1 168 ? -3.439 11.586 -8.414 1 96.31 168 ALA B N 1
ATOM 3036 C CA . ALA B 1 168 ? -2.064 11.398 -8.867 1 96.31 168 ALA B CA 1
ATOM 3037 C C . ALA B 1 168 ? -1.067 11.867 -7.812 1 96.31 168 ALA B C 1
ATOM 3039 O O . ALA B 1 168 ? -0.08 11.18 -7.535 1 96.31 168 ALA B O 1
ATOM 3040 N N . ALA B 1 169 ? -1.306 13.008 -7.25 1 96.06 169 ALA B N 1
ATOM 3041 C CA . ALA B 1 169 ? -0.419 13.547 -6.223 1 96.06 169 ALA B CA 1
ATOM 3042 C C . ALA B 1 169 ? -0.403 12.656 -4.988 1 96.06 169 ALA B C 1
ATOM 3044 O O . ALA B 1 169 ? 0.65 12.438 -4.383 1 96.06 169 ALA B O 1
ATOM 3045 N N . THR B 1 170 ? -1.591 12.172 -4.609 1 97.81 170 THR B N 1
ATOM 3046 C CA . THR B 1 170 ? -1.702 11.281 -3.455 1 97.81 170 THR B CA 1
ATOM 3047 C C . THR B 1 170 ? -0.948 9.977 -3.699 1 97.81 170 THR B C 1
ATOM 3049 O O . THR B 1 170 ? -0.216 9.508 -2.828 1 97.81 170 THR B O 1
ATOM 3052 N N . ARG B 1 171 ? -1.096 9.43 -4.867 1 97.62 171 ARG B N 1
ATOM 3053 C CA . ARG B 1 171 ? -0.371 8.219 -5.238 1 97.62 171 ARG B CA 1
ATOM 3054 C C . ARG B 1 171 ? 1.136 8.453 -5.211 1 97.62 171 ARG B C 1
ATOM 3056 O O . ARG B 1 171 ? 1.893 7.605 -4.727 1 97.62 171 ARG B O 1
ATOM 3063 N N . LEU B 1 172 ? 1.547 9.578 -5.738 1 96.25 172 LEU B N 1
ATOM 3064 C CA . LEU B 1 172 ? 2.969 9.891 -5.793 1 96.25 172 LEU B CA 1
ATOM 3065 C C . LEU B 1 172 ? 3.57 9.93 -4.391 1 96.25 172 LEU B C 1
ATOM 3067 O O . LEU B 1 172 ? 4.656 9.391 -4.16 1 96.25 172 LEU B O 1
ATOM 3071 N N . GLU B 1 173 ? 2.877 10.57 -3.531 1 96.31 173 GLU B N 1
ATOM 3072 C CA . GLU B 1 173 ? 3.371 10.641 -2.16 1 96.31 173 GLU B CA 1
ATOM 3073 C C . GLU B 1 173 ? 3.496 9.258 -1.542 1 96.31 173 GLU B C 1
ATOM 3075 O O . GLU B 1 173 ? 4.473 8.961 -0.847 1 96.31 173 GLU B O 1
ATOM 3080 N N . TRP B 1 174 ? 2.539 8.438 -1.754 1 98.06 174 TRP B N 1
ATOM 3081 C CA . TRP B 1 174 ? 2.592 7.07 -1.254 1 98.06 174 TRP B CA 1
ATOM 3082 C C . TRP B 1 174 ? 3.775 6.32 -1.853 1 98.06 174 TRP B C 1
ATOM 3084 O O . TRP B 1 174 ? 4.523 5.652 -1.133 1 98.06 174 TRP B O 1
ATOM 3094 N N . LYS B 1 175 ? 3.941 6.426 -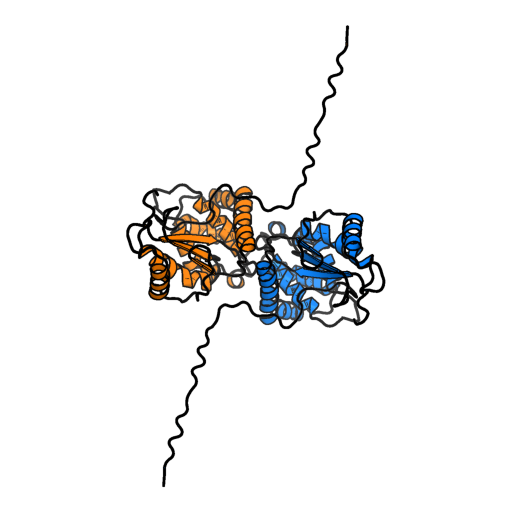3.158 1 97.06 175 LYS B N 1
ATOM 3095 C CA . LYS B 1 175 ? 5.035 5.758 -3.857 1 97.06 175 LYS B CA 1
ATOM 3096 C C . LYS B 1 175 ? 6.387 6.195 -3.307 1 97.06 175 LYS B C 1
ATOM 3098 O O . LYS B 1 175 ? 7.297 5.375 -3.156 1 97.06 175 LYS B O 1
ATOM 3103 N N . TYR B 1 176 ? 6.465 7.453 -3.043 1 93.88 176 TYR B N 1
ATOM 3104 C CA . TYR B 1 176 ? 7.699 7.977 -2.465 1 93.88 176 TYR B CA 1
ATOM 3105 C C . TYR B 1 176 ? 8.008 7.297 -1.137 1 93.88 176 TYR B C 1
ATOM 3107 O O . TYR B 1 176 ? 9.148 6.91 -0.882 1 93.88 176 TYR B O 1
ATOM 3115 N N . GLY B 1 177 ? 6.98 7.164 -0.292 1 96.31 177 GLY B N 1
ATOM 3116 C CA . GLY B 1 177 ? 7.172 6.43 0.946 1 96.31 177 GLY B CA 1
ATOM 3117 C C . GLY B 1 177 ? 7.691 5.02 0.727 1 96.31 177 GLY B C 1
ATOM 3118 O O . GLY B 1 177 ? 8.594 4.566 1.438 1 96.31 177 GLY B O 1
ATOM 3119 N N . CYS B 1 178 ? 7.156 4.379 -0.243 1 96.38 178 CYS B N 1
ATOM 3120 C CA . CYS B 1 178 ? 7.582 3.018 -0.556 1 96.38 178 CYS B CA 1
ATOM 3121 C C . CYS B 1 178 ? 9.055 2.982 -0.933 1 96.38 178 CYS B C 1
ATOM 3123 O O . CYS B 1 178 ? 9.797 2.105 -0.48 1 96.38 178 CYS B O 1
ATOM 3125 N N . THR B 1 179 ? 9.516 3.891 -1.759 1 93.19 179 THR B N 1
ATOM 3126 C CA . THR B 1 179 ? 10.906 3.904 -2.215 1 93.19 179 THR B CA 1
ATO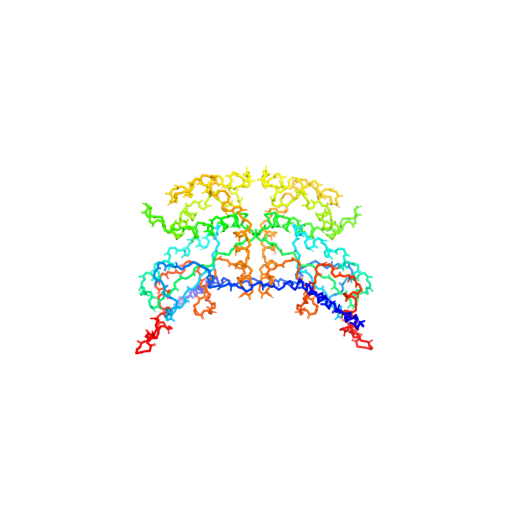M 3127 C C . THR B 1 179 ? 11.859 4.133 -1.044 1 93.19 179 THR B C 1
ATOM 3129 O O . THR B 1 179 ? 13.055 3.863 -1.148 1 93.19 179 THR B O 1
ATOM 3132 N N . ARG B 1 180 ? 11.328 4.594 0.069 1 93.12 180 ARG B N 1
ATOM 3133 C CA . ARG B 1 180 ? 12.133 4.832 1.26 1 93.12 180 ARG B CA 1
ATOM 3134 C C . ARG B 1 180 ? 12.078 3.643 2.211 1 93.12 180 ARG B C 1
ATOM 3136 O O . ARG B 1 180 ? 12.648 3.686 3.301 1 93.12 180 ARG B O 1
ATOM 3143 N N . GLY B 1 181 ? 11.344 2.686 1.814 1 93.56 181 GLY B N 1
ATOM 3144 C CA . GLY B 1 181 ? 11.281 1.477 2.621 1 93.56 181 GLY B CA 1
ATOM 3145 C C . GLY B 1 181 ? 10.156 1.492 3.635 1 93.56 181 GLY B C 1
ATOM 3146 O O . GLY B 1 181 ? 10.117 0.658 4.543 1 93.56 181 GLY B O 1
ATOM 3147 N N . VAL B 1 182 ? 9.273 2.453 3.584 1 97.5 182 VAL B N 1
ATOM 3148 C CA . VAL B 1 182 ? 8.117 2.494 4.473 1 97.5 182 VAL B CA 1
ATOM 3149 C C . VAL B 1 182 ? 7.207 1.303 4.188 1 97.5 182 VAL B C 1
ATOM 3151 O O . VAL B 1 182 ? 6.82 1.07 3.039 1 97.5 182 VAL B O 1
ATOM 3154 N N . TYR B 1 183 ? 6.844 0.551 5.215 1 96.75 183 TYR B N 1
ATOM 3155 C CA . TYR B 1 183 ? 6.074 -0.672 5.012 1 96.75 183 TYR B CA 1
ATOM 3156 C C . TYR B 1 183 ? 4.91 -0.752 5.992 1 96.75 183 TYR B C 1
ATOM 3158 O O . TYR B 1 183 ? 4.16 -1.73 5.996 1 96.75 183 TYR B O 1
ATOM 3166 N N . GLY B 1 184 ? 4.77 0.228 6.777 1 97.06 184 GLY B N 1
ATOM 3167 C CA . GLY B 1 184 ? 3.744 0.291 7.805 1 97.06 184 GLY B CA 1
ATOM 3168 C C . GLY B 1 184 ? 3.6 1.671 8.422 1 97.06 184 GLY B C 1
ATOM 3169 O O . GLY B 1 184 ? 4.32 2.6 8.055 1 97.06 184 GLY B O 1
ATOM 3170 N N . THR B 1 185 ? 2.605 1.828 9.281 1 98.12 185 THR B N 1
ATOM 3171 C CA . THR B 1 185 ? 2.4 3.104 9.953 1 98.12 185 THR B CA 1
ATOM 3172 C C . THR B 1 185 ? 2.064 2.887 11.43 1 98.12 185 THR B C 1
ATOM 3174 O O . THR B 1 185 ? 1.49 1.859 11.797 1 98.12 185 THR B O 1
ATOM 3177 N N . PRO B 1 186 ? 2.459 3.764 12.273 1 98.31 186 PRO B N 1
ATOM 3178 C CA . PRO B 1 186 ? 3.361 4.875 11.953 1 98.31 186 PRO B CA 1
ATOM 3179 C C . PRO B 1 186 ? 4.824 4.445 11.883 1 98.31 186 PRO B C 1
ATOM 3181 O O . PRO B 1 186 ? 5.23 3.504 12.57 1 98.31 186 PRO B O 1
ATOM 3184 N N . LEU B 1 187 ? 5.531 4.969 10.984 1 97.94 187 LEU B N 1
ATOM 3185 C CA . LEU B 1 187 ? 6.988 4.93 10.984 1 97.94 187 LEU B CA 1
ATOM 3186 C C . LEU B 1 187 ? 7.574 6.328 11.125 1 97.94 187 LEU B C 1
ATOM 3188 O O . LEU B 1 187 ? 6.949 7.309 10.711 1 97.94 187 LEU B O 1
ATOM 3192 N N . PHE B 1 188 ? 8.734 6.426 11.727 1 98.31 188 PHE B N 1
ATOM 3193 C CA . PHE B 1 188 ? 9.297 7.727 12.086 1 98.31 188 PHE B CA 1
ATOM 3194 C C . PHE B 1 188 ? 10.734 7.855 11.594 1 98.31 188 PHE B C 1
ATOM 3196 O O . PHE B 1 188 ? 11.5 6.891 11.648 1 98.31 188 PHE B O 1
ATOM 3203 N N . THR B 1 189 ? 11.07 9.031 11.156 1 98 189 THR B N 1
ATOM 3204 C CA . THR B 1 189 ? 12.477 9.336 10.914 1 98 189 THR B CA 1
ATOM 3205 C C . THR B 1 189 ? 12.883 10.617 11.633 1 98 189 THR B C 1
ATOM 3207 O O . THR B 1 189 ? 12.055 11.516 11.828 1 98 189 THR B O 1
ATOM 3210 N N . VAL B 1 190 ? 14.031 10.648 12.102 1 98.06 190 VAL B N 1
ATOM 3211 C CA . VAL B 1 190 ? 14.711 11.852 12.562 1 98.06 190 VAL B CA 1
ATOM 3212 C C . VAL B 1 190 ? 15.93 12.125 11.672 1 98.06 190 VAL B C 1
ATOM 3214 O O . VAL B 1 190 ? 16.828 11.297 11.57 1 98.06 190 VAL B O 1
ATOM 3217 N N . ASN B 1 191 ? 15.852 13.297 11.047 1 96.88 191 ASN B N 1
ATOM 3218 C CA . ASN B 1 191 ? 16.891 13.625 10.07 1 96.88 191 ASN B CA 1
ATOM 3219 C C . ASN B 1 191 ? 17.109 12.492 9.078 1 96.88 191 ASN B C 1
ATOM 3221 O O . ASN B 1 191 ? 18.234 12.078 8.844 1 96.88 191 ASN B O 1
ATOM 3225 N N . ASP B 1 192 ? 16.031 11.836 8.672 1 94.88 192 ASP B N 1
ATOM 3226 C CA . ASP B 1 192 ? 15.938 10.883 7.574 1 94.88 192 ASP B CA 1
ATOM 3227 C C . ASP B 1 192 ? 16.422 9.5 8.016 1 94.88 192 ASP B C 1
ATOM 3229 O O . ASP B 1 192 ? 16.562 8.594 7.191 1 94.88 192 ASP B O 1
ATOM 3233 N N . VAL B 1 193 ? 16.719 9.328 9.281 1 95.88 193 VAL B N 1
ATOM 3234 C CA . VAL B 1 193 ? 17.062 8.023 9.82 1 95.88 193 VAL B CA 1
ATOM 3235 C C . VAL B 1 193 ? 15.859 7.414 10.531 1 95.88 193 VAL B C 1
ATOM 3237 O O . VAL B 1 193 ? 15.258 8.047 11.406 1 95.88 193 VAL B O 1
ATOM 3240 N N . PHE B 1 194 ? 15.531 6.242 10.172 1 96.25 194 PHE B N 1
ATOM 3241 C CA . PHE B 1 194 ? 14.391 5.586 10.805 1 96.25 194 PHE B CA 1
ATOM 3242 C C . PHE B 1 194 ? 14.656 5.344 12.281 1 96.25 194 PHE B C 1
ATOM 3244 O O . PHE B 1 194 ? 15.758 4.922 12.664 1 96.25 194 PHE B O 1
ATOM 3251 N N . VAL B 1 195 ? 13.664 5.684 13.055 1 95.75 195 VAL B N 1
ATOM 3252 C CA . VAL B 1 195 ? 13.672 5.445 14.492 1 95.75 195 VAL B CA 1
ATOM 3253 C C . VAL B 1 195 ? 12.688 4.328 14.836 1 95.75 195 VAL B C 1
ATOM 3255 O O . VAL B 1 195 ? 11.516 4.395 14.469 1 95.75 195 VAL B O 1
ATOM 3258 N N . GLU B 1 196 ? 13.188 3.34 15.477 1 91.62 196 GLU B N 1
ATOM 3259 C CA . GLU B 1 196 ? 12.305 2.262 15.914 1 91.62 196 GLU B CA 1
ATOM 3260 C C . GLU B 1 196 ? 11.5 2.672 17.141 1 91.62 196 GLU B C 1
ATOM 3262 O O . GLU B 1 196 ? 11.672 2.098 18.219 1 91.62 196 GLU B O 1
ATOM 3267 N N . ALA B 1 197 ? 10.586 3.516 16.938 1 94.25 197 ALA B N 1
ATOM 3268 C CA . ALA B 1 197 ? 9.766 4.031 18.016 1 94.25 197 ALA B CA 1
ATOM 3269 C C . ALA B 1 197 ? 8.422 3.307 18.078 1 94.25 197 ALA B C 1
ATOM 3271 O O . ALA B 1 197 ? 7.824 2.998 17.047 1 94.25 197 ALA B O 1
ATOM 3272 N N . ASP B 1 198 ? 8.008 3.066 19.266 1 93.44 198 ASP B N 1
ATOM 3273 C CA . ASP B 1 198 ? 6.652 2.584 19.516 1 93.44 198 ASP B CA 1
ATOM 3274 C C . ASP B 1 198 ? 5.641 3.727 19.422 1 93.44 198 ASP B C 1
ATOM 3276 O O . ASP B 1 198 ? 5.922 4.848 19.859 1 93.44 198 ASP B O 1
ATOM 3280 N N . PRO B 1 199 ? 4.453 3.412 18.891 1 95.94 199 PRO B N 1
ATOM 3281 C CA . PRO B 1 199 ? 3.439 4.469 18.812 1 95.94 199 PRO B CA 1
ATOM 3282 C C . PRO B 1 199 ? 3.094 5.074 20.156 1 95.94 199 PRO B C 1
ATOM 3284 O O . PRO B 1 199 ? 2.576 6.191 20.234 1 95.94 199 PRO B O 1
ATOM 3287 N N . SER B 1 200 ? 3.434 4.398 21.219 1 97.06 200 SER B N 1
ATOM 3288 C CA . SER B 1 200 ? 3.053 4.832 22.562 1 97.06 200 SER B CA 1
ATOM 3289 C C . SER B 1 200 ? 4.184 5.609 23.234 1 97.06 200 SER B C 1
ATOM 3291 O O . SER B 1 200 ? 4.082 5.973 24.406 1 97.06 200 SER B O 1
ATOM 3293 N N . TRP B 1 201 ? 5.32 5.801 22.5 1 97.56 201 TRP B N 1
ATOM 3294 C CA . TRP B 1 201 ? 6.383 6.598 23.094 1 97.56 201 TRP B CA 1
ATOM 3295 C C . TRP B 1 201 ? 5.836 7.91 23.656 1 97.56 201 TRP B C 1
ATOM 3297 O O . TRP B 1 201 ? 5.07 8.602 22.984 1 97.56 201 TRP B O 1
ATOM 3307 N N . PRO B 1 202 ? 6.195 8.203 24.938 1 98.19 202 PRO B N 1
ATOM 3308 C CA . PRO B 1 202 ? 5.801 9.516 25.469 1 98.19 202 PRO B CA 1
ATOM 3309 C C . PRO B 1 202 ? 6.617 10.664 24.875 1 98.19 202 PRO B C 1
ATOM 3311 O O . PRO B 1 202 ? 7.695 10.438 24.328 1 98.19 202 PRO B O 1
ATOM 3314 N N . ALA B 1 203 ? 6.109 11.891 25.031 1 98.5 203 ALA B N 1
ATOM 3315 C CA . ALA B 1 203 ? 6.785 13.078 24.516 1 98.5 203 ALA B CA 1
ATOM 3316 C C . ALA B 1 203 ? 8.188 13.211 25.094 1 98.5 203 ALA B C 1
ATOM 3318 O O . ALA B 1 203 ? 9.117 13.633 24.406 1 98.5 203 ALA B O 1
ATOM 3319 N N . SER B 1 204 ? 8.344 12.836 26.328 1 98.56 204 SER B N 1
ATOM 3320 C CA . SER B 1 204 ? 9.633 12.984 27 1 98.56 204 SER B CA 1
ATOM 3321 C C . SER B 1 204 ? 10.711 12.156 26.312 1 98.56 204 SER B C 1
ATOM 3323 O O . SER B 1 204 ? 11.859 12.586 26.219 1 98.56 204 SER B O 1
ATOM 3325 N N . LYS B 1 205 ? 10.344 10.969 25.875 1 98.19 205 LYS B N 1
ATOM 3326 C CA . LYS B 1 205 ? 11.305 10.109 25.188 1 98.19 205 LYS B CA 1
ATOM 3327 C C . LYS B 1 205 ? 11.711 10.703 23.844 1 98.19 205 LYS B C 1
ATOM 3329 O O . LYS B 1 205 ? 12.898 10.703 23.484 1 98.19 205 LYS B O 1
ATOM 3334 N N . TRP B 1 206 ? 10.828 11.266 23.062 1 98.31 206 TRP B N 1
ATOM 3335 C CA . TRP B 1 206 ? 11.117 11.945 21.797 1 98.31 206 TRP B CA 1
ATOM 3336 C C . TRP B 1 206 ? 12.008 13.164 22.031 1 98.31 206 TRP B C 1
ATOM 3338 O O . TRP B 1 206 ? 12.984 13.359 21.312 1 98.31 206 TRP B O 1
ATOM 3348 N N . ILE B 1 207 ? 11.609 13.945 22.984 1 98.25 207 ILE B N 1
ATOM 3349 C CA . ILE B 1 207 ? 12.336 15.18 23.281 1 98.25 207 ILE B CA 1
ATOM 3350 C C . ILE B 1 207 ? 13.773 14.852 23.656 1 98.25 207 ILE B C 1
ATOM 3352 O O . ILE B 1 207 ? 14.711 15.508 23.188 1 98.25 207 ILE B O 1
ATOM 3356 N N . ALA B 1 208 ? 13.93 13.828 24.469 1 98 208 ALA B N 1
ATOM 3357 C CA . ALA B 1 208 ? 15.273 13.398 24.844 1 98 208 ALA B CA 1
ATOM 3358 C C . ALA B 1 208 ? 16.078 12.992 23.625 1 98 208 ALA B C 1
ATOM 3360 O O . ALA B 1 208 ? 17.234 13.383 23.469 1 98 208 ALA B O 1
ATOM 3361 N N . LEU B 1 209 ? 15.492 12.25 22.75 1 97.69 209 LEU B N 1
ATOM 3362 C CA . LEU B 1 209 ? 16.156 11.812 21.531 1 97.69 209 LEU B CA 1
ATOM 3363 C C . LEU B 1 209 ? 16.547 13 20.656 1 97.69 209 LEU B C 1
ATOM 3365 O O . LEU B 1 209 ? 17.672 13.094 20.188 1 97.69 209 LEU B O 1
ATOM 3369 N N . ILE B 1 210 ? 15.625 13.93 20.469 1 97.69 210 ILE B N 1
ATOM 3370 C CA . ILE B 1 210 ? 15.836 15.078 19.594 1 97.69 210 ILE B CA 1
ATOM 3371 C C . ILE B 1 210 ? 16.953 15.953 20.156 1 97.69 210 ILE B C 1
ATOM 3373 O O . ILE B 1 210 ? 17.797 16.453 19.406 1 97.69 210 ILE B O 1
ATOM 3377 N N . LYS B 1 211 ? 17 16.125 21.438 1 96.44 211 LYS B N 1
ATOM 3378 C CA . LYS B 1 211 ? 18.016 16.938 22.078 1 96.44 211 LYS B CA 1
ATOM 3379 C C . LYS B 1 211 ? 19.406 16.359 21.844 1 96.44 211 LYS B C 1
ATOM 3381 O O . LYS B 1 211 ? 20.406 17.094 21.859 1 96.44 211 LYS B O 1
ATOM 3386 N N . THR B 1 212 ? 19.5 15.062 21.625 1 96.31 212 THR B N 1
ATOM 3387 C CA . THR B 1 212 ? 20.797 14.453 21.391 1 96.31 212 THR B CA 1
ATOM 3388 C C . THR B 1 212 ? 21.344 14.852 20.016 1 96.31 212 THR B C 1
ATOM 3390 O O . THR B 1 212 ? 22.547 14.766 19.781 1 96.31 212 THR B O 1
ATOM 3393 N N . VAL B 1 213 ? 20.484 15.281 19.109 1 95.75 213 VAL B N 1
ATOM 3394 C CA . VAL B 1 213 ? 20.938 15.578 17.75 1 95.75 213 VAL B CA 1
ATOM 3395 C C . VAL B 1 213 ? 20.766 17.078 17.469 1 95.75 213 VAL B C 1
ATOM 3397 O O . VAL B 1 213 ? 21.062 17.531 16.359 1 95.75 213 VAL B O 1
ATOM 3400 N N . LEU B 1 214 ? 20.25 17.828 18.438 1 93.88 214 LEU B N 1
ATOM 3401 C CA . LEU B 1 214 ? 20.141 19.281 18.297 1 93.88 214 LEU B CA 1
ATOM 3402 C C . LEU B 1 214 ? 21.516 19.938 18.453 1 93.88 214 LEU B C 1
ATOM 3404 O O . LEU B 1 214 ? 22.266 19.594 19.375 1 93.88 214 LEU B O 1
ATOM 3408 N N . PRO B 1 215 ? 21.828 20.672 17.516 1 85.88 215 PRO B N 1
ATOM 3409 C CA . PRO B 1 215 ? 23.125 21.328 17.672 1 85.88 215 PRO B CA 1
ATOM 3410 C C . PRO B 1 215 ? 23.203 22.188 18.922 1 85.88 215 PRO B C 1
ATOM 3412 O O . PRO B 1 215 ? 22.203 22.797 19.328 1 85.88 215 PRO B O 1
ATOM 3415 N N . THR B 1 216 ? 23.984 21.984 19.859 1 72.25 216 THR B N 1
ATOM 3416 C CA . THR B 1 216 ? 24.172 22.781 21.078 1 72.25 216 THR B CA 1
ATOM 3417 C C . THR B 1 216 ? 24.469 24.234 20.719 1 72.25 216 THR B C 1
ATOM 3419 O O . THR B 1 216 ? 23.844 25.156 21.281 1 72.25 216 THR B O 1
ATOM 3422 N N . GLY B 1 217 ? 25.562 24.797 20.531 1 57.34 217 GLY B N 1
ATOM 3423 C CA . GLY B 1 217 ? 26.125 26.141 20.453 1 57.34 217 GLY B CA 1
ATOM 3424 C C . GLY B 1 217 ? 25.703 26.891 19.219 1 57.34 217 GLY B C 1
ATOM 3425 O O . GLY B 1 217 ? 24.734 26.516 18.547 1 57.34 217 GLY B O 1
ATOM 3426 N N . ASN B 1 218 ? 26.625 27.906 18.594 1 51.81 218 ASN B N 1
ATOM 3427 C CA . ASN B 1 218 ? 26.672 28.906 17.531 1 51.81 218 ASN B CA 1
ATOM 3428 C C . ASN B 1 218 ? 26.359 28.281 16.172 1 51.81 218 ASN B C 1
ATOM 3430 O O . ASN B 1 218 ? 26.516 28.922 15.133 1 51.81 218 ASN B O 1
ATOM 3434 N N . GLN B 1 219 ? 26.219 27.016 16.156 1 52.78 219 GLN B N 1
ATOM 3435 C CA . GLN B 1 219 ? 26.125 26.453 14.82 1 52.78 219 GLN B CA 1
ATOM 3436 C C . GLN B 1 219 ? 24.688 26.469 14.312 1 52.78 219 GLN B C 1
ATOM 3438 O O . GLN B 1 219 ? 24.312 25.672 13.445 1 52.78 219 GLN B O 1
ATOM 3443 N N . MET B 1 220 ? 23.891 27.031 15.078 1 53.69 220 MET B N 1
ATOM 3444 C CA . MET B 1 220 ? 22.547 27.156 14.492 1 53.69 220 MET B CA 1
ATOM 3445 C C . MET B 1 220 ? 22.625 27.781 13.102 1 53.69 220 MET B C 1
ATOM 3447 O O . MET B 1 220 ? 23.359 28.75 12.883 1 53.69 220 MET B O 1
ATOM 3451 N N . ARG B 1 221 ? 22.344 27.031 12.062 1 52.12 221 ARG B N 1
ATOM 3452 C CA . ARG B 1 221 ? 22.375 27.562 10.703 1 52.12 221 ARG B CA 1
ATOM 3453 C C . ARG B 1 221 ? 21.562 28.859 10.609 1 52.12 221 ARG B C 1
ATOM 3455 O O . ARG B 1 221 ? 20.375 28.875 10.938 1 52.12 221 ARG B O 1
ATOM 3462 N N . VAL B 1 222 ? 22.219 29.984 10.945 1 50.59 222 VAL B N 1
ATOM 3463 C CA . VAL B 1 222 ? 21.641 31.328 10.828 1 50.59 222 VAL B CA 1
ATOM 3464 C C . VAL B 1 222 ? 20.719 31.375 9.617 1 50.59 222 VAL B C 1
ATOM 3466 O O . VAL B 1 222 ? 19.75 32.156 9.609 1 50.59 222 VAL B O 1
ATOM 3469 N N . GLY B 1 223 ? 21.25 31 8.398 1 48.53 223 GLY B N 1
ATOM 3470 C CA . GLY B 1 223 ? 20.641 31.5 7.176 1 48.53 223 GLY B CA 1
ATOM 3471 C C . GLY B 1 223 ? 19.328 30.812 6.84 1 48.53 223 GLY B C 1
ATOM 3472 O O . GLY B 1 223 ? 19.031 30.547 5.672 1 48.53 223 GLY B O 1
ATOM 3473 N N . CYS B 1 224 ? 18.656 30.438 7.816 1 52.41 224 CYS B N 1
ATOM 3474 C CA . CYS B 1 224 ? 17.344 30.188 7.223 1 52.41 224 CYS B CA 1
ATOM 3475 C C . CYS B 1 224 ? 16.688 31.5 6.812 1 52.41 224 CYS B C 1
ATOM 3477 O O . CYS B 1 224 ? 16.641 32.469 7.59 1 52.41 224 CYS B O 1
#

Solvent-accessible surface area (backbone atoms only — not comparable to full-atom values): 25140 Å² total; per-residue (Å²): 135,87,80,76,80,78,77,79,77,77,76,76,74,72,76,68,75,63,87,64,82,80,79,72,96,59,85,77,60,46,68,49,88,68,35,35,95,64,20,70,33,42,39,36,36,34,28,23,74,58,35,70,48,21,47,59,28,46,64,38,54,53,52,42,41,69,73,44,52,28,61,48,33,17,39,33,39,33,70,37,50,46,35,84,36,52,44,20,36,64,51,47,18,39,49,53,38,58,58,70,48,70,84,41,80,88,59,66,48,49,61,66,54,51,52,49,51,43,44,75,46,30,75,68,52,27,46,78,64,32,33,85,36,23,55,58,55,51,47,52,53,50,44,58,58,46,48,74,53,40,100,54,52,69,66,53,47,51,54,43,31,69,27,66,68,39,44,50,52,46,50,48,50,32,30,52,40,12,61,72,38,47,53,64,58,53,39,36,25,53,72,84,39,78,47,97,65,59,48,77,57,51,45,67,60,54,49,53,56,51,58,73,67,44,79,80,70,91,71,60,74,74,86,102,135,86,78,77,79,78,78,78,78,76,77,75,76,73,75,67,77,63,90,61,81,81,79,72,96,59,86,78,61,47,67,49,87,68,34,34,94,63,20,70,33,41,39,36,36,32,29,23,74,58,35,68,48,22,48,59,26,45,67,37,55,52,53,42,41,68,73,43,52,30,61,49,32,17,39,31,42,33,70,39,51,45,36,83,37,54,45,21,34,63,52,47,17,41,49,53,39,56,58,68,48,71,82,40,80,88,59,66,49,49,60,66,55,51,52,49,51,44,45,75,46,31,75,68,51,27,46,79,63,32,32,86,37,23,53,59,56,53,48,51,52,50,45,57,56,47,49,75,51,41,100,52,52,68,65,54,46,52,53,42,32,68,27,67,67,40,43,51,53,45,50,49,49,32,29,52,42,11,61,71,38,48,54,63,56,52,40,37,24,51,69,83,39,78,46,95,66,59,50,78,57,53,43,66,59,53,48,55,55,49,58,74,67,46,80,80,68,90,71,60,76,73,85,101

InterPro domains:
  IPR012336 Thioredoxin-like fold [PF13462] (35-201)
  IPR036249 Thioredoxin-like superfamily [SSF52833] (32-198)

Foldseek 3Di:
DPPPPPPPPPPPPPCPVVPDQDDDPDDDFDKDDLQDPQALKEKEKEAFLLDLLSLLLLVQLNVLCVVDDSNHYIYTYQHAHDVQFPCRLLVLLLLLLVQPDPQDPVQSDHSSNVSNLSSVVSCCRGCVNCVVPDPVRSVVVSLVSCVVRDVDDSVRSVCRSPPPVSSVSSVSSNVVCVVLPNDDPTWMDMVSHTDPDGSNDHNVVVNVVSVVSGDDDPPSVPPD/DPPPPPPPPPPPPPCPVPPDQDDDPDDDFDKDDLQDPQALKEKEKEAFLLDLLSLLLLVQLNVLVVVDDSNHYIYTYQHAHDVQFPCRLLVLLLLLLVQPDPQDPVQSDHSSNVSNLSSVVSCCRGCVNCVVPDPVRSVVVSLVSCVVRDVDDSVRSVCRSPPPVSSVSSVSSNVVCVVLVNDDPTWMDMVSHTDPDGSNDHSVVVNVVSVVSGDDDPPSVPPD

Nearest PDB structures (foldseek):
  3gn3-assembly1_A  TM=8.728E-01  e=1.743E-09  Pseudomonas syringae pv. tomato
  3f4s-assembly1_A  TM=7.569E-01  e=3.725E-06  Wolbachia endosymbiont of Drosophila melanogaster
  5kbc-assembly2_A  TM=7.482E-01  e=1.780E-05  Chlamydia trachomatis A2497
  3l9u-assembly1_A  TM=5.639E-01  e=1.534E-02  Salmonella enterica subsp. enterica serovar Typhimurium str. SL1344
  7pqf-assembly1_A  TM=5.342E-01  e=1.785E-02  Campylobacter jejuni

Secondary structure (DSSP, 8-state):
-------------------PPPPPSS--SEE-TT--TT-SEEEEEEE-TT-HHHHHHHHHHHHHHHTS-TTTEEEEEEE---TTSTTHHHHHHHHHHHHTS---TTT---HHHHHHHHHHTGGGTSTTTTTTS-HHHHHHHHHHHHHHHS---HHHHHHHHT-HHHHHHHHHHHHHHHHTT--SSSEEEETTEEE---TT--HHHHHHHHHHHS--SS-S----/-------------------PPPPPSS--SEE-TT--TT-SEEEEEEE-TT-HHHHHHHHHHHHHHHTS-TTTEEEEEEE---TTSTTHHHHHHHHHHHHTS---TTT---HHHHHHHHHHTGGGTSTTTTTTS-HHHHHHHHHHHHHHHS---HHHHHHHHT-HHHHHHHHHHHHHHHHTT--SSSEEEETTEEE---TT--HHHHHHHHHHHS--SS-S-TT-